Protein AF-V5EPT6-F1 (afdb_monomer_lite)

Organism: NCBI:txid1248232

Sequence (461 aa):
MPPPSRRGTASILYPEYISKLTILADSRSLLRDKDKFSKLREQGIALNENGWKSKLTPEELSEQEKERETIRKRLSYFASEHEKVGMVYQVLAPKIKPFQQVEKEWRQCKVKSKSTFPNSMTFVQNPAYQAVHSGFKKLKEQIGLADEDILLSLEKIEAIGLVNMPLLYERWCLLQIIKVLTHAFRYQPEDNWKRKLIANIQGNEEQISIQFFNPSVSRTITLQYEPFLANGKRPDFVLDVEAITKSGYQISKRLVVDAKYYSATYLKQRGGIGGVIHELYKVKDYSEGQENNVFVLHPVLDAVEKVVSPQEWAKDSYLGELSMFDWESTYHECQATSYGAVCANPMKSQRYLDEIQRMLGMFLQYGIEDNTPSRAESDDTQAINFCVSCGSEKVSDVTNSMRSNHQKRWYRCNECTQFTVYNHCGTCNARLIKNGEYWTYLSLMPMSSINIKCPSCESPV

InterPro domains:
  IPR007505 PD-(D/E)XK nuclease superfamily 7 [PF04411] (168-264)

Foldseek 3Di:
DDDDDDDDDDDDDDDPDDPDDDDDPPDPVVVVVVVVVVVVVVVVVVCVVVVNDDDDDPVRVVLVVLVVLLVVLVVVVVVVVVVVVVVVCVVCVVVVVVVVVVVVVCVVVVNDDDPPPPPVVVQVPDVVNVVVVVVVVVVCVVVVVPPPVVVVLVVLLSNVVVDDPQNVQLLVVVVLLVCCCCFQQNWDKDPPLVVQSSCCSSVVDVKDWIWTDDVLQQKIWIKIAQDADPLRDTAGIKIWMWFQFPVRDIFIAMEGEHEDEDDLVVCVVCVFFVSVFCCCCPVVPPCVVVRHAYEYEYQDFQRQVDQPFPAPQSSQWAQQQADDDPPADDQQVRDRRSYIYFHQHVVPPPCNSLRSLLNVLCCVQPVRDDQPQDPDQALDDRTQDAQSRHSDSQKDWPDDCPDPDNRKTWIARPSSRFIKIWDADPPNRGTDIFRAQRSDNHGADPSDSGWGADRRHRDTD

Secondary structure (DSSP, 8-state):
-PPPPPPPPP-----S--S-----TT-HHHHHHHHHHHHHHHHHHHHHHTTT--PPPHHHHHHHHHHHHHHHHHHHHHHHHHHHHHHHHHHHHHHHHHHHHHHHHHHHTT----TTTT-THHHHT-HHHHHHHHHHHHHHHHHT-TT-HHHHHHHHHHHT----HHHHHHHHHHHHHHHIIIIIS-PEEPTTHHHHHHHHHTTS-S-EEEEEEEGGGTEEEEEEESPPPTTS---SEEEEEEEEBTTS-EEEEEEEEEE----HHHHHHTTHHHHHHHIIIIIS-TTTTTTSEEEEEE--SS--SS--S-SGGGGT-B-S-S--STTSPPTTT--TTSEEEEE--TTSTTTHHHHHHHHHHHIIIIITS--S----S----SBPP--TTT--S-EEE---TTSS-SS-EEEEETTT--EEEEEE-TTT--EEEE-HHHH--SPBPTT-SSPBBPTTT--B-

Structure (mmCIF, N/CA/C/O backbone):
data_AF-V5EPT6-F1
#
_entry.id   AF-V5EPT6-F1
#
loop_
_atom_site.group_PDB
_atom_site.id
_atom_site.type_symbol
_atom_site.label_atom_id
_atom_site.label_alt_id
_atom_site.label_comp_id
_atom_site.label_asym_id
_atom_site.label_entity_id
_atom_site.label_seq_id
_atom_site.pdbx_PDB_ins_code
_atom_site.Cartn_x
_atom_site.Cartn_y
_atom_site.Cartn_z
_atom_site.occupancy
_atom_site.B_iso_or_equiv
_atom_site.auth_seq_id
_atom_site.auth_comp_id
_atom_site.auth_asym_id
_atom_site.auth_atom_id
_atom_site.pdbx_PDB_model_num
ATOM 1 N N . MET A 1 1 ? -4.538 16.428 -66.632 1.00 38.50 1 MET A N 1
ATOM 2 C CA . MET A 1 1 ? -4.718 15.850 -65.282 1.00 38.50 1 MET A CA 1
ATOM 3 C C . MET A 1 1 ? -5.770 14.755 -65.373 1.00 38.50 1 MET A C 1
ATOM 5 O O . MET A 1 1 ? -6.878 15.081 -65.784 1.00 38.50 1 MET A O 1
ATOM 9 N N . PRO A 1 2 ? -5.449 13.482 -65.088 1.00 35.12 2 PRO A N 1
ATOM 10 C CA . PRO A 1 2 ? -6.456 12.435 -64.975 1.00 35.12 2 PRO A CA 1
ATOM 11 C C . PRO A 1 2 ? -7.078 12.419 -63.558 1.00 35.12 2 PRO A C 1
ATOM 13 O O . PRO A 1 2 ? -6.434 12.870 -62.608 1.00 35.12 2 PRO A O 1
ATOM 16 N N . PRO A 1 3 ? -8.332 11.949 -63.415 1.00 37.72 3 PRO A N 1
ATOM 17 C CA . PRO A 1 3 ? -9.120 12.012 -62.180 1.00 37.72 3 PRO A CA 1
ATOM 18 C C . PRO A 1 3 ? -8.674 10.968 -61.133 1.00 37.72 3 PRO A C 1
ATOM 20 O O . PRO A 1 3 ? -8.035 9.977 -61.495 1.00 37.72 3 PRO A O 1
ATOM 23 N N . PRO A 1 4 ? -9.014 11.150 -59.839 1.00 44.22 4 PRO A N 1
ATOM 24 C CA . PRO A 1 4 ? -8.542 10.280 -58.763 1.00 44.22 4 PRO A CA 1
ATOM 25 C C . PRO A 1 4 ? -9.198 8.893 -58.824 1.00 44.22 4 PRO A C 1
ATOM 27 O O . PRO A 1 4 ? -10.417 8.765 -58.972 1.00 44.22 4 PRO A O 1
ATOM 30 N N . SER A 1 5 ? -8.379 7.844 -58.698 1.00 43.19 5 SER A N 1
ATOM 31 C CA . SER A 1 5 ? -8.833 6.454 -58.701 1.00 43.19 5 SER A CA 1
ATOM 32 C C . SER A 1 5 ? -9.612 6.101 -57.431 1.00 43.19 5 SER A C 1
ATOM 34 O O . SER A 1 5 ? -9.301 6.546 -56.329 1.00 43.19 5 SER A O 1
ATOM 36 N N . ARG A 1 6 ? -10.625 5.257 -57.631 1.00 47.50 6 ARG A N 1
ATOM 37 C CA . ARG A 1 6 ? -11.629 4.773 -56.678 1.00 47.50 6 ARG A CA 1
ATOM 38 C C . ARG A 1 6 ? -11.042 4.255 -55.354 1.00 47.50 6 ARG A C 1
ATOM 40 O O . ARG A 1 6 ? -10.046 3.539 -55.344 1.00 47.50 6 ARG A O 1
ATOM 47 N N . ARG A 1 7 ? -11.736 4.584 -54.255 1.00 50.69 7 ARG A N 1
ATOM 48 C CA . ARG A 1 7 ? -11.535 4.059 -52.892 1.00 50.69 7 ARG A CA 1
ATOM 49 C C . ARG A 1 7 ? -11.533 2.525 -52.912 1.00 50.69 7 ARG A C 1
ATOM 51 O O . ARG A 1 7 ? -12.508 1.926 -53.357 1.00 50.69 7 ARG A O 1
ATOM 58 N N . GLY A 1 8 ? -10.454 1.913 -52.428 1.00 49.50 8 GLY A N 1
ATOM 59 C CA . GLY A 1 8 ? -10.382 0.469 -52.213 1.00 49.50 8 GLY A CA 1
ATOM 60 C C . GLY A 1 8 ? -11.287 0.041 -51.057 1.00 49.50 8 GLY A C 1
ATOM 61 O O . GLY A 1 8 ? -11.317 0.684 -50.010 1.00 49.50 8 GLY A O 1
ATOM 62 N N . THR A 1 9 ? -12.038 -1.037 -51.257 1.00 49.56 9 THR A N 1
ATOM 63 C CA . THR A 1 9 ? -12.783 -1.751 -50.214 1.00 49.56 9 THR A CA 1
ATOM 64 C C . THR A 1 9 ? -11.805 -2.432 -49.260 1.00 49.56 9 THR A C 1
ATOM 66 O O . THR A 1 9 ? -11.063 -3.326 -49.666 1.00 49.56 9 THR A O 1
ATOM 69 N N . ALA A 1 10 ? -11.799 -2.019 -47.993 1.00 42.38 10 ALA A N 1
ATOM 70 C CA . ALA A 1 10 ? -11.054 -2.708 -46.947 1.00 42.38 10 ALA A CA 1
ATOM 71 C C . ALA A 1 10 ? -11.735 -4.051 -46.637 1.00 42.38 10 ALA A C 1
ATOM 73 O O . ALA A 1 10 ? -12.942 -4.098 -46.415 1.00 42.38 10 ALA A O 1
ATOM 74 N N . SER A 1 11 ? -10.960 -5.134 -46.642 1.00 47.78 11 SER A N 1
ATOM 75 C CA . SER A 1 11 ? -11.409 -6.470 -46.237 1.00 47.78 11 SER A CA 1
ATOM 76 C C . SER A 1 11 ? -10.680 -6.849 -44.953 1.00 47.78 11 SER A C 1
ATOM 78 O O . SER A 1 11 ? -9.454 -6.768 -44.905 1.00 47.78 11 SER A O 1
ATOM 80 N N . ILE A 1 12 ? -11.424 -7.236 -43.918 1.00 47.19 12 ILE A N 1
ATOM 81 C CA . ILE A 1 12 ? -10.871 -7.751 -42.661 1.00 47.19 12 ILE A CA 1
ATOM 82 C C . ILE A 1 12 ? -10.854 -9.276 -42.769 1.00 47.19 12 ILE A C 1
ATOM 84 O O . ILE A 1 12 ? -11.891 -9.890 -43.016 1.00 47.19 12 ILE A O 1
ATOM 88 N N . LEU A 1 13 ? -9.675 -9.880 -42.631 1.00 52.00 13 LEU A N 1
ATOM 89 C CA . LEU A 1 13 ? -9.486 -11.329 -42.686 1.00 52.00 13 LEU A CA 1
ATOM 90 C C . LEU A 1 13 ? -9.377 -11.894 -41.266 1.00 52.00 13 LEU A C 1
ATOM 92 O O . LEU A 1 13 ? -8.566 -11.413 -40.477 1.00 52.00 13 LEU A O 1
ATOM 96 N N . TYR A 1 14 ? -10.145 -12.947 -40.980 1.00 44.41 14 TYR A N 1
ATOM 97 C CA . TYR A 1 14 ? -10.063 -13.734 -39.749 1.00 44.41 14 TYR A CA 1
ATOM 98 C C . TYR A 1 14 ? -9.555 -15.140 -40.093 1.00 44.41 14 TYR A C 1
ATOM 100 O O . TYR A 1 14 ? -10.319 -15.945 -40.625 1.00 44.41 14 TYR A O 1
ATOM 108 N N . PRO A 1 15 ? -8.270 -15.450 -39.869 1.00 72.19 15 PRO A N 1
ATOM 109 C CA . PRO A 1 15 ? -7.752 -16.782 -40.150 1.00 72.19 15 PRO A CA 1
ATOM 110 C C . PRO A 1 15 ? -8.289 -17.802 -39.131 1.00 72.19 15 PRO A C 1
ATOM 112 O O . PRO A 1 15 ? -8.102 -17.626 -37.931 1.00 72.19 15 PRO A O 1
ATOM 115 N N . GLU A 1 16 ? -8.908 -18.888 -39.608 1.00 70.50 16 GLU A N 1
ATOM 116 C CA . GLU A 1 16 ? -9.386 -20.002 -38.762 1.00 70.50 16 GLU A CA 1
ATOM 117 C C . GLU A 1 16 ? -8.239 -20.838 -38.167 1.00 70.50 16 GLU A C 1
ATOM 119 O O . GLU A 1 16 ? -8.392 -21.453 -37.114 1.00 70.50 16 GLU A O 1
ATOM 124 N N . TYR A 1 17 ? -7.078 -20.872 -38.830 1.00 62.91 17 TYR A N 1
ATOM 125 C CA . TYR A 1 17 ? -5.935 -21.683 -38.417 1.00 62.91 17 TYR A CA 1
ATOM 126 C C . TYR A 1 17 ? -4.614 -21.077 -38.904 1.00 62.91 17 TYR A C 1
ATOM 128 O O . TYR A 1 17 ? -4.436 -20.817 -40.095 1.00 62.91 17 TYR A O 1
ATOM 136 N N . ILE A 1 18 ? -3.660 -20.881 -37.989 1.00 73.62 18 ILE A N 1
ATOM 137 C CA . ILE A 1 18 ? -2.292 -20.458 -38.313 1.00 73.62 18 ILE A CA 1
ATOM 138 C C . ILE A 1 18 ? -1.373 -21.671 -38.159 1.00 73.62 18 ILE A C 1
ATOM 140 O O . ILE A 1 18 ? -1.010 -22.055 -37.051 1.00 73.62 18 ILE A O 1
ATOM 144 N N . SER A 1 19 ? -0.984 -22.267 -39.286 1.00 70.44 19 SER A N 1
ATOM 145 C CA . SER A 1 19 ? -0.114 -23.452 -39.330 1.00 70.44 19 SER A CA 1
ATOM 146 C C . SER A 1 19 ? 1.362 -23.132 -39.085 1.00 70.44 19 SER A C 1
ATOM 148 O O . SER A 1 19 ? 2.114 -23.964 -38.580 1.00 70.44 19 SER A O 1
ATOM 150 N N . LYS A 1 20 ? 1.797 -21.928 -39.471 1.00 55.31 20 LYS A N 1
ATOM 151 C CA . LYS A 1 20 ? 3.182 -21.476 -39.353 1.00 55.31 20 LYS A CA 1
ATOM 152 C C . LYS A 1 20 ? 3.236 -19.955 -39.353 1.00 55.31 20 LYS A C 1
ATOM 154 O O . LYS A 1 20 ? 2.844 -19.315 -40.324 1.00 55.31 20 LYS A O 1
ATOM 159 N N . LEU A 1 21 ? 3.789 -19.385 -38.290 1.00 62.53 21 LEU A N 1
ATOM 160 C CA . LEU A 1 21 ? 4.138 -17.972 -38.230 1.00 62.53 21 LEU A CA 1
ATOM 161 C C . LEU A 1 21 ? 5.640 -17.846 -38.506 1.00 62.53 21 LEU A C 1
ATOM 163 O O . LEU A 1 21 ? 6.449 -18.447 -37.803 1.00 62.53 21 LEU A O 1
ATOM 167 N N . THR A 1 22 ? 6.025 -17.100 -39.541 1.00 58.06 22 THR A N 1
ATOM 168 C CA . THR A 1 22 ? 7.443 -16.850 -39.841 1.00 58.06 22 THR A CA 1
ATOM 169 C C . THR A 1 22 ? 7.697 -15.358 -39.725 1.00 58.06 22 THR A C 1
ATOM 171 O O . THR A 1 22 ? 7.112 -14.571 -40.462 1.00 58.06 22 THR A O 1
ATOM 174 N N . ILE A 1 23 ? 8.551 -14.967 -38.781 1.00 57.97 23 ILE A N 1
ATOM 175 C CA . ILE A 1 23 ? 8.949 -13.571 -38.612 1.00 57.97 23 ILE A CA 1
ATOM 176 C C . ILE A 1 23 ? 9.940 -13.233 -39.729 1.00 57.97 23 ILE A C 1
ATOM 178 O O . ILE A 1 23 ? 11.036 -13.795 -39.774 1.00 57.97 23 ILE A O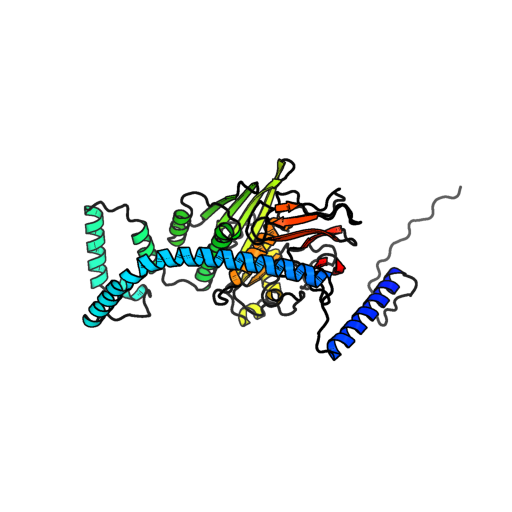 1
ATOM 182 N N . LEU A 1 24 ? 9.545 -12.346 -40.643 1.00 63.12 24 LEU A N 1
ATOM 183 C CA . LEU A 1 24 ? 10.413 -11.861 -41.716 1.00 63.12 24 LEU A CA 1
ATOM 184 C C . LEU A 1 24 ? 11.520 -10.976 -41.116 1.00 63.12 24 LEU A C 1
ATOM 186 O O . LEU A 1 24 ? 11.261 -10.121 -40.268 1.00 63.12 24 LEU A O 1
ATOM 190 N N . ALA A 1 25 ? 12.764 -11.217 -41.531 1.00 55.47 25 ALA A N 1
ATOM 191 C CA . ALA A 1 25 ? 13.985 -10.688 -40.914 1.00 55.47 25 ALA A CA 1
ATOM 192 C C . ALA A 1 25 ? 14.213 -9.172 -41.099 1.00 55.47 25 ALA A C 1
ATOM 194 O O . ALA A 1 25 ? 15.204 -8.639 -40.606 1.00 55.47 25 ALA A O 1
ATOM 195 N N . ASP A 1 26 ? 13.311 -8.463 -41.775 1.00 61.03 26 ASP A N 1
ATOM 196 C CA . ASP A 1 26 ? 13.568 -7.102 -42.261 1.00 61.03 26 ASP A CA 1
ATOM 197 C C . ASP A 1 26 ? 13.382 -6.016 -41.189 1.00 61.03 26 ASP A C 1
ATOM 199 O O . ASP A 1 26 ? 13.773 -4.861 -41.375 1.00 61.03 26 ASP A O 1
ATOM 203 N N . SER A 1 27 ? 12.824 -6.368 -40.028 1.00 69.69 27 SER A N 1
ATOM 204 C CA . SER A 1 27 ? 12.663 -5.419 -38.929 1.00 69.69 27 SER A CA 1
ATOM 205 C C . SER A 1 27 ? 13.875 -5.414 -37.994 1.00 69.69 27 SER A C 1
ATOM 207 O O . SER A 1 27 ? 14.088 -6.329 -37.194 1.00 69.69 27 SER A O 1
ATOM 209 N N . ARG A 1 28 ? 14.645 -4.316 -38.022 1.00 72.88 28 ARG A N 1
ATOM 210 C CA . ARG A 1 28 ? 15.766 -4.069 -37.092 1.00 72.88 28 ARG A CA 1
ATOM 211 C C . ARG A 1 28 ? 15.358 -4.087 -35.611 1.00 72.88 28 ARG A C 1
ATOM 213 O O . ARG A 1 28 ? 16.233 -4.239 -34.760 1.00 72.88 28 ARG A O 1
ATOM 220 N N . SER A 1 29 ? 14.089 -3.853 -35.261 1.00 70.00 29 SER A N 1
ATOM 221 C CA . SER A 1 29 ? 13.627 -3.995 -33.869 1.00 70.00 29 SER A CA 1
ATOM 222 C C . SER A 1 29 ? 13.517 -5.467 -33.478 1.00 70.00 29 SER A C 1
ATOM 224 O O . SER A 1 29 ? 14.117 -5.864 -32.488 1.00 70.00 29 SER A O 1
ATOM 226 N N . LEU A 1 30 ? 12.889 -6.293 -34.320 1.00 71.94 30 LEU A N 1
ATOM 227 C CA . LEU A 1 30 ? 12.711 -7.725 -34.057 1.00 71.94 30 LEU A CA 1
ATOM 228 C C . LEU A 1 30 ? 14.043 -8.481 -33.987 1.00 71.94 30 LEU A C 1
ATOM 230 O O . LEU A 1 30 ? 14.201 -9.369 -33.152 1.00 71.94 30 LEU A O 1
ATOM 234 N N . LEU A 1 31 ? 15.025 -8.106 -34.815 1.00 78.25 31 LEU A N 1
ATOM 235 C CA . LEU A 1 31 ? 16.384 -8.650 -34.713 1.00 78.25 31 LEU A CA 1
ATOM 236 C C . LEU A 1 31 ? 17.035 -8.303 -33.366 1.00 78.25 31 LEU A C 1
ATOM 238 O O . LEU A 1 31 ? 17.581 -9.183 -32.707 1.00 78.25 31 LEU A O 1
ATOM 242 N N . ARG A 1 32 ? 16.915 -7.046 -32.915 1.00 78.12 32 ARG A N 1
ATOM 243 C CA . ARG A 1 32 ? 17.426 -6.621 -31.601 1.00 78.12 32 ARG A CA 1
ATOM 244 C C . ARG A 1 32 ? 16.747 -7.364 -30.454 1.00 78.12 32 ARG A C 1
ATOM 246 O O . ARG A 1 32 ? 17.436 -7.771 -29.521 1.00 78.12 32 ARG A O 1
ATOM 253 N N . ASP A 1 33 ? 15.436 -7.566 -30.526 1.00 76.19 33 ASP A N 1
ATOM 254 C CA . ASP A 1 33 ? 14.686 -8.292 -29.500 1.00 76.19 33 ASP A CA 1
ATOM 255 C C . ASP A 1 33 ? 15.076 -9.774 -29.460 1.00 76.19 33 ASP A C 1
ATOM 257 O O . ASP A 1 33 ? 15.276 -10.332 -28.380 1.00 76.19 33 ASP A O 1
ATOM 261 N N . LYS A 1 34 ? 15.287 -10.399 -30.625 1.00 80.50 34 LYS A N 1
ATOM 262 C CA . LYS A 1 34 ? 15.777 -11.781 -30.731 1.00 80.50 34 LYS A CA 1
ATOM 263 C C . LYS A 1 34 ? 17.187 -11.942 -30.159 1.00 80.50 34 LYS A C 1
ATOM 265 O O . LYS A 1 34 ? 17.445 -12.896 -29.419 1.00 80.50 34 LYS A O 1
ATOM 270 N N . ASP A 1 35 ? 18.086 -11.011 -30.462 1.00 84.19 35 ASP A N 1
ATOM 271 C CA . ASP A 1 35 ? 19.445 -11.009 -29.916 1.00 84.19 35 ASP A CA 1
ATOM 272 C C . ASP A 1 35 ? 19.424 -10.798 -28.399 1.00 84.19 35 ASP A C 1
ATOM 274 O O . ASP A 1 35 ? 20.126 -11.486 -27.656 1.00 84.19 35 ASP A O 1
ATOM 278 N N . LYS A 1 36 ? 18.580 -9.879 -27.917 1.00 82.12 36 LYS A N 1
ATOM 279 C CA . LYS A 1 36 ? 18.384 -9.627 -26.486 1.00 82.12 36 LYS A CA 1
ATOM 280 C C . LYS A 1 36 ? 17.845 -10.866 -25.773 1.00 82.12 36 LYS A C 1
ATOM 282 O O . LYS A 1 36 ? 18.375 -11.229 -24.726 1.00 82.12 36 LYS A O 1
ATOM 287 N N . PHE A 1 37 ? 16.846 -11.536 -26.346 1.00 82.94 37 PHE A N 1
ATOM 288 C CA . PHE A 1 37 ? 16.307 -12.787 -25.814 1.00 82.94 37 PHE A CA 1
ATOM 289 C C . PHE A 1 37 ? 17.379 -13.878 -25.740 1.00 82.94 37 PHE A C 1
ATOM 291 O O . PHE A 1 37 ? 17.520 -14.529 -24.708 1.00 82.94 37 PHE A O 1
ATOM 298 N N . SER A 1 38 ? 18.172 -14.041 -26.801 1.00 86.75 38 SER A N 1
ATOM 299 C CA . SER A 1 38 ? 19.237 -15.050 -26.851 1.00 86.75 38 SER A CA 1
ATOM 300 C C . SER A 1 38 ? 20.291 -14.805 -25.766 1.00 86.75 38 SER A C 1
ATOM 302 O O . SER A 1 38 ? 20.610 -15.721 -25.011 1.00 86.75 38 SER A O 1
ATOM 304 N N . LYS A 1 39 ? 20.729 -13.550 -25.590 1.00 86.75 39 LYS A N 1
ATOM 305 C CA . LYS A 1 39 ? 21.658 -13.156 -24.515 1.00 86.75 39 LYS A CA 1
ATOM 306 C C . LYS A 1 39 ? 21.091 -13.416 -23.120 1.00 86.75 39 LYS A C 1
ATOM 308 O O . LYS A 1 39 ? 21.789 -13.952 -22.266 1.00 86.75 39 LYS A O 1
ATOM 313 N N . LEU A 1 40 ? 19.832 -13.047 -22.876 1.00 83.38 40 LEU A N 1
ATOM 314 C CA . LEU A 1 40 ? 19.177 -13.285 -21.584 1.00 83.38 40 LEU A CA 1
ATOM 315 C C . LEU A 1 40 ? 19.033 -14.782 -21.293 1.00 83.38 40 LEU A C 1
ATOM 317 O O . LEU A 1 40 ? 19.220 -15.212 -20.157 1.00 83.38 40 LEU A O 1
ATOM 321 N N . ARG A 1 41 ? 18.744 -15.587 -22.320 1.00 87.19 41 ARG A N 1
ATOM 322 C CA . ARG A 1 41 ? 18.659 -17.043 -22.198 1.00 87.19 41 ARG A CA 1
ATOM 323 C C . ARG A 1 41 ? 20.008 -17.657 -21.835 1.00 87.19 41 ARG A C 1
ATOM 325 O O . ARG A 1 41 ? 20.060 -18.478 -20.927 1.00 87.19 41 ARG A O 1
ATOM 332 N N . GLU A 1 42 ? 21.085 -17.250 -22.501 1.00 89.44 42 GLU A N 1
ATOM 333 C CA . GLU A 1 42 ? 22.447 -17.701 -22.182 1.00 89.44 42 GLU A CA 1
ATOM 334 C C . GLU A 1 42 ? 22.852 -17.325 -20.753 1.00 89.44 42 GLU A C 1
ATOM 336 O O . GLU A 1 42 ? 23.356 -18.167 -20.012 1.00 89.44 42 GLU A O 1
ATOM 341 N N . GLN A 1 43 ? 22.556 -16.093 -20.327 1.00 86.06 43 GLN A N 1
ATOM 342 C CA . GLN A 1 43 ? 22.772 -15.661 -18.943 1.00 86.06 43 GLN A CA 1
ATOM 343 C C . GLN A 1 43 ? 21.990 -16.521 -17.945 1.00 86.06 43 GLN A C 1
ATOM 345 O O . GLN A 1 43 ? 22.538 -16.918 -16.919 1.00 86.06 43 GLN A O 1
ATOM 350 N N . GLY A 1 44 ? 20.728 -16.840 -18.250 1.00 86.25 44 GLY A N 1
ATOM 351 C CA . GLY A 1 44 ? 19.902 -17.715 -17.420 1.00 86.25 44 GLY A CA 1
ATOM 352 C C . GLY A 1 44 ? 20.475 -19.129 -17.292 1.00 86.25 44 GLY A C 1
ATOM 353 O O . GLY A 1 44 ? 20.491 -19.679 -16.194 1.00 86.25 44 GLY A O 1
ATOM 354 N N . ILE A 1 45 ? 20.999 -19.700 -18.382 1.00 89.88 45 ILE A N 1
ATOM 355 C CA . ILE A 1 45 ? 21.660 -21.016 -18.367 1.00 89.88 45 ILE A CA 1
ATOM 356 C C . ILE A 1 45 ? 22.903 -20.978 -17.469 1.00 89.88 45 ILE A C 1
ATOM 358 O O . ILE A 1 45 ? 23.021 -21.801 -16.563 1.00 89.88 45 ILE A O 1
ATOM 362 N N . ALA A 1 46 ? 23.774 -19.981 -17.649 1.00 88.75 46 ALA A N 1
ATOM 363 C CA . ALA A 1 46 ? 24.990 -19.833 -16.848 1.00 88.75 46 ALA A CA 1
ATOM 364 C C . ALA A 1 46 ? 24.693 -19.624 -15.350 1.00 88.75 46 ALA A C 1
ATOM 366 O O . ALA A 1 46 ? 25.382 -20.167 -14.485 1.00 88.75 46 ALA A O 1
ATOM 367 N N . LEU A 1 47 ? 23.648 -18.857 -15.019 1.00 88.25 47 LEU A N 1
ATOM 368 C CA . LEU A 1 47 ? 23.209 -18.698 -13.633 1.00 88.25 47 LEU A CA 1
ATOM 369 C C . LEU A 1 47 ? 22.670 -20.000 -13.056 1.00 88.25 47 LEU A C 1
ATOM 371 O O . LEU A 1 47 ? 23.009 -20.331 -11.922 1.00 88.25 47 LEU A O 1
ATOM 375 N N . ASN A 1 48 ? 21.862 -20.742 -13.813 1.00 90.12 48 ASN A N 1
ATOM 376 C CA . ASN A 1 48 ? 21.320 -22.017 -13.364 1.00 90.12 48 ASN A CA 1
ATOM 377 C C . ASN A 1 48 ? 22.437 -23.022 -13.033 1.00 90.12 48 ASN A C 1
ATOM 379 O O . ASN A 1 48 ? 22.373 -23.689 -12.002 1.00 90.12 48 ASN A O 1
ATOM 383 N N . GLU A 1 49 ? 23.497 -23.069 -13.845 1.00 92.00 49 GLU A N 1
ATOM 384 C CA . GLU A 1 49 ? 24.685 -23.899 -13.595 1.00 92.00 49 GLU A CA 1
ATOM 385 C C . GLU A 1 49 ? 25.435 -23.507 -12.310 1.00 92.00 49 GLU A C 1
ATOM 387 O O . GLU A 1 49 ? 25.986 -24.370 -11.630 1.00 92.00 49 GLU A O 1
ATOM 392 N N . ASN A 1 50 ? 25.410 -22.226 -11.926 1.00 90.94 50 ASN A N 1
ATOM 393 C CA . ASN A 1 50 ? 26.060 -21.715 -10.713 1.00 90.94 50 ASN A CA 1
ATOM 394 C C . ASN A 1 50 ? 25.085 -21.501 -9.532 1.00 90.94 50 ASN A C 1
ATOM 396 O O . ASN A 1 50 ? 25.357 -20.730 -8.606 1.00 90.94 50 ASN A O 1
ATOM 400 N N . GLY A 1 51 ? 23.918 -22.156 -9.563 1.00 87.62 51 GLY A N 1
ATOM 401 C CA . GLY A 1 51 ? 22.928 -22.111 -8.483 1.00 87.62 51 GLY A CA 1
ATOM 402 C C . GLY A 1 51 ? 22.285 -20.738 -8.267 1.00 87.62 51 GLY A C 1
ATOM 403 O O . GLY A 1 51 ? 22.019 -20.368 -7.125 1.00 87.62 51 GLY A O 1
ATOM 404 N N . TRP A 1 52 ? 22.060 -19.985 -9.346 1.00 85.94 52 TRP A N 1
ATOM 405 C CA . TRP A 1 52 ? 21.440 -18.653 -9.366 1.00 85.94 52 TRP A CA 1
ATOM 406 C C . TRP A 1 52 ? 22.197 -17.599 -8.552 1.00 85.94 52 TRP A C 1
ATOM 408 O O . TRP A 1 52 ? 21.605 -16.730 -7.915 1.00 85.94 52 TRP A O 1
ATOM 418 N N . LYS A 1 53 ? 23.533 -17.666 -8.580 1.00 85.81 53 LYS A N 1
ATOM 419 C CA . LYS A 1 53 ? 24.415 -16.715 -7.895 1.00 85.81 53 LYS A CA 1
ATOM 420 C C . LYS A 1 53 ? 25.129 -15.817 -8.894 1.00 85.81 53 LYS A C 1
ATOM 422 O O . LYS A 1 53 ? 25.817 -16.296 -9.794 1.00 85.81 53 LYS A O 1
ATOM 427 N N . SER A 1 54 ? 25.030 -14.511 -8.680 1.00 85.44 54 SER A N 1
ATOM 428 C CA . SER A 1 54 ? 25.800 -13.495 -9.395 1.00 85.44 54 SER A CA 1
ATOM 429 C C . SER A 1 54 ? 26.559 -12.612 -8.407 1.00 85.44 54 SER A C 1
ATOM 431 O O . SER A 1 54 ? 26.200 -12.485 -7.234 1.00 85.44 54 SER A O 1
ATOM 433 N N . LYS A 1 55 ? 27.657 -12.016 -8.876 1.00 86.44 55 LYS A N 1
ATOM 434 C CA . LYS A 1 55 ? 28.368 -10.994 -8.111 1.00 86.44 55 LYS A CA 1
ATOM 435 C C . LYS A 1 55 ? 27.657 -9.663 -8.331 1.00 86.44 55 LYS A C 1
ATOM 437 O O . LYS A 1 55 ? 27.430 -9.291 -9.479 1.00 86.44 55 LYS A O 1
ATOM 442 N N . LEU A 1 56 ? 27.346 -8.963 -7.245 1.00 85.38 56 LEU A N 1
ATOM 443 C CA . LEU A 1 56 ? 26.705 -7.653 -7.317 1.00 85.38 56 LEU A CA 1
ATOM 444 C C . LEU A 1 56 ? 27.588 -6.660 -8.073 1.00 85.38 56 LEU A C 1
ATOM 446 O O . LEU A 1 56 ? 28.807 -6.598 -7.873 1.00 85.38 56 LEU A O 1
ATOM 450 N N . THR A 1 57 ? 26.952 -5.868 -8.922 1.00 87.44 57 THR A N 1
ATOM 451 C CA . THR A 1 57 ? 27.579 -4.725 -9.579 1.00 87.44 57 THR A CA 1
ATOM 452 C C . THR A 1 57 ? 27.869 -3.608 -8.564 1.00 87.44 57 THR A C 1
ATOM 454 O O . THR A 1 57 ? 27.255 -3.558 -7.494 1.00 87.44 57 THR A O 1
ATOM 457 N N . PRO A 1 58 ? 28.786 -2.667 -8.865 1.00 87.69 58 PRO A N 1
ATOM 458 C CA . PRO A 1 58 ? 29.040 -1.518 -7.992 1.00 87.69 58 PRO A CA 1
ATOM 459 C C . PRO A 1 58 ? 27.789 -0.672 -7.706 1.00 87.69 58 PRO A C 1
ATOM 461 O O . PRO A 1 58 ? 27.650 -0.121 -6.615 1.00 87.69 58 PRO A O 1
ATOM 464 N N . GLU A 1 59 ? 26.871 -0.583 -8.671 1.00 82.56 59 GLU A N 1
ATOM 465 C CA . GLU A 1 59 ? 25.605 0.140 -8.518 1.00 82.56 59 GLU A CA 1
ATOM 466 C C . GLU A 1 59 ? 24.649 -0.588 -7.568 1.00 82.56 59 GLU A C 1
ATOM 468 O O . GLU A 1 59 ? 24.129 0.035 -6.643 1.00 82.56 59 GLU A O 1
ATOM 473 N N . GLU A 1 60 ? 24.485 -1.905 -7.728 1.00 84.06 60 GLU A N 1
ATOM 474 C CA . GLU A 1 60 ? 23.676 -2.734 -6.822 1.00 84.06 60 GLU A CA 1
ATOM 475 C C . GLU A 1 60 ? 24.234 -2.715 -5.394 1.00 84.06 60 GLU A C 1
ATOM 477 O O . GLU A 1 60 ? 23.476 -2.568 -4.438 1.00 84.06 60 GLU A O 1
ATOM 482 N N . LEU A 1 61 ? 25.561 -2.775 -5.233 1.00 87.56 61 LEU A N 1
ATOM 483 C CA . LEU A 1 61 ? 26.215 -2.623 -3.929 1.00 87.56 61 LEU A CA 1
ATOM 484 C C . LEU A 1 61 ? 25.921 -1.257 -3.296 1.00 87.56 61 LEU A C 1
ATOM 486 O O . LEU A 1 61 ? 25.663 -1.173 -2.096 1.00 87.56 61 LEU A O 1
ATOM 490 N N . SER A 1 62 ? 25.950 -0.186 -4.094 1.00 85.75 62 SER A N 1
ATOM 491 C CA . SER A 1 62 ? 25.636 1.160 -3.611 1.00 85.75 62 SER A CA 1
ATOM 492 C C . SER A 1 62 ? 24.177 1.286 -3.169 1.00 85.75 62 SER A C 1
ATOM 494 O O . SER A 1 62 ? 23.914 1.919 -2.146 1.00 85.75 62 SER A O 1
ATOM 496 N N . GLU A 1 63 ? 23.226 0.701 -3.903 1.00 82.62 63 GLU A N 1
ATOM 497 C CA . GLU A 1 63 ? 21.820 0.691 -3.486 1.00 82.62 63 GLU A CA 1
ATOM 498 C C . GLU A 1 63 ? 21.597 -0.151 -2.228 1.00 82.62 63 GLU A C 1
ATOM 500 O O . GLU A 1 63 ? 20.973 0.340 -1.286 1.00 82.62 63 GLU A O 1
ATOM 505 N N . GLN A 1 64 ? 22.197 -1.341 -2.137 1.00 85.56 64 GLN A N 1
ATOM 506 C CA . GLN A 1 64 ? 22.109 -2.161 -0.928 1.00 85.56 64 GLN A CA 1
ATOM 507 C C . GLN A 1 64 ? 22.666 -1.453 0.310 1.00 85.56 64 GLN A C 1
ATOM 509 O O . GLN A 1 64 ? 22.096 -1.575 1.394 1.00 85.56 64 GLN A O 1
ATOM 514 N N . GLU A 1 65 ? 23.758 -0.689 0.194 1.00 88.25 65 GLU A N 1
ATOM 515 C CA . GLU A 1 65 ? 24.286 0.039 1.354 1.00 88.25 65 GLU A CA 1
ATOM 516 C C . GLU A 1 65 ? 23.361 1.188 1.790 1.00 88.25 65 GLU A C 1
ATOM 518 O O . GLU A 1 65 ? 23.191 1.409 2.990 1.00 88.25 65 GLU A O 1
ATOM 523 N N . LYS A 1 66 ? 22.674 1.856 0.851 1.00 84.75 66 LYS A N 1
ATOM 524 C CA . LYS A 1 66 ? 21.638 2.857 1.180 1.00 84.75 66 LYS A CA 1
ATOM 525 C C . LYS A 1 66 ? 20.456 2.230 1.922 1.00 84.75 66 LYS A C 1
ATOM 527 O O . LYS A 1 66 ? 19.929 2.816 2.872 1.00 84.75 66 LYS A O 1
ATOM 532 N N . GLU A 1 67 ? 20.038 1.035 1.515 1.00 84.88 67 GLU A N 1
ATOM 533 C CA . GLU A 1 67 ? 18.982 0.299 2.214 1.00 84.88 67 GLU A CA 1
ATOM 534 C C . GLU A 1 67 ? 19.428 -0.153 3.603 1.00 84.88 67 GLU A C 1
ATOM 536 O O . GLU A 1 67 ? 18.691 0.015 4.574 1.00 84.88 67 GLU A O 1
ATOM 541 N N . ARG A 1 68 ? 20.665 -0.638 3.739 1.00 89.06 68 ARG A N 1
ATOM 542 C CA . ARG A 1 68 ? 21.247 -0.971 5.045 1.00 89.06 68 ARG A CA 1
ATOM 543 C C . ARG A 1 68 ? 21.286 0.232 5.975 1.00 89.06 68 ARG A C 1
ATOM 545 O O . ARG A 1 68 ? 20.954 0.087 7.149 1.00 89.06 68 ARG A O 1
ATOM 552 N N . GLU A 1 69 ? 21.661 1.410 5.482 1.00 88.25 69 GLU A N 1
ATOM 553 C CA . GLU A 1 69 ? 21.633 2.642 6.277 1.00 88.25 69 GLU A CA 1
ATOM 554 C C . GLU A 1 69 ? 20.208 2.971 6.749 1.00 88.25 69 GLU A C 1
ATOM 556 O O . GLU A 1 69 ? 19.985 3.211 7.938 1.00 88.25 69 GLU A O 1
ATOM 561 N N . THR A 1 70 ? 19.233 2.880 5.843 1.00 84.56 70 THR A N 1
ATOM 562 C CA . THR A 1 70 ? 17.802 3.077 6.132 1.00 84.56 70 THR A CA 1
ATOM 563 C C . THR A 1 70 ? 17.311 2.107 7.212 1.00 84.56 70 THR A C 1
ATOM 565 O O . THR A 1 70 ? 16.659 2.517 8.176 1.00 84.56 70 THR A O 1
ATOM 568 N N . ILE A 1 71 ? 17.667 0.823 7.106 1.00 86.88 71 ILE A N 1
ATOM 569 C CA . ILE A 1 71 ? 17.321 -0.208 8.093 1.00 86.88 71 ILE A CA 1
ATOM 570 C C . ILE A 1 71 ? 17.995 0.081 9.438 1.00 86.88 71 ILE A C 1
ATOM 572 O O . ILE A 1 71 ? 17.327 0.027 10.468 1.00 86.88 71 ILE A O 1
ATOM 576 N N . ARG A 1 72 ? 19.284 0.447 9.460 1.00 89.69 72 ARG A N 1
ATOM 577 C CA . ARG A 1 72 ? 20.001 0.807 10.699 1.00 89.69 72 ARG A CA 1
ATOM 578 C C . ARG A 1 72 ? 19.346 1.995 11.409 1.00 89.69 72 ARG A C 1
ATOM 580 O O . ARG A 1 72 ? 19.168 1.941 12.623 1.00 89.69 72 ARG A O 1
ATOM 587 N N . LYS A 1 73 ? 18.932 3.031 10.670 1.00 85.88 73 LYS A N 1
ATOM 588 C CA . LYS A 1 73 ? 18.198 4.180 11.232 1.00 85.88 73 LYS A CA 1
ATOM 589 C C . LYS A 1 73 ? 16.816 3.800 11.758 1.00 85.88 73 LYS A C 1
ATOM 591 O O . LYS A 1 73 ? 16.382 4.303 12.789 1.00 85.88 73 LYS A O 1
ATOM 596 N N . ARG A 1 74 ? 16.113 2.893 11.080 1.00 81.38 74 ARG A N 1
ATOM 597 C CA . ARG A 1 74 ? 14.842 2.353 11.586 1.00 81.38 74 ARG A CA 1
ATOM 598 C C . ARG A 1 74 ? 15.040 1.527 12.854 1.00 81.38 74 ARG A C 1
ATOM 600 O O . ARG A 1 74 ? 14.259 1.671 13.786 1.00 81.38 74 ARG A O 1
ATOM 607 N N . LEU A 1 75 ? 16.090 0.711 12.917 1.00 87.12 75 LEU A N 1
ATOM 608 C CA . LEU A 1 75 ? 16.437 -0.054 14.114 1.00 87.12 75 LEU A CA 1
ATOM 609 C C . LEU A 1 75 ? 16.734 0.868 15.300 1.00 87.12 75 LEU A C 1
ATOM 611 O O . LEU A 1 75 ? 16.222 0.618 16.387 1.00 87.12 75 LEU A O 1
ATOM 615 N N . SER A 1 76 ? 17.494 1.950 15.102 1.00 86.94 76 SER A N 1
ATOM 616 C CA . SER A 1 76 ? 17.752 2.916 16.179 1.00 86.94 76 SER A CA 1
ATOM 617 C C . SER A 1 76 ? 16.482 3.647 16.619 1.00 86.94 76 SER A C 1
ATOM 619 O O . SER A 1 76 ? 16.260 3.821 17.816 1.00 86.94 76 SER A O 1
ATOM 621 N N . TYR A 1 77 ? 15.608 4.011 15.677 1.00 81.00 77 TYR A N 1
ATOM 622 C CA . TYR A 1 77 ? 14.299 4.577 15.996 1.00 81.00 77 TYR A CA 1
ATOM 623 C C . TYR A 1 77 ? 13.452 3.609 16.833 1.00 81.00 77 TYR A C 1
ATOM 625 O O . TYR A 1 77 ? 12.975 3.983 17.904 1.00 81.00 77 TYR A O 1
ATOM 633 N N . PHE A 1 78 ? 13.316 2.350 16.408 1.00 79.81 78 PHE A N 1
ATOM 634 C CA . PHE A 1 78 ? 12.542 1.357 17.154 1.00 79.81 78 PHE A CA 1
ATOM 635 C C . PHE A 1 78 ? 13.154 1.011 18.508 1.00 79.81 78 PHE A C 1
ATOM 637 O O . PHE A 1 78 ? 12.404 0.759 19.444 1.00 79.81 78 PHE A O 1
ATOM 644 N N . ALA A 1 79 ? 14.480 1.051 18.648 1.00 86.44 79 ALA A N 1
ATOM 645 C CA . ALA A 1 79 ? 15.123 0.937 19.953 1.00 86.44 79 ALA A CA 1
ATOM 646 C C . ALA A 1 79 ? 14.679 2.077 20.888 1.00 86.44 79 ALA A C 1
ATOM 648 O O . ALA A 1 79 ? 14.284 1.812 22.021 1.00 86.44 79 ALA A O 1
ATOM 649 N N . SER A 1 80 ? 14.628 3.319 20.390 1.00 81.56 80 SER A N 1
ATOM 650 C CA . SER A 1 80 ? 14.159 4.468 21.180 1.00 81.56 80 SER A CA 1
ATOM 651 C C . SER A 1 80 ? 12.670 4.375 21.547 1.00 81.56 80 SER A C 1
ATOM 653 O O . SER A 1 80 ? 12.278 4.696 22.668 1.00 81.56 80 SER A O 1
ATOM 655 N N . GLU A 1 81 ? 11.820 3.884 20.641 1.00 77.62 81 GLU A N 1
ATOM 656 C CA . GLU A 1 81 ? 10.401 3.649 20.937 1.00 77.62 81 GLU A CA 1
ATOM 657 C C . GLU A 1 81 ? 10.214 2.496 21.929 1.00 77.62 81 GLU A C 1
ATOM 659 O O . GLU A 1 81 ? 9.391 2.583 22.840 1.00 77.62 81 GLU A O 1
ATOM 664 N N . HIS A 1 82 ? 11.013 1.435 21.811 1.00 80.06 82 HIS A N 1
ATOM 665 C CA . HIS A 1 82 ? 11.005 0.324 22.755 1.00 80.06 82 HIS A CA 1
ATOM 666 C C . HIS A 1 82 ? 11.385 0.780 24.170 1.00 80.06 82 HIS A C 1
ATOM 668 O O . HIS A 1 82 ? 10.762 0.342 25.134 1.00 80.06 82 HIS A O 1
ATOM 674 N N . GLU A 1 83 ? 12.341 1.701 24.320 1.00 85.81 83 GLU A N 1
ATOM 675 C CA . GLU A 1 83 ? 12.660 2.310 25.619 1.00 85.81 83 GLU A CA 1
ATOM 676 C C . GLU A 1 83 ? 11.462 3.070 26.208 1.00 85.81 83 GLU A C 1
ATOM 678 O O . GLU A 1 83 ? 11.144 2.902 27.389 1.00 85.81 83 GLU A O 1
ATOM 683 N N . LYS A 1 84 ? 10.732 3.838 25.386 1.00 81.12 84 LYS A N 1
ATOM 684 C CA . LYS A 1 84 ? 9.509 4.540 25.820 1.00 81.12 84 LYS A CA 1
ATOM 685 C C . LYS A 1 84 ? 8.427 3.576 26.295 1.00 81.12 84 LYS A C 1
ATOM 687 O O . LYS A 1 84 ? 7.824 3.792 27.346 1.00 81.12 84 LYS A O 1
ATOM 692 N N . VAL A 1 85 ? 8.206 2.492 25.553 1.00 80.06 85 VAL A N 1
ATOM 693 C CA . VAL A 1 85 ? 7.284 1.422 25.961 1.00 80.06 85 VAL A CA 1
ATOM 694 C C . VAL A 1 85 ? 7.777 0.742 27.239 1.00 80.06 85 VAL A C 1
ATOM 696 O O . VAL A 1 85 ? 6.974 0.444 28.122 1.00 80.06 85 VAL A O 1
ATOM 699 N N . GLY A 1 86 ? 9.090 0.561 27.383 1.00 80.75 86 GLY A N 1
ATOM 700 C CA . GLY A 1 86 ? 9.726 0.047 28.591 1.00 80.75 86 GLY A CA 1
ATOM 701 C C . GLY A 1 86 ? 9.395 0.877 29.832 1.00 80.75 86 GLY A C 1
ATOM 702 O O . GLY A 1 86 ? 9.063 0.303 30.868 1.00 80.75 86 GLY A O 1
ATOM 703 N N . MET A 1 87 ? 9.384 2.211 29.727 1.00 83.44 87 MET A N 1
ATOM 704 C CA . MET A 1 87 ? 8.962 3.093 30.827 1.00 83.44 87 MET A CA 1
ATOM 705 C C . MET A 1 87 ? 7.504 2.842 31.236 1.00 83.44 87 MET A C 1
ATOM 707 O O . MET A 1 87 ? 7.199 2.718 32.421 1.00 83.44 87 MET A O 1
ATOM 711 N N . VAL A 1 88 ? 6.596 2.699 30.266 1.00 82.94 88 VAL A N 1
ATOM 712 C CA . VAL A 1 88 ? 5.188 2.367 30.544 1.00 82.94 88 VAL A CA 1
ATOM 713 C C . VAL A 1 88 ? 5.077 0.982 31.188 1.00 82.94 88 VAL A C 1
ATOM 715 O O . VAL A 1 88 ? 4.359 0.811 32.174 1.00 82.94 88 VAL A O 1
ATOM 718 N N . TYR A 1 89 ? 5.826 -0.003 30.686 1.00 82.06 89 TYR A N 1
ATOM 719 C CA . TYR A 1 89 ? 5.870 -1.344 31.264 1.00 82.06 89 TYR A CA 1
ATOM 720 C C . TYR A 1 89 ? 6.353 -1.323 32.717 1.00 82.06 89 TYR A C 1
ATOM 722 O O . TYR A 1 89 ? 5.760 -1.998 33.550 1.00 82.06 89 TYR A O 1
ATOM 730 N N . GLN A 1 90 ? 7.356 -0.512 33.066 1.00 85.44 90 GLN A N 1
ATOM 731 C CA . GLN A 1 90 ? 7.815 -0.366 34.453 1.00 85.44 90 GLN A CA 1
ATOM 732 C C . GLN A 1 90 ? 6.718 0.161 35.391 1.00 85.44 90 GLN A C 1
ATOM 734 O O . GLN A 1 90 ? 6.668 -0.245 36.549 1.00 85.44 90 GLN A O 1
ATOM 739 N N . VAL A 1 91 ? 5.807 1.009 34.901 1.00 85.69 91 VAL A N 1
ATOM 740 C CA . VAL A 1 91 ? 4.651 1.492 35.678 1.00 85.69 91 VAL A CA 1
ATOM 741 C C . VAL A 1 91 ? 3.560 0.421 35.806 1.00 85.69 91 VAL A C 1
ATOM 743 O O . VAL A 1 91 ? 2.877 0.336 36.830 1.00 85.69 91 VAL A O 1
ATOM 746 N N . LEU A 1 92 ? 3.370 -0.401 34.771 1.00 81.06 92 LEU A N 1
ATOM 747 C CA . LEU A 1 92 ? 2.310 -1.412 34.719 1.00 81.06 92 LEU A CA 1
ATOM 748 C C . LEU A 1 92 ? 2.703 -2.738 35.385 1.00 81.06 92 LEU A C 1
ATOM 750 O O . LEU A 1 92 ? 1.868 -3.360 36.039 1.00 81.06 92 LEU A O 1
ATOM 754 N N . ALA A 1 93 ? 3.960 -3.166 35.273 1.00 87.25 93 ALA A N 1
ATOM 755 C CA . ALA A 1 93 ? 4.442 -4.456 35.759 1.00 87.25 93 ALA A CA 1
ATOM 756 C C . ALA A 1 93 ? 4.220 -4.674 37.270 1.00 87.25 93 ALA A C 1
ATOM 758 O O . ALA A 1 93 ? 3.764 -5.758 37.644 1.00 87.25 93 ALA A O 1
ATOM 759 N N . PRO A 1 94 ? 4.430 -3.680 38.161 1.00 87.75 94 PRO A N 1
ATOM 760 C CA . PRO A 1 94 ? 4.115 -3.827 39.581 1.00 87.75 94 PRO A CA 1
ATOM 761 C C . PRO A 1 94 ? 2.627 -4.072 39.847 1.00 87.75 94 PRO A C 1
ATOM 763 O O . PRO A 1 94 ? 2.293 -4.744 40.821 1.00 87.75 94 PRO A O 1
ATOM 766 N N . LYS A 1 95 ? 1.733 -3.577 38.977 1.00 85.38 95 LYS A N 1
ATOM 767 C CA . LYS A 1 95 ? 0.277 -3.756 39.102 1.00 85.38 95 LYS A CA 1
ATOM 768 C C . LYS A 1 95 ? -0.172 -5.175 38.746 1.00 85.38 95 LYS A C 1
ATOM 770 O O . LYS A 1 95 ? -1.222 -5.604 39.210 1.00 85.38 95 LYS A O 1
ATOM 775 N N . ILE A 1 96 ? 0.635 -5.931 37.995 1.00 84.44 96 ILE A N 1
ATOM 776 C CA . ILE A 1 96 ? 0.326 -7.318 37.608 1.00 84.44 96 ILE A CA 1
ATOM 777 C C . ILE A 1 96 ? 0.222 -8.226 38.839 1.00 84.44 96 ILE A C 1
ATOM 779 O O . ILE A 1 96 ? -0.695 -9.038 38.913 1.00 84.44 96 ILE A O 1
ATOM 783 N N . LYS A 1 97 ? 1.121 -8.080 39.823 1.00 84.75 97 LYS A N 1
ATOM 784 C CA . LYS A 1 97 ? 1.126 -8.925 41.031 1.00 84.75 97 LYS A CA 1
ATOM 785 C C . LYS A 1 97 ? -0.185 -8.823 41.832 1.00 84.75 97 LYS A C 1
ATOM 787 O O . LYS A 1 97 ? -0.750 -9.873 42.129 1.00 84.75 97 LYS A O 1
ATOM 792 N N . PRO A 1 98 ? -0.707 -7.619 42.146 1.00 86.19 98 PRO A N 1
ATOM 793 C CA . PRO A 1 98 ? -2.045 -7.461 42.711 1.00 86.19 98 PRO A CA 1
ATOM 794 C C . PRO A 1 98 ? -3.141 -8.151 41.894 1.00 86.19 98 PRO A C 1
ATOM 796 O O . PRO A 1 98 ? -3.930 -8.895 42.464 1.00 86.19 98 PRO A O 1
ATOM 799 N N . PHE A 1 99 ? -3.170 -7.983 40.567 1.00 81.31 99 PHE A N 1
ATOM 800 C CA . PHE A 1 99 ? -4.182 -8.639 39.728 1.00 81.31 99 PHE A CA 1
ATOM 801 C C . PHE A 1 99 ? -4.072 -10.170 39.748 1.00 81.31 99 PHE A C 1
ATOM 803 O O . PHE A 1 99 ? -5.088 -10.851 39.834 1.00 81.31 99 PHE A O 1
ATOM 810 N N . GLN A 1 100 ? -2.857 -10.724 39.739 1.00 85.50 100 GLN A N 1
ATOM 811 C CA . GLN A 1 100 ? -2.624 -12.168 39.875 1.00 85.50 100 GLN A CA 1
ATOM 812 C C . GLN A 1 100 ? -3.044 -12.697 41.251 1.00 85.50 100 GLN A C 1
ATOM 814 O O . GLN A 1 100 ? -3.543 -13.817 41.366 1.00 85.50 100 GLN A O 1
ATOM 819 N N . GLN A 1 101 ? -2.848 -11.900 42.302 1.00 87.19 101 GLN A N 1
ATOM 820 C CA . GLN A 1 101 ? -3.289 -12.240 43.650 1.00 87.19 101 GLN A CA 1
ATOM 821 C C . GLN A 1 101 ? -4.822 -12.264 43.735 1.00 87.19 101 GLN A C 1
ATOM 823 O O . GLN A 1 101 ? -5.380 -13.248 44.216 1.00 87.19 101 GLN A O 1
ATOM 828 N N . VAL A 1 102 ? -5.497 -11.259 43.170 1.00 85.38 102 VAL A N 1
ATOM 829 C CA . VAL A 1 102 ? -6.964 -11.230 43.042 1.00 85.38 102 VAL A CA 1
ATOM 830 C C . VAL A 1 102 ? -7.469 -12.425 42.227 1.00 85.38 102 VAL A C 1
ATOM 832 O O . VAL A 1 102 ? -8.406 -13.104 42.639 1.00 85.38 102 VAL A O 1
ATOM 835 N N . GLU A 1 103 ? -6.814 -12.758 41.111 1.00 82.25 103 GLU A N 1
ATOM 836 C CA . GLU A 1 103 ? -7.155 -13.942 40.313 1.00 82.25 103 GLU A CA 1
ATOM 837 C C . GLU A 1 103 ? -7.044 -15.234 41.143 1.00 82.25 103 GLU A C 1
ATOM 839 O O . GLU A 1 103 ? -7.897 -16.122 41.059 1.00 82.25 103 GLU A O 1
ATOM 844 N N . LYS A 1 104 ? -6.005 -15.348 41.977 1.00 85.00 104 LYS A N 1
ATOM 845 C CA . LYS A 1 104 ? -5.795 -16.498 42.863 1.00 85.00 104 LYS A CA 1
ATOM 846 C C . LYS A 1 104 ? -6.875 -16.593 43.942 1.00 85.00 104 LYS A C 1
ATOM 848 O O . LYS A 1 104 ? -7.373 -17.692 44.187 1.00 85.00 104 LYS A O 1
ATOM 853 N N . GLU A 1 105 ? -7.249 -15.474 44.552 1.00 87.62 105 GLU A N 1
ATOM 854 C CA . GLU A 1 105 ? -8.337 -15.388 45.536 1.00 87.62 105 GLU A CA 1
ATOM 855 C C . GLU A 1 105 ? -9.677 -15.790 44.910 1.00 87.62 105 GLU A C 1
ATOM 857 O O . GLU A 1 105 ? -10.395 -16.632 45.449 1.00 87.62 105 GLU A O 1
ATOM 862 N N . TRP A 1 106 ? -9.972 -15.302 43.705 1.00 81.94 106 TRP A N 1
ATOM 863 C CA . TRP A 1 106 ? -11.151 -15.712 42.944 1.00 81.94 106 TRP A CA 1
ATOM 864 C C . TRP A 1 106 ? -11.160 -17.220 42.670 1.00 81.94 106 TRP A C 1
ATOM 866 O O . TRP A 1 106 ? -12.161 -17.893 42.934 1.00 81.94 106 TRP A O 1
ATOM 876 N N . ARG A 1 107 ? -10.030 -17.795 42.240 1.00 80.00 107 ARG A N 1
ATOM 877 C CA . ARG A 1 107 ? -9.903 -19.252 42.057 1.00 80.00 107 ARG A CA 1
ATOM 878 C C . ARG A 1 107 ? -10.149 -20.028 43.356 1.00 80.00 107 ARG A C 1
ATOM 880 O O . ARG A 1 107 ? -10.783 -21.084 43.305 1.00 80.00 107 ARG A O 1
ATOM 887 N N . GLN A 1 108 ? -9.702 -19.519 44.509 1.00 85.88 108 GLN A N 1
ATOM 888 C CA . GLN A 1 108 ? -9.978 -20.115 45.827 1.00 85.88 108 GLN A CA 1
ATOM 889 C C . GLN A 1 108 ? -11.467 -20.060 46.188 1.00 85.88 108 GLN A C 1
ATOM 891 O O . GLN A 1 108 ? -12.011 -21.040 46.695 1.00 85.88 108 GLN A O 1
ATOM 896 N N . CYS A 1 109 ? -12.160 -18.983 45.817 1.00 85.81 109 CYS A N 1
ATOM 897 C CA . CYS A 1 109 ? -13.619 -18.869 45.891 1.00 85.81 109 CYS A CA 1
ATOM 898 C C . CYS A 1 109 ? -14.362 -19.745 44.859 1.00 85.81 109 CYS A C 1
ATOM 900 O O . CYS A 1 109 ? -15.563 -19.580 44.659 1.00 85.81 109 CYS A O 1
ATOM 902 N N . LYS A 1 110 ? -13.671 -20.690 44.201 1.00 83.38 110 LYS A N 1
ATOM 903 C CA . LYS A 1 110 ? -14.183 -21.547 43.119 1.00 83.38 110 LYS A CA 1
ATOM 904 C C . LYS A 1 110 ? -14.656 -20.769 41.885 1.00 83.38 110 LYS A C 1
ATOM 906 O O . LYS A 1 110 ? -15.338 -21.342 41.033 1.00 83.38 110 LYS A O 1
ATOM 911 N N . VAL A 1 111 ? -14.257 -19.505 41.742 1.00 68.38 111 VAL A N 1
ATOM 912 C CA . VAL A 1 111 ? -14.455 -18.734 40.513 1.00 68.38 111 VAL A CA 1
ATOM 913 C C . VAL A 1 111 ? -13.438 -19.244 39.496 1.00 68.38 111 VAL A C 1
ATOM 915 O O . VAL A 1 111 ? -12.230 -19.063 39.638 1.00 68.38 111 VAL A O 1
ATOM 918 N N . LYS A 1 112 ? -13.913 -19.975 38.488 1.00 58.81 112 LYS A N 1
ATOM 919 C CA . LYS A 1 112 ? -13.054 -20.564 37.455 1.00 58.81 112 LYS A CA 1
ATOM 920 C C . LYS A 1 112 ? -12.920 -19.608 36.278 1.00 58.81 112 LYS A C 1
ATOM 922 O O . LYS A 1 112 ? -13.911 -19.029 35.840 1.00 58.81 112 LYS A O 1
ATOM 927 N N . SER A 1 113 ? -11.714 -19.535 35.715 1.00 52.81 113 SER A N 1
ATOM 928 C CA . SER A 1 113 ? -11.540 -19.024 34.356 1.00 52.81 113 SER A CA 1
ATOM 929 C C . SER A 1 113 ? -12.345 -19.929 33.419 1.00 52.81 113 SER A C 1
ATOM 931 O O . SER A 1 113 ? -12.191 -21.154 33.420 1.00 52.81 113 SER A O 1
ATOM 933 N N . LYS A 1 114 ? -13.283 -19.332 32.688 1.00 49.00 114 LYS A N 1
ATOM 934 C CA . LYS A 1 114 ? -14.080 -20.011 31.673 1.00 49.00 114 LYS A CA 1
ATOM 935 C C . LYS A 1 114 ? -13.616 -19.444 30.338 1.00 49.00 114 LYS A C 1
ATOM 937 O O . LYS A 1 114 ? -13.890 -18.290 30.045 1.00 49.00 114 LYS A O 1
ATOM 942 N N . SER A 1 115 ? -12.903 -20.241 29.541 1.00 42.22 115 SER A N 1
ATOM 943 C CA . SER A 1 115 ? -12.419 -19.835 28.207 1.00 42.22 115 SER A CA 1
ATOM 944 C C . SER A 1 115 ? -13.549 -19.574 27.208 1.00 42.22 115 SER A C 1
ATOM 946 O O . SER A 1 115 ? -13.328 -18.979 26.163 1.00 42.22 115 SER A O 1
ATOM 948 N N . THR A 1 116 ? -14.777 -19.979 27.539 1.00 44.19 116 THR A N 1
ATOM 949 C CA . THR A 1 116 ? -16.001 -19.598 26.826 1.00 44.19 116 THR A CA 1
ATOM 950 C C . THR A 1 116 ? -16.513 -18.232 27.282 1.00 44.19 116 THR A C 1
ATOM 952 O O . THR A 1 116 ? -17.724 -18.016 27.311 1.00 44.19 116 THR A O 1
ATOM 955 N N . PHE A 1 117 ? -15.640 -17.349 27.759 1.00 36.34 117 PHE A N 1
ATOM 956 C CA . PHE A 1 117 ? -16.001 -15.994 28.130 1.00 36.34 117 PHE A CA 1
ATOM 957 C C . PHE A 1 117 ? -15.182 -15.008 27.283 1.00 36.34 117 PHE A C 1
ATOM 959 O O . PHE A 1 117 ? -13.955 -15.118 27.287 1.00 36.34 117 PHE A O 1
ATOM 966 N N . PRO A 1 118 ? -15.847 -14.120 26.517 1.00 44.34 118 PRO A N 1
ATOM 967 C CA . PRO A 1 118 ? -17.270 -13.79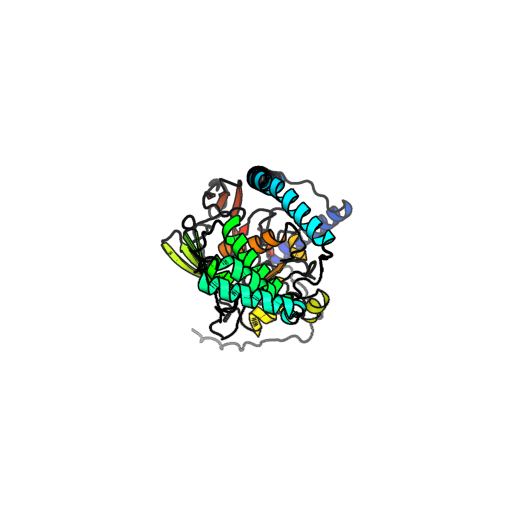6 26.591 1.00 44.34 118 PRO A CA 1
ATOM 968 C C . PRO A 1 118 ? -18.097 -14.549 25.528 1.00 44.34 118 PRO A C 1
ATOM 970 O O . PRO A 1 118 ? -18.373 -14.010 24.466 1.00 44.34 118 PRO A O 1
ATOM 973 N N . ASN A 1 119 ? -18.588 -15.767 25.802 1.00 35.81 119 ASN A N 1
ATOM 974 C CA . ASN A 1 119 ? -19.819 -16.220 25.141 1.00 35.81 119 ASN A CA 1
ATOM 975 C C . ASN A 1 119 ? -20.990 -15.653 25.949 1.00 35.81 119 ASN A C 1
ATOM 977 O O . ASN A 1 119 ? -21.444 -16.242 26.940 1.00 35.81 119 ASN A O 1
ATOM 981 N N . SER A 1 120 ? -21.440 -14.476 25.509 1.00 46.66 120 SER A N 1
ATOM 982 C CA . SER A 1 120 ? -22.479 -13.632 26.110 1.00 46.66 120 SER A CA 1
ATOM 983 C C . SER A 1 120 ? -23.793 -14.365 26.430 1.00 46.66 120 SER A C 1
ATOM 985 O O . SER A 1 120 ? -24.500 -13.982 27.361 1.00 46.66 120 SER A O 1
ATOM 987 N N . MET A 1 121 ? -24.090 -15.492 25.772 1.00 38.50 121 MET A N 1
ATOM 988 C CA . MET A 1 121 ? -25.312 -16.267 26.026 1.00 38.50 121 MET A CA 1
ATOM 989 C C . MET A 1 121 ? -25.450 -16.808 27.459 1.00 38.50 121 MET A C 1
ATOM 991 O O . MET A 1 121 ? -26.566 -16.900 27.964 1.00 38.50 121 MET A O 1
ATOM 995 N N . THR A 1 122 ? -24.353 -17.154 28.149 1.00 41.91 122 THR A N 1
ATOM 996 C CA . THR A 1 122 ? -24.478 -17.780 29.487 1.00 41.91 122 THR A CA 1
ATOM 997 C C . THR A 1 122 ? -24.788 -16.754 30.586 1.00 41.91 122 THR A C 1
ATOM 999 O O . THR A 1 122 ? -25.363 -17.102 31.614 1.00 41.91 122 THR A O 1
ATOM 1002 N N . PHE A 1 123 ? -24.407 -15.489 30.388 1.00 43.00 123 PHE A N 1
ATOM 1003 C CA . PHE A 1 123 ? -24.570 -14.433 31.394 1.00 43.00 123 PHE A CA 1
ATOM 1004 C C . PHE A 1 123 ? -25.949 -13.778 31.347 1.00 43.00 123 PHE A C 1
ATOM 1006 O O . PHE A 1 123 ? -26.523 -13.506 32.399 1.00 43.00 123 PHE A O 1
ATOM 1013 N N . VAL A 1 124 ? -26.528 -13.616 30.153 1.00 45.00 124 VAL A N 1
ATOM 1014 C CA . VAL A 1 124 ? -27.900 -13.103 29.997 1.00 45.00 124 VAL A CA 1
ATOM 1015 C C . VAL A 1 124 ? -28.925 -14.046 30.639 1.00 45.00 124 VAL A C 1
ATOM 1017 O O . VAL A 1 124 ? -29.941 -13.584 31.150 1.00 45.00 124 VAL A O 1
ATOM 1020 N N . GLN A 1 125 ? -28.639 -15.350 30.682 1.00 40.62 125 GLN A N 1
ATOM 1021 C CA . GLN A 1 125 ? -29.521 -16.363 31.269 1.00 40.62 125 GLN A CA 1
ATOM 1022 C C . GLN A 1 125 ? -29.264 -16.642 32.760 1.00 40.62 125 GLN A C 1
ATOM 1024 O O . GLN A 1 125 ? -30.015 -17.409 33.356 1.00 40.62 125 GLN A O 1
ATOM 1029 N N . ASN A 1 126 ? -28.236 -16.048 33.385 1.00 49.69 126 ASN A N 1
ATOM 1030 C CA . ASN A 1 126 ? -27.964 -16.236 34.812 1.00 49.69 126 ASN A CA 1
ATOM 1031 C C . ASN A 1 126 ? -28.805 -15.248 35.653 1.00 49.69 126 ASN A C 1
ATOM 1033 O O . ASN A 1 126 ? -28.506 -14.049 35.652 1.00 49.69 126 ASN A O 1
ATOM 1037 N N . PRO A 1 127 ? -29.810 -15.717 36.422 1.00 55.88 127 PRO A N 1
ATOM 1038 C CA . PRO A 1 127 ? -30.714 -14.837 37.168 1.00 55.88 127 PRO A CA 1
ATOM 1039 C C . PRO A 1 127 ? -30.001 -14.011 38.245 1.00 55.88 127 PRO A C 1
ATOM 1041 O O . PRO A 1 127 ? -30.389 -12.877 38.514 1.00 55.88 127 PRO A O 1
ATOM 1044 N N . ALA A 1 128 ? -28.933 -14.552 38.841 1.00 57.47 128 ALA A N 1
ATOM 1045 C CA . ALA A 1 128 ? -28.169 -13.859 39.873 1.00 57.47 128 ALA A CA 1
ATOM 1046 C C . ALA A 1 128 ? -27.367 -12.689 39.286 1.00 57.47 128 ALA A C 1
ATOM 1048 O O . ALA A 1 128 ? -27.322 -11.611 39.874 1.00 57.47 128 ALA A O 1
ATOM 1049 N N . TYR A 1 129 ? -26.788 -12.869 38.096 1.00 57.00 129 TYR A N 1
ATOM 1050 C CA . TYR A 1 129 ? -26.081 -11.792 37.403 1.00 57.00 129 TYR A CA 1
ATOM 1051 C C . TYR A 1 129 ? -27.045 -10.710 36.903 1.00 57.00 129 TYR A C 1
ATOM 1053 O O . TYR A 1 129 ? -26.796 -9.528 37.119 1.00 57.00 129 TYR A O 1
ATOM 1061 N N . GLN A 1 130 ? -28.183 -11.102 36.319 1.00 53.62 130 GLN A N 1
ATOM 1062 C CA . GLN A 1 130 ? -29.260 -10.182 35.927 1.00 53.62 130 GLN A CA 1
ATOM 1063 C C . GLN A 1 130 ? -29.729 -9.312 37.103 1.00 53.62 130 GLN A C 1
ATOM 1065 O O . GLN A 1 130 ? -29.873 -8.096 36.962 1.00 53.62 130 GLN A O 1
ATOM 1070 N N . ALA A 1 131 ? -29.905 -9.912 38.284 1.00 60.03 131 ALA A N 1
ATOM 1071 C CA . ALA A 1 131 ? -30.293 -9.192 39.490 1.00 60.03 131 ALA A CA 1
ATOM 1072 C C . ALA A 1 131 ? -29.227 -8.169 39.919 1.00 60.03 131 ALA A C 1
ATOM 1074 O O . ALA A 1 131 ? -29.561 -7.001 40.132 1.00 60.03 131 ALA A O 1
ATOM 1075 N N . VAL A 1 132 ? -27.952 -8.571 39.970 1.00 61.53 132 VAL A N 1
ATOM 1076 C CA . VAL A 1 132 ? -26.830 -7.688 40.341 1.00 61.53 132 VAL A CA 1
ATOM 1077 C C . VAL A 1 132 ? -26.641 -6.561 39.320 1.00 61.53 132 VAL A C 1
ATOM 1079 O O . VAL A 1 132 ? -26.507 -5.405 39.714 1.00 61.53 132 VAL A O 1
ATOM 1082 N N . HIS A 1 133 ? -26.726 -6.856 38.021 1.00 57.03 133 HIS A N 1
ATOM 1083 C CA . HIS A 1 133 ? -26.648 -5.867 36.943 1.00 57.03 133 HIS A CA 1
ATOM 1084 C C . HIS A 1 133 ? -27.816 -4.865 36.996 1.00 57.03 133 HIS A C 1
ATOM 1086 O O . HIS A 1 133 ? -27.616 -3.661 36.843 1.00 57.03 133 HIS A O 1
ATOM 1092 N N . SER A 1 134 ? -29.038 -5.330 37.288 1.00 63.44 134 SER A N 1
ATOM 1093 C CA . SER A 1 134 ? -30.196 -4.443 37.467 1.00 63.44 134 SER A CA 1
ATOM 1094 C C . SER A 1 134 ? -30.046 -3.525 38.686 1.00 63.44 134 SER A C 1
ATOM 1096 O O . SER A 1 134 ? -30.402 -2.348 38.619 1.00 63.44 134 SER A O 1
ATOM 1098 N N . GLY A 1 135 ? -29.484 -4.045 39.783 1.00 66.31 135 GLY A N 1
ATOM 1099 C CA . GLY A 1 135 ? -29.195 -3.279 40.992 1.00 66.31 135 GLY A CA 1
ATOM 1100 C C . GLY A 1 135 ? -28.120 -2.229 40.743 1.00 66.31 135 GLY A C 1
ATOM 1101 O O . GLY A 1 135 ? -28.312 -1.069 41.092 1.00 66.31 135 GLY A O 1
ATOM 1102 N N . PHE A 1 136 ? -27.044 -2.608 40.054 1.00 62.28 136 PHE A N 1
ATOM 1103 C CA . PHE A 1 136 ? -25.965 -1.708 39.659 1.00 62.28 136 PHE A CA 1
ATOM 1104 C C . PHE A 1 136 ? -26.456 -0.575 38.747 1.00 62.28 136 PHE A C 1
ATOM 1106 O O . PHE A 1 136 ? -26.143 0.585 39.000 1.00 62.28 136 PHE A O 1
ATOM 1113 N N . LYS A 1 137 ? -27.302 -0.877 37.750 1.00 57.38 137 LYS A N 1
ATOM 1114 C CA . LYS A 1 137 ? -27.897 0.135 36.861 1.00 57.38 137 LYS A CA 1
ATOM 1115 C C . LYS A 1 137 ? -28.743 1.161 37.626 1.00 57.38 137 LYS A C 1
ATOM 1117 O O . LYS A 1 137 ? -28.601 2.358 37.398 1.00 57.38 137 LYS A O 1
ATOM 1122 N N . LYS A 1 138 ? -29.569 0.706 38.575 1.00 69.62 138 LYS A N 1
ATOM 1123 C CA . LYS A 1 138 ? -30.381 1.595 39.429 1.00 69.62 138 LYS A CA 1
ATOM 1124 C C . LYS A 1 138 ?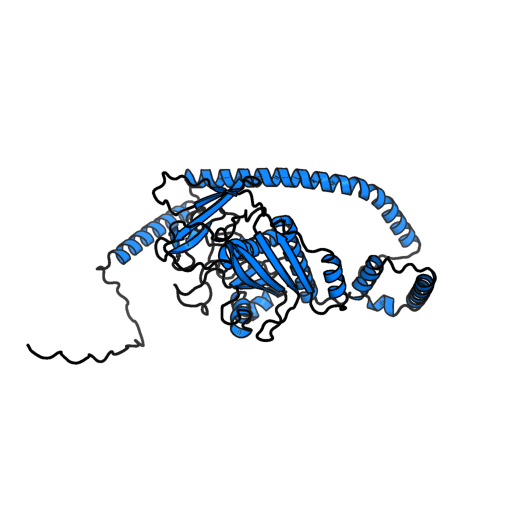 -29.522 2.465 40.342 1.00 69.62 138 LYS A C 1
ATOM 1126 O O . LYS A 1 138 ? -29.797 3.649 40.497 1.00 69.62 138 LYS A O 1
ATOM 1131 N N . LEU A 1 139 ? -28.471 1.888 40.923 1.00 61.16 139 LEU A N 1
ATOM 1132 C CA . LEU A 1 139 ? -27.529 2.618 41.772 1.00 61.16 139 LEU A CA 1
ATOM 1133 C C . LEU A 1 139 ? -26.803 3.698 40.965 1.00 61.16 139 LEU A C 1
ATOM 1135 O O . LEU A 1 139 ? -26.672 4.821 41.434 1.00 61.16 139 LEU A O 1
ATOM 1139 N N . LYS A 1 140 ? -26.419 3.374 39.726 1.00 57.44 140 LYS A N 1
ATOM 1140 C CA . LYS A 1 140 ? -25.755 4.266 38.772 1.00 57.44 140 LYS A CA 1
ATOM 1141 C C . LYS A 1 140 ? -26.607 5.476 38.373 1.00 57.44 140 LYS A C 1
ATOM 1143 O O . LYS A 1 140 ? -26.094 6.592 38.351 1.00 57.44 140 LYS A O 1
ATOM 1148 N N . GLU A 1 141 ? -27.894 5.265 38.104 1.00 61.38 141 GLU A N 1
ATOM 1149 C CA . GLU A 1 141 ? -28.853 6.343 37.814 1.00 61.38 141 GLU A CA 1
ATOM 1150 C C . GLU A 1 141 ? -29.053 7.273 39.025 1.00 61.38 141 GLU A C 1
ATOM 1152 O O . GLU A 1 141 ? -29.240 8.474 38.853 1.00 61.38 141 GLU A O 1
ATOM 1157 N N . GLN A 1 142 ? -28.947 6.748 40.250 1.00 64.88 142 GLN A N 1
ATOM 1158 C CA . GLN A 1 142 ? -29.095 7.531 41.482 1.00 64.88 142 GLN A CA 1
ATOM 1159 C C . GLN A 1 142 ? -27.844 8.329 41.883 1.00 64.88 142 GLN A C 1
ATOM 1161 O O . GLN A 1 142 ? -27.973 9.360 42.537 1.00 64.88 142 GLN A O 1
ATOM 1166 N N . ILE A 1 143 ? -26.645 7.878 41.504 1.00 57.19 143 ILE A N 1
ATOM 1167 C CA . ILE A 1 143 ? -25.362 8.506 41.885 1.00 57.19 143 ILE A CA 1
ATOM 1168 C C . ILE A 1 143 ? -24.788 9.465 40.831 1.00 57.19 143 ILE A C 1
ATOM 1170 O O . ILE A 1 143 ? -23.712 10.015 41.041 1.00 57.19 143 ILE A O 1
ATOM 1174 N N . GLY A 1 144 ? -25.476 9.686 39.706 1.00 47.53 144 GLY A N 1
ATOM 1175 C CA . GLY A 1 144 ? -25.082 10.696 38.712 1.00 47.53 144 GLY A CA 1
ATOM 1176 C C . GLY A 1 144 ? -23.758 10.418 37.984 1.00 47.53 144 GLY A C 1
ATOM 1177 O O . GLY A 1 144 ? -23.195 11.323 37.374 1.00 47.53 144 GLY A O 1
ATOM 1178 N N . LEU A 1 145 ? -23.257 9.176 38.013 1.00 50.72 145 LEU A N 1
ATOM 1179 C CA . LEU A 1 145 ? -22.026 8.743 37.333 1.00 50.72 145 LEU A CA 1
ATOM 1180 C C . LEU A 1 145 ? -22.270 8.471 35.835 1.00 50.72 145 LEU A C 1
ATOM 1182 O O . LEU A 1 145 ? -22.050 7.361 35.340 1.00 50.72 145 LEU A O 1
ATOM 1186 N N . ALA A 1 146 ? -22.770 9.478 35.117 1.00 50.38 146 ALA A N 1
ATOM 1187 C CA . ALA A 1 146 ? -23.030 9.405 33.678 1.00 50.38 146 ALA A CA 1
ATOM 1188 C C . ALA A 1 146 ? -21.752 9.531 32.820 1.00 50.38 146 ALA A C 1
ATOM 1190 O O . ALA A 1 146 ? -21.761 9.109 31.674 1.00 50.38 146 ALA A O 1
ATOM 1191 N N . ASP A 1 147 ? -20.641 10.030 33.377 1.00 46.16 147 ASP A N 1
ATOM 1192 C CA . ASP A 1 147 ? -19.418 10.355 32.617 1.00 46.16 147 ASP A CA 1
ATOM 1193 C C . ASP A 1 147 ? -18.410 9.190 32.442 1.00 46.16 147 ASP A C 1
ATOM 1195 O O . ASP A 1 147 ? -17.331 9.362 31.877 1.00 46.16 147 ASP A O 1
ATOM 1199 N N . GLU A 1 148 ? -18.750 7.965 32.864 1.00 48.66 148 GLU A N 1
ATOM 1200 C CA . GLU A 1 148 ? -17.952 6.751 32.588 1.00 48.66 148 GLU A CA 1
ATOM 1201 C C . GLU A 1 148 ? -18.469 5.971 31.362 1.00 48.66 148 GLU A C 1
ATOM 1203 O O . GLU A 1 148 ? -18.593 4.741 31.371 1.00 48.66 148 GLU A O 1
ATOM 1208 N N . ASP A 1 149 ? -18.784 6.687 30.283 1.00 53.19 149 ASP A N 1
ATOM 1209 C CA . ASP A 1 149 ? -19.341 6.107 29.054 1.00 53.19 149 ASP A CA 1
ATOM 1210 C C . ASP A 1 149 ? -18.398 5.103 28.376 1.00 53.19 149 ASP A C 1
ATOM 1212 O O . ASP A 1 149 ? -18.857 4.174 27.716 1.00 53.19 149 ASP A O 1
ATOM 1216 N N . ILE A 1 150 ? -17.080 5.216 28.565 1.00 45.50 150 ILE A N 1
ATOM 1217 C CA . ILE A 1 150 ? -16.092 4.330 27.923 1.00 45.50 150 ILE A CA 1
ATOM 1218 C C . ILE A 1 150 ? -16.101 2.923 28.542 1.00 45.50 150 ILE A C 1
ATOM 1220 O O . ILE A 1 150 ? -16.015 1.936 27.813 1.00 45.50 150 ILE A O 1
ATOM 1224 N N . LEU A 1 151 ? -16.237 2.807 29.867 1.00 42.56 151 LEU A N 1
ATOM 1225 C CA . LEU A 1 151 ? -16.264 1.506 30.550 1.00 42.56 151 LEU A CA 1
ATOM 1226 C C . LEU A 1 151 ? -17.575 0.760 30.274 1.00 42.56 151 LEU A C 1
ATOM 1228 O O . LEU A 1 151 ? -17.546 -0.414 29.913 1.00 42.56 151 LEU A O 1
ATOM 1232 N N . LEU A 1 152 ? -18.709 1.469 30.295 1.00 49.97 152 LEU A N 1
ATOM 1233 C CA . LEU A 1 152 ? -19.998 0.933 29.832 1.00 49.97 152 LEU A CA 1
ATOM 1234 C C . LEU A 1 152 ? -19.967 0.524 28.358 1.00 49.97 152 LEU A C 1
ATOM 1236 O O . LEU A 1 152 ? -20.611 -0.442 27.949 1.00 49.97 152 LEU A O 1
ATOM 1240 N N . SER A 1 153 ? -19.240 1.287 27.543 1.00 49.50 153 SER A N 1
ATOM 1241 C CA . SER A 1 153 ? -19.073 0.989 26.129 1.00 49.50 153 SER A CA 1
ATOM 1242 C C . SER A 1 153 ? -18.322 -0.317 25.908 1.00 49.50 153 SER A C 1
ATOM 1244 O O . SER A 1 153 ? -18.695 -1.076 25.019 1.00 49.50 153 SER A O 1
ATOM 1246 N N . LEU A 1 154 ? -17.311 -0.598 26.732 1.00 44.50 154 LEU A N 1
ATOM 1247 C CA . LEU A 1 154 ? -16.543 -1.842 26.703 1.00 44.50 154 LEU A CA 1
ATOM 1248 C C . LEU A 1 154 ? -17.378 -3.052 27.156 1.00 44.50 154 LEU A C 1
ATOM 1250 O O . LEU A 1 154 ? -17.315 -4.094 26.510 1.00 44.50 154 LEU A O 1
ATOM 1254 N N . GLU A 1 155 ? -18.230 -2.901 28.174 1.00 48.22 155 GLU A N 1
ATOM 1255 C CA . GLU A 1 155 ? -19.172 -3.951 28.605 1.00 48.22 155 GLU A CA 1
ATOM 1256 C C . GLU A 1 155 ? -20.226 -4.267 27.526 1.00 48.22 155 GLU A C 1
ATOM 1258 O O . GLU A 1 155 ? -20.562 -5.428 27.282 1.00 48.22 155 GLU A O 1
ATOM 1263 N N . LYS A 1 156 ? -20.715 -3.245 26.804 1.00 51.12 156 LYS A N 1
ATOM 1264 C CA . LYS A 1 156 ? -21.590 -3.445 25.636 1.00 51.12 156 LYS A CA 1
ATOM 1265 C C . LYS A 1 156 ? -20.861 -4.129 24.479 1.00 51.12 156 LYS A C 1
ATOM 1267 O O . LYS A 1 156 ? -21.478 -4.936 23.795 1.00 51.12 156 LYS A O 1
ATOM 1272 N N . ILE A 1 157 ? -19.569 -3.857 24.281 1.00 50.44 157 ILE A N 1
ATOM 1273 C CA . ILE A 1 157 ? -18.732 -4.528 23.273 1.00 50.44 157 ILE A CA 1
ATOM 1274 C C . ILE A 1 157 ? -18.538 -6.017 23.611 1.00 50.44 157 ILE A C 1
ATOM 1276 O O . ILE A 1 157 ? -18.581 -6.848 22.706 1.00 50.44 157 ILE A O 1
ATOM 1280 N N . GLU A 1 158 ? -18.415 -6.390 24.890 1.00 42.38 158 GLU A N 1
ATOM 1281 C CA . GLU A 1 158 ? -18.389 -7.803 25.313 1.00 42.38 158 GLU A CA 1
ATOM 1282 C C . GLU A 1 158 ? -19.709 -8.543 25.027 1.00 42.38 158 GLU A C 1
ATOM 1284 O O . GLU A 1 158 ? -19.698 -9.736 24.710 1.00 42.38 158 GLU A O 1
ATOM 1289 N N . ALA A 1 159 ? -20.855 -7.851 25.062 1.00 46.84 159 ALA A N 1
ATOM 1290 C CA . ALA A 1 159 ? -22.146 -8.433 24.685 1.00 46.84 159 ALA A CA 1
ATOM 1291 C C . ALA A 1 159 ? -22.244 -8.777 23.180 1.00 46.84 159 ALA A C 1
ATOM 1293 O O . ALA A 1 159 ? -23.020 -9.664 22.812 1.00 46.84 159 ALA A O 1
ATOM 1294 N N . ILE A 1 160 ? -21.407 -8.161 22.329 1.00 51.22 160 ILE A N 1
ATOM 1295 C CA . ILE A 1 160 ? -21.305 -8.389 20.870 1.00 51.22 160 ILE A CA 1
ATOM 1296 C C . ILE A 1 160 ? -20.557 -9.707 20.544 1.00 51.22 160 ILE A C 1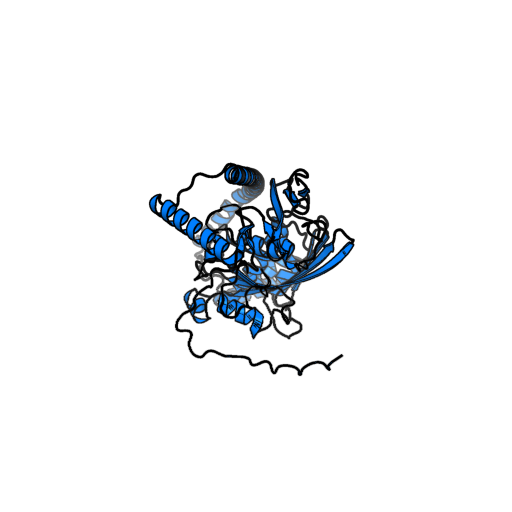
ATOM 1298 O O . ILE A 1 160 ? -20.308 -10.006 19.382 1.00 51.22 160 ILE A O 1
ATOM 1302 N N . GLY A 1 161 ? -20.233 -10.545 21.542 1.00 44.31 161 GLY A N 1
ATOM 1303 C CA . GLY A 1 161 ? -19.486 -11.818 21.452 1.00 44.31 161 GLY A CA 1
ATOM 1304 C C . GLY A 1 161 ? -20.062 -12.955 20.578 1.00 44.31 161 GLY A C 1
ATOM 1305 O O . GLY A 1 161 ? -19.742 -14.117 20.800 1.00 44.31 161 GLY A O 1
ATOM 1306 N N . LEU A 1 162 ? -20.880 -12.648 19.570 1.00 48.78 162 LEU A N 1
ATOM 1307 C CA . LEU A 1 162 ? -21.240 -13.513 18.439 1.00 48.78 162 LEU A CA 1
ATOM 1308 C C . LEU A 1 162 ? -20.664 -12.934 17.127 1.00 48.78 162 LEU A C 1
ATOM 1310 O O . LEU A 1 162 ? -21.356 -12.855 16.114 1.00 48.78 162 LEU A O 1
ATOM 1314 N N . VAL A 1 163 ? -19.415 -12.450 17.137 1.00 54.78 163 VAL A N 1
ATOM 1315 C CA . VAL A 1 163 ? -18.829 -11.782 15.961 1.00 54.78 163 VAL A CA 1
ATOM 1316 C C . VAL A 1 163 ? -18.519 -12.803 14.865 1.00 54.78 163 VAL A C 1
ATOM 1318 O O . VAL A 1 163 ? -17.717 -13.718 15.043 1.00 54.78 163 VAL A O 1
ATOM 1321 N N . ASN A 1 164 ? -19.142 -12.614 13.704 1.00 70.19 164 ASN A N 1
ATOM 1322 C CA . ASN A 1 164 ? -18.800 -13.285 12.455 1.00 70.19 164 ASN A CA 1
ATOM 1323 C C . ASN A 1 164 ? -17.311 -13.029 12.124 1.00 70.19 164 ASN A C 1
ATOM 1325 O O . ASN A 1 164 ? -16.903 -11.873 12.058 1.00 70.19 164 ASN A O 1
ATOM 1329 N N . MET A 1 165 ? -16.489 -14.068 11.925 1.00 73.94 165 MET A N 1
ATOM 1330 C CA . MET A 1 165 ? -15.038 -13.924 11.665 1.00 73.94 165 MET A CA 1
ATOM 1331 C C . MET A 1 165 ? -14.707 -12.914 10.543 1.00 73.94 165 MET A C 1
ATOM 1333 O O . MET A 1 165 ? -13.829 -12.078 10.753 1.00 73.94 165 MET A O 1
ATOM 1337 N N . PRO A 1 166 ? -15.421 -12.916 9.400 1.00 83.06 166 PRO A N 1
ATOM 1338 C CA . PRO A 1 166 ? -15.398 -11.838 8.413 1.00 83.06 166 PRO A CA 1
ATOM 1339 C C . PRO A 1 166 ? -15.536 -10.419 8.976 1.00 83.06 166 PRO A C 1
ATOM 1341 O O . PRO A 1 166 ? -14.680 -9.588 8.701 1.00 83.06 166 PRO A O 1
ATOM 1344 N N . LEU A 1 167 ? -16.538 -10.157 9.819 1.00 82.69 167 LEU A N 1
ATOM 1345 C CA . LEU A 1 167 ? -16.762 -8.837 10.420 1.00 82.69 167 LEU A CA 1
ATOM 1346 C C . LEU A 1 167 ? -15.626 -8.446 11.378 1.00 82.69 167 LEU A C 1
ATOM 1348 O O . LEU A 1 167 ? -15.220 -7.287 11.441 1.00 82.69 167 LEU A O 1
ATOM 1352 N N . LEU A 1 168 ? -15.085 -9.411 12.132 1.00 82.31 168 LEU A N 1
ATOM 1353 C CA . LEU A 1 168 ? -13.929 -9.160 12.996 1.00 82.31 168 LEU A CA 1
ATOM 1354 C C . LEU A 1 168 ? -12.691 -8.800 12.168 1.00 82.31 168 LEU A C 1
ATOM 1356 O O . LEU A 1 168 ? -11.951 -7.885 12.528 1.00 82.31 168 LEU A O 1
ATOM 1360 N N . TYR A 1 169 ? -12.473 -9.524 11.070 1.00 85.38 169 TYR A N 1
ATOM 1361 C CA . TYR A 1 169 ? -11.370 -9.281 10.152 1.00 85.38 169 TYR A CA 1
ATOM 1362 C C . TYR A 1 169 ? -11.472 -7.902 9.498 1.00 85.38 169 TYR A C 1
ATOM 1364 O O . TYR A 1 169 ? -10.504 -7.151 9.508 1.00 85.38 169 TYR A O 1
ATOM 1372 N N . GLU A 1 170 ? -12.654 -7.541 9.013 1.00 90.81 170 GLU A N 1
ATOM 1373 C CA . GLU A 1 170 ? -12.956 -6.234 8.434 1.00 90.81 170 GLU A CA 1
ATOM 1374 C C . GLU A 1 170 ? -12.668 -5.093 9.424 1.00 90.81 170 GLU A C 1
ATOM 1376 O O . GLU A 1 170 ? -11.862 -4.203 9.150 1.00 90.81 170 GLU A O 1
ATOM 1381 N N . ARG A 1 171 ? -13.203 -5.166 10.647 1.00 88.94 171 ARG A N 1
ATOM 1382 C CA . ARG A 1 171 ? -12.916 -4.172 11.699 1.00 88.94 171 ARG A CA 1
ATOM 1383 C C . ARG A 1 171 ? -11.436 -4.129 12.079 1.00 88.94 171 ARG A C 1
ATOM 1385 O O . ARG A 1 171 ? -10.890 -3.063 12.364 1.00 88.94 171 ARG A O 1
ATOM 1392 N N . TRP A 1 172 ? -10.757 -5.275 12.080 1.00 88.44 172 TRP A N 1
ATOM 1393 C CA . TRP A 1 172 ? -9.314 -5.327 12.300 1.00 88.44 172 TRP A CA 1
ATOM 1394 C C . TRP A 1 172 ? -8.542 -4.634 11.167 1.00 88.44 172 TRP A C 1
ATOM 1396 O O . TRP A 1 172 ? -7.606 -3.884 11.458 1.00 88.44 172 TRP A O 1
ATOM 1406 N N . CYS A 1 173 ? -8.952 -4.819 9.908 1.00 93.56 173 CYS A N 1
ATOM 1407 C CA . CYS A 1 173 ? -8.408 -4.127 8.740 1.00 93.56 173 CYS A CA 1
ATOM 1408 C C . CYS A 1 173 ? -8.612 -2.610 8.828 1.00 93.56 173 CYS A C 1
ATOM 1410 O O . CYS A 1 173 ? -7.651 -1.874 8.607 1.00 93.56 173 CYS A O 1
ATOM 1412 N N . LEU A 1 174 ? -9.797 -2.143 9.242 1.00 94.38 174 LEU A N 1
ATOM 1413 C CA . LEU A 1 174 ? -10.066 -0.722 9.494 1.00 94.38 174 LEU A CA 1
ATOM 1414 C C . LEU A 1 174 ? -9.035 -0.127 10.461 1.00 94.38 174 LEU A C 1
ATOM 1416 O O . LEU A 1 174 ? -8.399 0.887 10.171 1.00 94.38 174 LEU A O 1
ATOM 1420 N N . LEU A 1 175 ? -8.807 -0.802 11.592 1.00 90.75 175 LEU A N 1
ATOM 1421 C CA . LEU A 1 175 ? -7.805 -0.384 12.571 1.00 90.75 175 LEU A CA 1
ATOM 1422 C C . LEU A 1 175 ? -6.386 -0.382 11.991 1.00 90.75 175 LEU A C 1
ATOM 1424 O O . LEU A 1 175 ? -5.595 0.491 12.345 1.00 90.75 175 LEU A O 1
ATOM 1428 N N . GLN A 1 176 ? -6.051 -1.323 11.101 1.00 92.50 176 GLN A N 1
ATOM 1429 C CA . GLN A 1 176 ? -4.734 -1.346 10.462 1.00 92.50 176 GLN A CA 1
ATOM 1430 C C . GLN A 1 176 ? -4.556 -0.183 9.481 1.00 92.50 176 GLN A C 1
ATOM 1432 O O . GLN A 1 176 ? -3.493 0.435 9.485 1.00 92.50 176 GLN A O 1
ATOM 1437 N N . ILE A 1 177 ? -5.584 0.168 8.702 1.00 96.50 177 ILE A N 1
ATOM 1438 C CA . ILE A 1 177 ? -5.568 1.347 7.822 1.00 96.50 177 ILE A CA 1
ATOM 1439 C C . ILE A 1 177 ? -5.321 2.608 8.659 1.00 96.50 177 ILE A C 1
ATOM 1441 O O . ILE A 1 177 ? -4.362 3.337 8.405 1.00 96.50 177 ILE A O 1
ATOM 1445 N N . ILE A 1 178 ? -6.107 2.817 9.722 1.00 94.75 178 ILE A N 1
ATOM 1446 C CA . ILE A 1 178 ? -5.946 3.959 10.641 1.00 94.75 178 ILE A CA 1
ATOM 1447 C C . ILE A 1 178 ? -4.535 3.980 11.248 1.00 94.75 178 ILE A C 1
ATOM 1449 O O . ILE A 1 178 ? -3.899 5.034 11.345 1.00 94.75 178 ILE A O 1
ATOM 1453 N N . LYS A 1 179 ? -4.014 2.813 11.638 1.00 91.44 179 LYS A N 1
ATOM 1454 C CA . LYS A 1 179 ? -2.672 2.687 12.211 1.00 91.44 179 LYS A CA 1
ATOM 1455 C C . LYS A 1 179 ? -1.589 3.088 11.208 1.00 91.44 179 LYS A C 1
ATOM 1457 O O . LYS A 1 179 ? -0.667 3.805 11.582 1.00 91.44 179 LYS A O 1
ATOM 1462 N N . VAL A 1 180 ? -1.690 2.668 9.949 1.00 94.75 180 VAL A N 1
ATOM 1463 C CA . VAL A 1 180 ? -0.730 3.054 8.902 1.00 94.75 180 VAL A CA 1
ATOM 1464 C C . VAL A 1 180 ? -0.812 4.556 8.619 1.00 94.75 180 VAL A C 1
ATOM 1466 O O . VAL A 1 180 ? 0.222 5.224 8.603 1.00 94.75 180 VAL A O 1
ATOM 1469 N N . LEU A 1 181 ? -2.018 5.117 8.485 1.00 96.56 181 LEU A N 1
ATOM 1470 C CA . LEU A 1 181 ? -2.200 6.555 8.259 1.00 96.56 181 LEU A CA 1
ATOM 1471 C C . LEU A 1 181 ? -1.565 7.396 9.376 1.00 96.56 181 LEU A C 1
ATOM 1473 O O . LEU A 1 181 ? -0.826 8.339 9.096 1.00 96.56 181 LEU A O 1
ATOM 1477 N N . THR A 1 182 ? -1.789 7.024 10.636 1.00 92.75 182 THR A N 1
ATOM 1478 C CA . THR A 1 182 ? -1.300 7.793 11.791 1.00 92.75 182 THR A CA 1
ATOM 1479 C C . THR A 1 182 ? 0.172 7.537 12.115 1.00 92.75 182 THR A C 1
ATOM 1481 O O . THR A 1 182 ? 0.935 8.485 12.287 1.00 92.75 182 THR A O 1
ATOM 1484 N N . HIS A 1 183 ? 0.612 6.278 12.171 1.00 88.00 183 HIS A N 1
ATOM 1485 C CA . HIS A 1 183 ? 1.961 5.936 12.633 1.00 88.00 183 HIS A CA 1
ATOM 1486 C C . HIS A 1 183 ? 3.003 5.888 11.514 1.00 88.00 183 HIS A C 1
ATOM 1488 O O . HIS A 1 183 ? 4.148 6.269 11.748 1.00 88.00 183 HIS A O 1
ATOM 1494 N N . ALA A 1 184 ? 2.637 5.424 10.315 1.00 89.88 184 ALA A N 1
ATOM 1495 C CA . ALA A 1 184 ? 3.574 5.350 9.196 1.00 89.88 184 ALA A CA 1
ATOM 1496 C C . ALA A 1 184 ? 3.561 6.632 8.360 1.00 89.88 184 ALA A C 1
ATOM 1498 O O . ALA A 1 184 ? 4.625 7.116 7.987 1.00 89.88 184 ALA A O 1
ATOM 1499 N N . PHE A 1 185 ? 2.382 7.206 8.100 1.00 94.31 185 PHE A N 1
ATOM 1500 C CA . PHE A 1 185 ? 2.237 8.399 7.257 1.00 94.31 185 PHE A CA 1
ATOM 1501 C C . PHE A 1 185 ? 1.994 9.713 8.009 1.00 94.31 185 PHE A C 1
ATOM 1503 O O . PHE A 1 185 ? 1.892 10.761 7.374 1.00 94.31 185 PHE A O 1
ATOM 1510 N N . ARG A 1 186 ? 1.982 9.681 9.350 1.00 93.19 186 ARG A N 1
ATOM 1511 C CA . ARG A 1 186 ? 1.929 10.866 10.229 1.00 93.19 186 ARG A CA 1
ATOM 1512 C C . ARG A 1 186 ? 0.699 11.750 10.040 1.00 93.19 186 ARG A C 1
ATOM 1514 O O . ARG A 1 186 ? 0.738 12.933 10.374 1.00 93.19 186 ARG A O 1
ATOM 1521 N N . TYR A 1 187 ? -0.389 11.196 9.517 1.00 95.50 187 TYR A N 1
ATOM 1522 C CA . TYR A 1 187 ? -1.646 11.921 9.484 1.00 95.50 187 TYR A CA 1
ATOM 1523 C C . TYR A 1 187 ? -2.188 12.095 10.898 1.00 95.50 187 TYR A C 1
ATOM 1525 O O . TYR A 1 187 ? -2.168 11.173 11.716 1.00 95.50 187 TYR A O 1
ATOM 1533 N N . GLN A 1 188 ? -2.706 13.285 11.164 1.00 95.12 188 GLN A N 1
ATOM 1534 C CA . GLN A 1 188 ? -3.422 13.597 12.385 1.00 95.12 188 GLN A CA 1
ATOM 1535 C C . GLN A 1 188 ? -4.906 13.320 12.142 1.00 95.12 188 GLN A C 1
ATOM 1537 O O . GLN A 1 188 ? -5.487 13.925 11.240 1.00 95.12 188 GLN A O 1
ATOM 1542 N N . PRO A 1 189 ? -5.521 12.382 12.875 1.00 94.88 189 PRO A N 1
ATOM 1543 C CA . PRO A 1 189 ? -6.959 12.200 12.799 1.00 94.88 189 PRO A CA 1
ATOM 1544 C C . PRO A 1 189 ? -7.668 13.399 13.435 1.00 94.88 189 PRO A C 1
ATOM 1546 O O . PRO A 1 189 ? -7.135 14.019 14.356 1.00 94.88 189 PRO A O 1
ATOM 1549 N N . GLU A 1 190 ? -8.885 13.680 12.984 1.00 93.19 190 GLU A N 1
ATOM 1550 C CA . GLU A 1 190 ? -9.781 14.643 13.623 1.00 93.19 190 GLU A CA 1
ATOM 1551 C C . GLU A 1 190 ? -10.035 14.314 15.105 1.00 93.19 190 GLU A C 1
ATOM 1553 O O . GLU A 1 190 ? -9.906 13.169 15.563 1.00 93.19 190 GLU A O 1
ATOM 1558 N N . ASP A 1 191 ? -10.468 15.317 15.863 1.00 88.19 191 ASP A N 1
ATOM 1559 C CA . ASP A 1 191 ? -10.849 15.121 17.255 1.00 88.19 191 ASP A CA 1
ATOM 1560 C C . ASP A 1 191 ? -12.006 14.121 17.390 1.00 88.19 191 ASP A C 1
ATOM 1562 O O . ASP A 1 191 ? -12.893 14.010 16.546 1.00 88.19 191 ASP A O 1
ATOM 1566 N N . ASN A 1 192 ? -12.023 13.383 18.502 1.00 85.81 192 ASN A N 1
ATOM 1567 C CA . ASN A 1 192 ? -13.074 12.415 18.835 1.00 85.81 192 ASN A CA 1
ATOM 1568 C C . ASN A 1 192 ? -13.262 11.239 17.850 1.00 85.81 192 ASN A C 1
ATOM 1570 O O . ASN A 1 192 ? -14.200 10.464 18.042 1.00 85.81 192 ASN A O 1
ATOM 1574 N N . TRP A 1 193 ? -12.366 11.004 16.883 1.00 87.50 193 TRP A N 1
ATOM 1575 C CA . TRP A 1 193 ? -12.473 9.868 15.946 1.00 87.50 193 TRP A CA 1
ATOM 1576 C C . TRP A 1 193 ? -12.656 8.503 16.640 1.00 87.50 193 TRP A C 1
ATOM 1578 O O . TRP A 1 193 ? -13.405 7.646 16.174 1.00 87.50 193 TRP A O 1
ATOM 1588 N N . LYS A 1 194 ? -12.021 8.306 17.807 1.00 84.88 194 LYS A N 1
ATOM 1589 C CA . LYS A 1 194 ? -12.163 7.082 18.618 1.00 84.88 194 LYS A CA 1
ATOM 1590 C C . LYS A 1 194 ? -13.594 6.887 19.120 1.00 84.88 194 LYS A C 1
ATOM 1592 O O . LYS A 1 194 ? -14.053 5.755 19.208 1.00 84.88 194 LYS A O 1
ATOM 1597 N N . ARG A 1 195 ? -14.291 7.979 19.458 1.00 82.94 195 ARG A N 1
ATOM 1598 C CA . ARG A 1 195 ? -15.688 7.939 19.910 1.00 82.94 195 ARG A CA 1
ATOM 1599 C C . ARG A 1 195 ? -16.616 7.571 18.756 1.00 82.94 195 ARG A C 1
ATOM 1601 O O . ARG A 1 195 ? -17.452 6.701 18.959 1.00 82.94 195 ARG A O 1
ATOM 1608 N N . LYS A 1 196 ? -16.402 8.134 17.557 1.00 84.69 196 LYS A N 1
ATOM 1609 C CA . LYS A 1 196 ? -17.122 7.734 16.329 1.00 84.69 196 LYS A CA 1
ATOM 1610 C C . LYS A 1 196 ? -16.975 6.233 16.069 1.00 84.69 196 LYS A C 1
ATOM 1612 O O . LYS A 1 196 ? -17.959 5.522 15.901 1.00 84.69 196 LYS A O 1
ATOM 1617 N N . LEU A 1 197 ? -15.744 5.721 16.153 1.00 83.81 197 LEU A N 1
ATOM 1618 C CA . LEU A 1 197 ? -15.476 4.293 15.977 1.00 83.81 197 LEU A CA 1
ATOM 1619 C C . LEU A 1 197 ? -16.220 3.418 17.004 1.00 83.81 197 LEU A C 1
ATOM 1621 O O . LEU A 1 197 ? -16.821 2.412 16.636 1.00 83.81 197 LEU A O 1
ATOM 1625 N N . ILE A 1 198 ? -16.204 3.797 18.286 1.00 77.81 198 ILE A N 1
ATOM 1626 C CA . ILE A 1 198 ? -16.925 3.066 19.341 1.00 77.81 198 ILE A CA 1
ATOM 1627 C C . ILE A 1 198 ? -18.440 3.120 19.106 1.00 77.81 198 ILE A C 1
ATOM 1629 O O . ILE A 1 198 ? -19.100 2.089 19.219 1.00 77.81 198 ILE A O 1
ATOM 1633 N N . ALA A 1 199 ? -18.985 4.288 18.753 1.00 77.44 199 ALA A N 1
ATOM 1634 C CA . ALA A 1 199 ? -20.409 4.468 18.483 1.00 77.44 199 ALA A CA 1
ATOM 1635 C C . ALA A 1 199 ? -20.889 3.577 17.326 1.00 77.44 199 ALA A C 1
ATOM 1637 O O . ALA A 1 199 ? -21.941 2.944 17.431 1.00 77.44 199 ALA A O 1
ATOM 1638 N N . ASN A 1 200 ? -20.086 3.444 16.271 1.00 81.81 200 ASN A N 1
ATOM 1639 C CA . ASN A 1 200 ? -20.373 2.534 15.166 1.00 81.81 200 ASN A CA 1
ATOM 1640 C C . ASN A 1 200 ? -20.296 1.058 15.560 1.00 81.81 200 ASN A C 1
ATOM 1642 O O . ASN A 1 200 ? -21.204 0.291 15.247 1.00 81.81 200 ASN A O 1
ATOM 1646 N N . ILE A 1 201 ? -19.276 0.654 16.323 1.00 73.94 201 ILE A N 1
ATOM 1647 C CA . ILE A 1 201 ? -19.180 -0.727 16.820 1.00 73.94 201 ILE A CA 1
ATOM 1648 C C . ILE A 1 201 ? -20.397 -1.084 17.688 1.00 73.94 201 ILE A C 1
ATOM 1650 O O . ILE A 1 201 ? -20.850 -2.227 17.656 1.00 73.94 201 ILE A O 1
ATOM 1654 N N . GLN A 1 202 ? -20.941 -0.113 18.426 1.00 68.00 202 GLN A N 1
ATOM 1655 C CA . GLN A 1 202 ? -22.152 -0.260 19.239 1.00 68.00 202 GLN A CA 1
ATOM 1656 C C . GLN A 1 202 ? -23.460 -0.285 18.440 1.00 68.00 202 GLN A C 1
ATOM 1658 O O . GLN A 1 202 ? -24.503 -0.561 19.029 1.00 68.00 202 GLN A O 1
ATOM 1663 N N . GLY A 1 203 ? -23.419 -0.008 17.135 1.00 70.19 203 GLY A N 1
ATOM 1664 C CA . GLY A 1 203 ? -24.605 0.084 16.283 1.00 70.19 203 GLY A CA 1
ATOM 1665 C C . GLY A 1 203 ? -25.394 1.387 16.442 1.00 70.19 203 GLY A C 1
ATOM 1666 O O . GLY A 1 203 ? -26.541 1.444 16.015 1.00 70.19 203 GLY A O 1
ATOM 1667 N N . ASN A 1 204 ? -24.809 2.424 17.054 1.00 62.72 204 ASN A N 1
ATOM 1668 C CA . ASN A 1 204 ? -25.454 3.737 17.182 1.00 62.72 204 ASN A CA 1
ATOM 1669 C C . ASN A 1 204 ? -25.316 4.578 15.901 1.00 62.72 204 ASN A C 1
ATOM 1671 O O . ASN A 1 204 ? -26.136 5.455 15.652 1.00 62.72 204 ASN A O 1
ATOM 1675 N N . GLU A 1 205 ? -24.283 4.314 15.098 1.00 68.06 205 GLU A N 1
ATOM 1676 C CA . GLU A 1 205 ? -24.046 4.938 13.793 1.00 68.06 205 GLU A CA 1
ATOM 1677 C C . GLU A 1 205 ? -23.762 3.838 12.763 1.00 68.06 205 GLU A C 1
ATOM 1679 O O . GLU A 1 205 ? -22.807 3.080 12.919 1.00 68.06 205 GLU A O 1
ATOM 1684 N N . GLU A 1 206 ? -24.571 3.737 11.706 1.00 69.31 206 GLU A N 1
ATOM 1685 C CA . GLU A 1 206 ? -24.388 2.715 10.658 1.00 69.31 206 GLU A CA 1
ATOM 1686 C C . GLU A 1 206 ? -23.200 3.013 9.729 1.00 69.31 206 GLU A C 1
ATOM 1688 O O . GLU A 1 206 ? -22.680 2.111 9.076 1.00 69.31 206 GLU A O 1
ATOM 1693 N N . GLN A 1 207 ? -22.761 4.273 9.670 1.00 81.25 207 GLN A N 1
ATOM 1694 C CA . GLN A 1 207 ? -21.669 4.743 8.822 1.00 81.25 207 GLN A CA 1
ATOM 1695 C C . GLN A 1 207 ? -20.825 5.743 9.593 1.00 81.25 207 GLN A C 1
ATOM 1697 O O . GLN A 1 207 ? -21.359 6.659 10.217 1.00 81.25 207 GLN A O 1
ATOM 1702 N N . ILE A 1 208 ? -19.505 5.593 9.511 1.00 89.25 208 ILE A N 1
ATOM 1703 C CA . ILE A 1 208 ? -18.572 6.570 10.072 1.00 89.25 208 ILE A CA 1
ATOM 1704 C C . ILE A 1 208 ? -17.662 7.112 8.993 1.00 89.25 208 ILE A C 1
ATOM 1706 O O . ILE A 1 208 ? -17.233 6.397 8.091 1.00 89.25 208 ILE A O 1
ATOM 1710 N N . SER A 1 209 ? -17.338 8.387 9.147 1.00 94.62 209 SER A N 1
ATOM 1711 C CA . SER A 1 209 ? -16.347 9.089 8.354 1.00 94.62 209 SER A CA 1
ATOM 1712 C C . SER A 1 209 ? -15.347 9.721 9.308 1.00 94.62 209 SER A C 1
ATOM 1714 O O . SER A 1 209 ? -15.740 10.477 10.202 1.00 94.62 209 SER A O 1
ATOM 1716 N N . ILE A 1 210 ? -14.071 9.392 9.119 1.00 96.19 210 ILE A N 1
ATOM 1717 C CA . ILE A 1 210 ? -12.953 9.910 9.902 1.00 96.19 210 ILE A CA 1
ATOM 1718 C C . ILE A 1 210 ? -12.042 10.699 8.972 1.00 96.19 210 ILE A C 1
ATOM 1720 O O . ILE A 1 210 ? -11.515 10.157 7.998 1.00 96.19 210 ILE A O 1
ATOM 1724 N N . GLN A 1 211 ? -11.840 11.973 9.290 1.00 97.56 211 GLN A N 1
ATOM 1725 C CA . GLN A 1 211 ? -10.902 12.822 8.565 1.00 97.56 211 GLN A CA 1
ATOM 1726 C C . GLN A 1 211 ? -9.495 12.712 9.148 1.00 97.56 211 GLN A C 1
ATOM 1728 O O . GLN A 1 211 ? -9.295 12.680 10.362 1.00 97.56 211 GLN A O 1
ATOM 1733 N N . PHE A 1 212 ? -8.516 12.675 8.256 1.00 97.81 212 PHE A N 1
ATOM 1734 C CA . PHE A 1 212 ? -7.094 12.617 8.540 1.00 97.81 212 PHE A CA 1
ATOM 1735 C C . PHE A 1 212 ? -6.409 13.747 7.787 1.00 97.81 212 PHE A C 1
ATOM 1737 O O . PHE A 1 212 ? -6.553 13.865 6.573 1.00 97.81 212 PHE A O 1
ATOM 1744 N N . PHE A 1 213 ? -5.617 14.551 8.485 1.00 95.06 213 PHE A N 1
ATOM 1745 C CA . PHE A 1 213 ? -4.933 15.693 7.899 1.00 95.06 213 PHE A CA 1
ATOM 1746 C C . PHE A 1 213 ? -3.422 15.586 8.084 1.00 95.06 213 PHE A C 1
ATOM 1748 O O . PHE A 1 213 ? -2.934 15.272 9.170 1.00 95.06 213 PHE A O 1
ATOM 1755 N N . ASN A 1 214 ? -2.667 15.852 7.021 1.00 93.56 214 ASN A N 1
ATOM 1756 C CA . ASN A 1 214 ? -1.226 16.039 7.103 1.00 93.56 214 ASN A CA 1
ATOM 1757 C C . ASN A 1 214 ? -0.859 17.373 6.422 1.00 93.56 214 ASN A C 1
ATOM 1759 O O . ASN A 1 214 ? -0.683 17.413 5.198 1.00 93.56 214 ASN A O 1
ATOM 1763 N N . PRO A 1 215 ? -0.737 18.467 7.203 1.00 86.88 215 PRO A N 1
ATOM 1764 C CA . PRO A 1 215 ? -0.451 19.791 6.656 1.00 86.88 215 PRO A CA 1
ATOM 1765 C C . PRO A 1 215 ? 0.901 19.840 5.947 1.00 86.88 215 PRO A C 1
ATOM 1767 O O . PRO A 1 215 ? 1.034 20.491 4.913 1.00 86.88 215 PRO A O 1
ATOM 1770 N N . SER A 1 216 ? 1.889 19.105 6.461 1.00 88.69 216 SER A N 1
ATOM 1771 C CA . SER A 1 216 ? 3.256 19.087 5.938 1.00 88.69 216 SER A CA 1
ATOM 1772 C C . SER A 1 216 ? 3.345 18.610 4.489 1.00 88.69 216 SER A C 1
ATOM 1774 O O . SER A 1 216 ? 4.258 18.999 3.767 1.00 88.69 216 SER A O 1
ATOM 1776 N N . VAL A 1 217 ? 2.394 17.784 4.052 1.00 90.50 217 VAL A N 1
ATOM 1777 C CA . VAL A 1 217 ? 2.323 17.284 2.673 1.00 90.50 217 VAL A CA 1
ATOM 1778 C C . VAL A 1 217 ? 1.081 17.781 1.928 1.00 90.50 217 VAL A C 1
ATOM 1780 O O . VAL A 1 217 ? 0.821 17.308 0.826 1.00 90.50 217 VAL A O 1
ATOM 1783 N N . SER A 1 218 ? 0.328 18.719 2.523 1.00 92.56 218 SER A N 1
ATOM 1784 C CA . SER A 1 218 ? -0.914 19.301 1.990 1.00 92.56 218 SER A CA 1
ATOM 1785 C C . SER A 1 218 ? -1.906 18.257 1.463 1.00 92.56 218 SER A C 1
ATOM 1787 O O . SER A 1 218 ? -2.408 18.372 0.343 1.00 92.56 218 SER A O 1
ATOM 1789 N N . ARG A 1 219 ? -2.161 17.217 2.270 1.00 95.00 219 ARG A N 1
ATOM 1790 C CA . ARG A 1 219 ? -3.125 16.152 1.963 1.00 95.00 219 ARG A CA 1
ATOM 1791 C C . ARG A 1 219 ? -4.145 15.981 3.084 1.00 95.00 219 ARG A C 1
ATOM 1793 O O . ARG A 1 219 ? -3.785 15.975 4.265 1.00 95.00 219 ARG A O 1
ATOM 1800 N N . THR A 1 220 ? -5.383 15.740 2.681 1.00 97.25 220 THR A N 1
ATOM 1801 C CA . THR A 1 220 ? -6.492 15.326 3.539 1.00 97.25 220 THR A CA 1
ATOM 1802 C C . THR A 1 220 ? -7.005 13.981 3.046 1.00 97.25 220 THR A C 1
ATOM 1804 O O . THR A 1 220 ? -7.151 13.772 1.845 1.00 97.25 220 THR A O 1
ATOM 1807 N N . ILE A 1 221 ? -7.262 13.060 3.968 1.00 98.06 221 ILE A N 1
ATOM 1808 C CA . ILE A 1 221 ? -7.839 11.751 3.676 1.00 98.06 221 ILE A CA 1
ATOM 1809 C C . ILE A 1 221 ? -9.124 11.617 4.480 1.00 98.06 221 ILE A C 1
ATOM 1811 O O . ILE A 1 221 ? -9.110 11.746 5.703 1.00 98.06 221 ILE A O 1
ATOM 1815 N N . THR A 1 222 ? -10.222 11.315 3.803 1.00 98.25 222 THR A N 1
ATOM 1816 C CA . THR A 1 222 ? -11.491 10.964 4.434 1.00 98.25 222 THR A CA 1
ATOM 1817 C C . THR A 1 222 ? -11.672 9.457 4.332 1.00 98.25 222 THR A C 1
ATOM 1819 O O . THR A 1 222 ? -11.885 8.928 3.245 1.00 98.25 222 THR A O 1
ATOM 1822 N N . LEU A 1 223 ? -11.552 8.763 5.465 1.00 98.25 223 LEU A N 1
ATOM 1823 C CA . LEU A 1 223 ? -11.785 7.324 5.567 1.00 98.25 223 LEU A CA 1
ATOM 1824 C C . LEU A 1 223 ? -13.229 7.077 5.988 1.00 98.25 223 LEU A C 1
ATOM 1826 O O . LEU A 1 223 ? -13.627 7.432 7.098 1.00 98.25 223 LEU A O 1
ATOM 1830 N N . GLN A 1 224 ? -13.985 6.427 5.118 1.00 97.00 224 GLN A N 1
ATOM 1831 C CA . GLN A 1 224 ? -15.362 6.032 5.360 1.00 97.00 224 GLN A CA 1
ATOM 1832 C C . GLN A 1 224 ? -15.443 4.522 5.583 1.00 97.00 224 GLN A C 1
ATOM 1834 O O . GLN A 1 224 ? -14.820 3.757 4.845 1.00 97.00 224 GLN A O 1
ATOM 1839 N N . TYR A 1 225 ? -16.209 4.103 6.589 1.00 94.94 225 TYR A N 1
ATOM 1840 C CA . TYR A 1 225 ? -16.490 2.697 6.885 1.00 94.94 225 TYR A CA 1
ATOM 1841 C C . TYR A 1 225 ? -17.917 2.345 6.463 1.00 94.94 225 TYR A C 1
ATOM 1843 O O . TYR A 1 225 ? -18.872 3.022 6.848 1.00 94.94 225 TYR A O 1
ATOM 1851 N N . GLU A 1 226 ? -18.019 1.304 5.642 1.00 93.19 226 GLU A N 1
ATOM 1852 C CA . GLU A 1 226 ? -19.222 0.813 4.979 1.00 93.19 226 GLU A CA 1
ATOM 1853 C C . GLU A 1 226 ? -20.108 1.892 4.286 1.00 93.19 226 GLU A C 1
ATOM 1855 O O . GLU A 1 226 ? -21.337 1.902 4.477 1.00 93.19 226 GLU A O 1
ATOM 1860 N N . PRO A 1 227 ? -19.537 2.820 3.486 1.00 94.88 227 PRO A N 1
ATOM 1861 C CA . PRO A 1 227 ? -20.310 3.849 2.785 1.00 94.88 227 PRO A CA 1
ATOM 1862 C C . PRO A 1 227 ? -21.059 3.290 1.568 1.00 94.88 227 PRO A C 1
ATOM 1864 O O . PRO A 1 227 ? -20.734 2.221 1.056 1.00 94.88 227 PRO A O 1
ATOM 1867 N N . PHE A 1 228 ? -22.025 4.049 1.045 1.00 95.12 228 PHE A N 1
ATOM 1868 C CA . PHE A 1 228 ? -22.606 3.778 -0.273 1.00 95.12 228 PHE A CA 1
ATOM 1869 C C . PHE A 1 228 ? -21.864 4.550 -1.368 1.00 95.12 228 PHE A C 1
ATOM 1871 O O . PHE A 1 228 ? -21.675 5.761 -1.265 1.00 95.12 228 PHE A O 1
ATOM 1878 N N . LEU A 1 229 ? -21.491 3.844 -2.433 1.00 95.31 229 LEU A N 1
ATOM 1879 C CA . LEU A 1 229 ? -21.035 4.425 -3.695 1.00 95.31 229 LEU A CA 1
ATOM 1880 C C . LEU A 1 229 ? -22.227 4.986 -4.493 1.00 95.31 229 LEU A C 1
ATOM 1882 O O . LEU A 1 229 ? -23.384 4.653 -4.214 1.00 95.31 229 LEU A O 1
ATOM 1886 N N . ALA A 1 230 ? -21.970 5.801 -5.521 1.00 93.19 230 ALA A N 1
ATOM 1887 C CA . ALA A 1 230 ? -23.021 6.410 -6.342 1.00 93.19 230 ALA A CA 1
ATOM 1888 C C . ALA A 1 230 ? -23.851 5.361 -7.104 1.00 93.19 230 ALA A C 1
ATOM 1890 O O . ALA A 1 230 ? -25.034 5.567 -7.372 1.00 93.19 230 ALA A O 1
ATOM 1891 N N . ASN A 1 231 ? -23.261 4.198 -7.390 1.00 92.62 231 ASN A N 1
ATOM 1892 C CA . ASN A 1 231 ? -23.949 3.046 -7.976 1.00 92.62 231 ASN A CA 1
ATOM 1893 C C . ASN A 1 231 ? -24.774 2.212 -6.964 1.00 92.62 231 ASN A C 1
ATOM 1895 O O . ASN A 1 231 ? -25.294 1.147 -7.310 1.00 92.62 231 ASN A O 1
ATOM 1899 N N . GLY A 1 232 ? -24.886 2.664 -5.710 1.00 93.62 232 GLY A N 1
ATOM 1900 C CA . GLY A 1 232 ? -25.669 2.026 -4.650 1.00 93.62 232 GLY A CA 1
ATOM 1901 C C . GLY A 1 232 ? -25.014 0.796 -4.017 1.00 93.62 232 GLY A C 1
ATOM 1902 O O . GLY A 1 232 ? -25.653 0.104 -3.220 1.00 93.62 232 GLY A O 1
ATOM 1903 N N . LYS A 1 233 ? -23.759 0.480 -4.358 1.00 95.38 233 LYS A N 1
ATOM 1904 C CA . LYS A 1 233 ? -23.007 -0.605 -3.717 1.00 95.38 233 LYS A CA 1
ATOM 1905 C C . LYS A 1 233 ? -22.305 -0.134 -2.449 1.00 95.38 233 LYS A C 1
ATOM 1907 O O . LYS A 1 233 ? -21.996 1.043 -2.304 1.00 95.38 233 LYS A O 1
ATOM 1912 N N . ARG A 1 234 ? -22.042 -1.082 -1.548 1.00 94.94 234 ARG A N 1
ATOM 1913 C CA . ARG A 1 234 ? -21.455 -0.839 -0.226 1.00 94.94 234 ARG A CA 1
ATOM 1914 C C . ARG A 1 234 ? -20.141 -1.618 -0.084 1.00 94.94 234 ARG A C 1
ATOM 1916 O O . ARG A 1 234 ? -20.204 -2.814 0.209 1.00 94.94 234 ARG A O 1
ATOM 1923 N N . PRO A 1 235 ? -18.983 -1.014 -0.401 1.00 96.75 235 PRO A N 1
ATOM 1924 C CA . PRO A 1 235 ? -17.679 -1.554 -0.023 1.00 96.75 235 PRO A CA 1
ATOM 1925 C C . PRO A 1 235 ? -17.435 -1.381 1.479 1.00 96.75 235 PRO A C 1
ATOM 1927 O O . PRO A 1 235 ? -18.083 -0.554 2.119 1.00 96.75 235 PRO A O 1
ATOM 1930 N N . ASP A 1 236 ? -16.461 -2.106 2.025 1.00 96.31 236 ASP A N 1
ATOM 1931 C CA . ASP A 1 236 ? -16.135 -2.001 3.453 1.00 96.31 236 ASP A CA 1
ATOM 1932 C C . ASP A 1 236 ? -15.436 -0.674 3.790 1.00 96.31 236 ASP A C 1
ATOM 1934 O O . ASP A 1 236 ? -15.719 -0.071 4.825 1.00 96.31 236 ASP A O 1
ATOM 1938 N N . PHE A 1 237 ? -14.547 -0.180 2.919 1.00 97.94 237 PHE A N 1
ATOM 1939 C CA . PHE A 1 237 ? -13.829 1.079 3.131 1.00 97.94 237 PHE A CA 1
ATOM 1940 C C . PHE A 1 237 ? -13.737 1.920 1.860 1.00 97.94 237 PHE A C 1
ATOM 1942 O O . PHE A 1 237 ? -13.488 1.414 0.765 1.00 97.94 237 PHE A O 1
ATOM 1949 N N . VAL A 1 238 ? -13.839 3.236 2.027 1.00 98.38 238 VAL A N 1
ATOM 1950 C CA . VAL A 1 238 ? -13.512 4.215 0.983 1.00 98.38 238 VAL A CA 1
ATOM 1951 C C . VAL A 1 238 ? -12.559 5.246 1.562 1.00 98.38 238 VAL A C 1
ATOM 1953 O O . VAL A 1 238 ? -12.767 5.744 2.666 1.00 98.38 238 VAL A O 1
ATOM 1956 N N . LEU A 1 239 ? -11.492 5.537 0.825 1.00 98.44 239 LEU A N 1
ATOM 1957 C CA . LEU A 1 239 ? -10.540 6.591 1.131 1.00 98.44 239 LEU A CA 1
ATOM 1958 C C . LEU A 1 239 ? -10.617 7.639 0.027 1.00 98.44 239 LEU A C 1
ATOM 1960 O O . LEU A 1 239 ? -10.095 7.428 -1.068 1.00 98.44 239 LEU A O 1
ATOM 1964 N N . ASP A 1 240 ? -11.234 8.770 0.341 1.00 98.00 240 ASP A N 1
ATOM 1965 C CA . ASP A 1 240 ? -11.215 9.950 -0.516 1.00 98.00 240 ASP A CA 1
ATOM 1966 C C . ASP A 1 240 ? -10.014 10.812 -0.138 1.00 98.00 240 ASP A C 1
ATOM 1968 O O . ASP A 1 240 ? -9.865 11.219 1.017 1.00 98.00 240 ASP A O 1
ATOM 1972 N N . VAL A 1 241 ? -9.124 11.053 -1.098 1.00 97.56 241 VAL A N 1
ATOM 1973 C CA . VAL A 1 241 ? -7.891 11.814 -0.893 1.00 97.56 241 VAL A CA 1
ATOM 1974 C C . VAL A 1 241 ? -7.968 13.114 -1.660 1.00 97.56 241 VAL A C 1
ATOM 1976 O O . VAL A 1 241 ? -8.076 13.119 -2.883 1.00 97.56 241 VAL A O 1
ATOM 1979 N N . GLU A 1 242 ? -7.831 14.209 -0.929 1.00 96.69 242 GLU A N 1
ATOM 1980 C CA . GLU A 1 242 ? -7.677 15.548 -1.473 1.00 96.69 242 GLU A CA 1
ATOM 1981 C C . GLU A 1 242 ? -6.239 16.008 -1.249 1.00 96.69 242 GLU A C 1
ATOM 1983 O O . GLU A 1 242 ? -5.709 15.915 -0.139 1.00 96.69 242 GLU A O 1
ATOM 1988 N N . ALA A 1 243 ? -5.588 16.506 -2.296 1.00 94.75 243 ALA A N 1
ATOM 1989 C CA . ALA A 1 243 ? -4.234 17.035 -2.200 1.00 94.75 243 ALA A CA 1
ATOM 1990 C C . ALA A 1 243 ? -4.103 18.365 -2.934 1.00 94.75 243 ALA A C 1
ATOM 1992 O O . ALA A 1 243 ? -4.696 18.565 -3.993 1.00 94.75 243 ALA A O 1
ATOM 1993 N N . ILE A 1 244 ? -3.277 19.257 -2.391 1.00 93.12 244 ILE A N 1
ATOM 1994 C CA . ILE A 1 244 ? -2.869 20.482 -3.077 1.00 93.12 244 ILE A CA 1
ATOM 1995 C C . ILE A 1 244 ? -1.528 20.214 -3.764 1.00 93.12 244 ILE A C 1
ATOM 1997 O O . ILE A 1 244 ? -0.547 19.801 -3.142 1.00 93.12 244 ILE A O 1
ATOM 2001 N N . THR A 1 245 ? -1.500 20.421 -5.075 1.00 91.62 245 THR A N 1
ATOM 2002 C CA . THR A 1 245 ? -0.301 20.293 -5.907 1.00 91.62 245 THR A CA 1
ATOM 2003 C C . THR A 1 245 ? 0.678 21.439 -5.652 1.00 91.62 245 THR A C 1
ATOM 2005 O O . THR A 1 245 ? 0.315 22.498 -5.143 1.00 91.62 245 THR A O 1
ATOM 2008 N N . LYS A 1 246 ? 1.937 21.267 -6.063 1.00 90.44 246 LYS A N 1
ATOM 2009 C CA . LYS A 1 246 ? 2.986 22.299 -5.980 1.00 90.44 246 LYS A CA 1
ATOM 2010 C C . LYS A 1 246 ? 2.629 23.585 -6.735 1.00 90.44 246 LYS A C 1
ATOM 2012 O O . LYS A 1 246 ? 3.132 24.649 -6.394 1.00 90.44 246 LYS A O 1
ATOM 2017 N N . SER A 1 247 ? 1.773 23.486 -7.750 1.00 88.88 247 SER A N 1
ATOM 2018 C CA . SER A 1 247 ? 1.237 24.607 -8.530 1.00 88.88 247 SER A CA 1
ATOM 2019 C C . SER A 1 247 ? -0.041 25.215 -7.934 1.00 88.88 247 SER A C 1
ATOM 2021 O O . SER A 1 247 ? -0.572 26.169 -8.494 1.00 88.88 247 SER A O 1
ATOM 2023 N N . GLY A 1 248 ? -0.528 24.702 -6.800 1.00 89.62 248 GLY A N 1
ATOM 2024 C CA . GLY A 1 248 ? -1.692 25.226 -6.083 1.00 89.62 248 GLY A CA 1
ATOM 2025 C C . GLY A 1 248 ? -3.045 24.678 -6.547 1.00 89.62 248 GLY A C 1
ATOM 2026 O O . GLY A 1 248 ? -4.067 25.059 -5.984 1.00 89.62 248 GLY A O 1
ATOM 2027 N N . TYR A 1 249 ? -3.083 23.774 -7.531 1.00 90.62 249 TYR A N 1
ATOM 2028 C CA . TYR A 1 249 ? -4.317 23.090 -7.933 1.00 90.62 249 TYR A CA 1
ATOM 2029 C C . TYR A 1 249 ? -4.683 21.978 -6.955 1.00 90.62 249 TYR A C 1
ATOM 2031 O O . TYR A 1 249 ? -3.799 21.288 -6.444 1.00 90.62 249 TYR A O 1
ATOM 2039 N N . GLN A 1 250 ? -5.979 21.768 -6.751 1.00 92.69 250 GLN A N 1
ATOM 2040 C CA . GLN A 1 250 ? -6.501 20.664 -5.956 1.00 92.69 250 GLN A CA 1
ATOM 2041 C C . GLN A 1 250 ? -6.726 19.432 -6.839 1.00 92.69 250 GLN A C 1
ATOM 2043 O O . GLN A 1 250 ? -7.329 19.530 -7.907 1.00 92.69 250 GLN A O 1
ATOM 2048 N N . ILE A 1 251 ? -6.263 18.275 -6.372 1.00 93.12 251 ILE A N 1
ATOM 2049 C CA . ILE A 1 251 ? -6.560 16.958 -6.944 1.00 93.12 251 ILE A CA 1
ATOM 2050 C C . ILE A 1 251 ? -7.395 16.158 -5.945 1.00 93.12 251 ILE A C 1
ATOM 2052 O O . ILE A 1 251 ? -7.175 16.252 -4.737 1.00 93.12 251 ILE A O 1
ATOM 2056 N N . SER A 1 252 ? -8.356 15.388 -6.453 1.00 94.56 252 SER A N 1
ATOM 2057 C CA . SER A 1 252 ? -9.210 14.508 -5.655 1.00 94.56 252 SER A CA 1
ATOM 2058 C C . SER A 1 252 ? -9.297 13.143 -6.325 1.00 94.56 252 SER A C 1
ATOM 2060 O O . SER A 1 252 ? -9.590 13.059 -7.521 1.00 94.56 252 SER A O 1
ATOM 2062 N N . LYS A 1 253 ? -8.985 12.085 -5.575 1.00 95.69 253 LYS A N 1
ATOM 2063 C CA . LYS A 1 253 ? -9.020 10.695 -6.044 1.00 95.69 253 LYS A CA 1
ATOM 2064 C C . LYS A 1 253 ? -9.509 9.770 -4.940 1.00 95.69 253 LYS A C 1
ATOM 2066 O O . LYS A 1 253 ? -9.277 10.021 -3.758 1.00 95.69 253 LYS A O 1
ATOM 2071 N N . ARG A 1 254 ? -10.141 8.672 -5.349 1.00 97.19 254 ARG A N 1
ATOM 2072 C CA . ARG A 1 254 ? -10.779 7.698 -4.465 1.00 97.19 254 ARG A CA 1
ATOM 2073 C C . ARG A 1 254 ? -10.114 6.331 -4.566 1.00 97.19 254 ARG A C 1
ATOM 2075 O O . ARG A 1 254 ? -9.887 5.809 -5.657 1.00 97.19 254 ARG A O 1
ATOM 2082 N N . LEU A 1 255 ? -9.868 5.734 -3.405 1.00 98.06 255 LEU A N 1
ATOM 2083 C CA . LEU A 1 255 ? -9.477 4.339 -3.254 1.00 98.06 255 LEU A CA 1
ATOM 2084 C C . LEU A 1 255 ? -10.595 3.585 -2.535 1.00 98.06 255 LEU A C 1
ATOM 2086 O O . LEU A 1 255 ? -10.934 3.900 -1.396 1.00 98.06 255 LEU A O 1
ATOM 2090 N N . VAL A 1 256 ? -11.136 2.563 -3.184 1.00 98.44 256 VAL A N 1
ATOM 2091 C CA . VAL A 1 256 ? -12.110 1.643 -2.599 1.00 98.44 256 VAL A CA 1
ATOM 2092 C C . VAL A 1 256 ? -11.375 0.400 -2.114 1.00 98.44 256 VAL A C 1
ATOM 2094 O O . VAL A 1 256 ? -10.605 -0.207 -2.858 1.00 98.44 256 VAL A O 1
ATOM 2097 N N . VAL A 1 257 ? -11.600 0.012 -0.862 1.00 98.44 257 VAL A N 1
ATOM 2098 C CA . VAL A 1 257 ? -10.965 -1.159 -0.255 1.00 98.44 257 VAL A CA 1
ATOM 2099 C C . VAL A 1 257 ? -12.025 -2.053 0.362 1.00 98.44 257 VAL A C 1
ATOM 2101 O O . VAL A 1 257 ? -12.952 -1.583 1.011 1.00 98.44 257 VAL A O 1
ATOM 2104 N N . ASP A 1 258 ? -11.876 -3.357 0.180 1.00 98.00 258 ASP A N 1
ATOM 2105 C CA . ASP A 1 258 ? -12.845 -4.338 0.653 1.00 98.00 258 ASP A CA 1
ATOM 2106 C C . ASP A 1 258 ? -12.112 -5.528 1.294 1.00 98.00 258 ASP A C 1
ATOM 2108 O O . ASP A 1 258 ? -11.123 -6.032 0.755 1.00 98.00 258 ASP A O 1
ATOM 2112 N N . ALA A 1 259 ? -12.534 -5.950 2.483 1.00 96.44 259 ALA A N 1
ATOM 2113 C CA . ALA A 1 259 ? -11.897 -6.998 3.267 1.00 96.44 259 ALA A CA 1
ATOM 2114 C C . ALA A 1 259 ? -12.594 -8.345 3.051 1.00 96.44 259 ALA A C 1
ATOM 2116 O O . ALA A 1 259 ? -13.728 -8.584 3.464 1.00 96.44 259 ALA A O 1
ATOM 2117 N N . LYS A 1 260 ? -11.875 -9.301 2.457 1.00 94.56 260 LYS A N 1
ATOM 2118 C CA . LYS A 1 260 ? -12.375 -10.657 2.208 1.00 94.56 260 LYS A CA 1
ATOM 2119 C C . LYS A 1 260 ? -11.665 -11.692 3.072 1.00 94.56 260 LYS A C 1
ATOM 2121 O O . LYS A 1 260 ? -10.560 -12.148 2.779 1.00 94.56 260 LYS A O 1
ATOM 2126 N N . TYR A 1 261 ? -12.353 -12.124 4.131 1.00 90.06 261 TYR A N 1
ATOM 2127 C CA . TYR A 1 261 ? -11.914 -13.231 4.982 1.00 90.06 261 TYR A CA 1
ATOM 2128 C C . TYR A 1 261 ? -12.298 -14.586 4.372 1.00 90.06 261 TYR A C 1
ATOM 2130 O O . TYR A 1 261 ? -13.341 -15.162 4.687 1.00 90.06 261 TYR A O 1
ATOM 2138 N N . TYR A 1 262 ? -11.455 -15.091 3.473 1.00 88.00 262 TYR A N 1
ATOM 2139 C CA . TYR A 1 262 ? -11.643 -16.387 2.819 1.00 88.00 262 TYR A CA 1
ATOM 2140 C C . TYR A 1 262 ? -10.617 -17.419 3.282 1.00 88.00 262 TYR A C 1
ATOM 2142 O O . TYR A 1 262 ? -9.476 -17.091 3.604 1.00 88.00 262 TYR A O 1
ATOM 2150 N N . SER A 1 263 ? -11.017 -18.693 3.274 1.00 85.69 263 SER A N 1
ATOM 2151 C CA . SER A 1 263 ? -10.060 -19.800 3.309 1.00 85.69 263 SER A CA 1
ATOM 2152 C C . SER A 1 263 ? -9.379 -19.938 1.946 1.00 85.69 263 SER A C 1
ATOM 2154 O O . SER A 1 263 ? -9.950 -19.560 0.921 1.00 85.69 263 SER A O 1
ATOM 2156 N N . ALA A 1 264 ? -8.182 -20.529 1.906 1.00 87.25 264 ALA A N 1
ATOM 2157 C CA . ALA A 1 264 ? -7.468 -20.763 0.649 1.00 87.25 264 ALA A CA 1
ATOM 2158 C C . ALA A 1 264 ? -8.306 -21.578 -0.357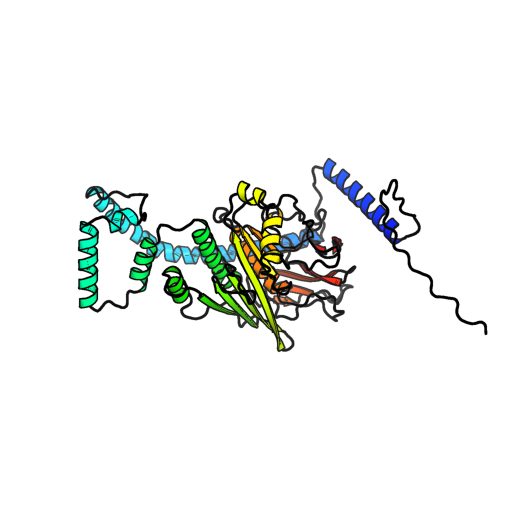 1.00 87.25 264 ALA A C 1
ATOM 2160 O O . ALA A 1 264 ? -8.352 -21.256 -1.542 1.00 87.25 264 ALA A O 1
ATOM 2161 N N . THR A 1 265 ? -9.028 -22.599 0.117 1.00 88.12 265 THR A N 1
ATOM 2162 C CA . THR A 1 265 ? -9.916 -23.420 -0.720 1.00 88.12 265 THR A CA 1
ATOM 2163 C C . THR A 1 265 ? -11.067 -22.604 -1.301 1.00 88.12 265 THR A C 1
ATOM 2165 O O . THR A 1 265 ? -11.352 -22.711 -2.490 1.00 88.12 265 THR A O 1
ATOM 2168 N N . TYR A 1 266 ? -11.710 -21.769 -0.482 1.00 88.38 266 TYR A N 1
ATOM 2169 C CA . TYR A 1 266 ? -12.827 -20.943 -0.934 1.00 88.38 266 TYR A CA 1
ATOM 2170 C C . TYR A 1 266 ? -12.370 -19.852 -1.912 1.00 88.38 266 TYR A C 1
ATOM 2172 O O . TYR A 1 266 ? -13.029 -19.611 -2.919 1.00 88.38 266 TYR A O 1
ATOM 2180 N N . LEU A 1 267 ? -11.202 -19.246 -1.673 1.00 91.12 267 LEU A N 1
ATOM 2181 C CA . LEU A 1 267 ? -10.595 -18.288 -2.597 1.00 91.12 267 LEU A CA 1
ATOM 2182 C C . LEU A 1 267 ? -10.365 -18.919 -3.980 1.00 91.12 267 LEU A C 1
ATOM 2184 O O . LEU A 1 267 ? -10.744 -18.335 -4.991 1.00 91.12 267 LEU A O 1
ATOM 2188 N N . LYS A 1 268 ? -9.826 -20.144 -4.034 1.00 91.94 268 LYS A N 1
ATOM 2189 C CA . LYS A 1 268 ? -9.646 -20.881 -5.297 1.00 91.94 268 LYS A CA 1
ATOM 2190 C C . LYS A 1 268 ? -10.969 -21.156 -6.012 1.00 91.94 268 LYS A C 1
ATOM 2192 O O . LYS A 1 268 ? -11.062 -20.947 -7.216 1.00 91.94 268 LYS A O 1
ATOM 2197 N N . GLN A 1 269 ? -12.014 -21.542 -5.278 1.00 91.62 269 GLN A N 1
ATOM 2198 C CA . GLN A 1 269 ? -13.358 -21.750 -5.843 1.00 91.62 269 GLN A CA 1
ATOM 2199 C C . GLN A 1 269 ? -13.959 -20.475 -6.457 1.00 91.62 269 GLN A C 1
ATOM 2201 O O . GLN A 1 269 ? -14.808 -20.563 -7.339 1.00 91.62 269 GLN A O 1
ATOM 2206 N N . ARG A 1 270 ? -13.509 -19.293 -6.021 1.00 91.25 270 ARG A N 1
ATOM 2207 C CA . ARG A 1 270 ? -13.925 -17.984 -6.546 1.00 91.25 270 ARG A CA 1
ATOM 2208 C C . ARG A 1 270 ? -13.069 -17.499 -7.723 1.00 91.25 270 ARG A C 1
ATOM 2210 O O . ARG A 1 270 ? -13.191 -16.343 -8.108 1.00 91.25 270 ARG A O 1
ATOM 2217 N N . GLY A 1 271 ? -12.224 -18.359 -8.296 1.00 91.25 271 GLY A N 1
ATOM 2218 C CA . GLY A 1 271 ? -11.296 -17.989 -9.371 1.00 91.25 271 GLY A CA 1
ATOM 2219 C C . GLY A 1 271 ? -9.999 -17.352 -8.864 1.00 91.25 271 GLY A C 1
ATOM 2220 O O . GLY A 1 271 ? -9.378 -16.564 -9.576 1.00 91.25 271 GLY A O 1
ATOM 2221 N N . GLY A 1 272 ? -9.605 -17.649 -7.621 1.00 93.88 272 GLY A N 1
ATOM 2222 C CA . GLY A 1 272 ? -8.416 -17.079 -6.990 1.00 93.88 272 GLY A CA 1
ATOM 2223 C C . GLY A 1 272 ? -8.560 -15.583 -6.701 1.00 93.88 272 GLY A C 1
ATOM 2224 O O . GLY A 1 272 ? -9.655 -15.019 -6.737 1.00 93.88 272 GLY A O 1
ATOM 2225 N N . ILE A 1 273 ? -7.435 -14.916 -6.430 1.00 94.00 273 ILE A N 1
ATOM 2226 C CA . ILE A 1 273 ? -7.415 -13.457 -6.231 1.00 94.00 273 ILE A CA 1
ATOM 2227 C C . ILE A 1 273 ? -7.947 -12.697 -7.453 1.00 94.00 273 ILE A C 1
ATOM 2229 O O . ILE A 1 273 ? -8.676 -11.725 -7.286 1.00 94.00 273 ILE A O 1
ATOM 2233 N N . GLY A 1 274 ? -7.661 -13.172 -8.670 1.00 93.75 274 GLY A N 1
ATOM 2234 C CA . GLY A 1 274 ? -8.105 -12.532 -9.908 1.00 93.75 274 GLY A CA 1
ATOM 2235 C C . GLY A 1 274 ? -9.621 -12.524 -10.055 1.00 93.75 274 GLY A C 1
ATOM 2236 O O . GLY A 1 274 ? -10.189 -11.507 -10.440 1.00 93.75 274 GLY A O 1
ATOM 2237 N N . GLY A 1 275 ? -10.289 -13.624 -9.695 1.00 94.88 275 GLY A N 1
ATOM 2238 C CA . GLY A 1 275 ? -11.749 -13.697 -9.709 1.00 94.88 275 GLY A CA 1
ATOM 2239 C C . GLY A 1 275 ? -12.406 -12.770 -8.684 1.00 94.88 275 GLY A C 1
ATOM 2240 O O . GLY A 1 275 ? -13.386 -12.100 -9.008 1.00 94.88 275 GLY A O 1
ATOM 2241 N N . VAL A 1 276 ? -11.834 -12.658 -7.479 1.00 96.12 276 VAL A N 1
ATOM 2242 C CA . VAL A 1 276 ? -12.333 -11.734 -6.443 1.00 96.12 276 VAL A CA 1
ATOM 2243 C C . VAL A 1 276 ? -12.126 -10.275 -6.856 1.00 96.12 276 VAL A C 1
ATOM 2245 O O . VAL A 1 276 ? -13.052 -9.476 -6.736 1.00 96.12 276 VAL A O 1
ATOM 2248 N N . ILE A 1 277 ? -10.951 -9.926 -7.388 1.00 95.75 277 ILE A N 1
ATOM 2249 C CA . ILE A 1 277 ? -10.681 -8.579 -7.910 1.00 95.75 277 ILE A CA 1
ATOM 2250 C C . ILE A 1 277 ? -11.672 -8.240 -9.029 1.00 95.75 277 ILE A C 1
ATOM 2252 O O . ILE A 1 277 ? -12.308 -7.190 -8.978 1.00 95.75 277 ILE A O 1
ATOM 2256 N N . HIS A 1 278 ? -11.857 -9.136 -10.002 1.00 95.38 278 HIS A N 1
ATOM 2257 C CA . HIS A 1 278 ? -12.785 -8.930 -11.116 1.00 95.38 278 HIS A CA 1
ATOM 2258 C C . HIS A 1 278 ? -14.231 -8.724 -10.644 1.00 95.38 278 HIS A C 1
ATOM 2260 O O . HIS A 1 278 ? -14.934 -7.836 -11.134 1.00 95.38 278 HIS A O 1
ATOM 2266 N N . GLU A 1 279 ? -14.678 -9.511 -9.662 1.00 96.50 279 GLU A N 1
ATOM 2267 C CA . GLU A 1 279 ? -16.006 -9.364 -9.072 1.00 96.50 279 GLU A CA 1
ATOM 2268 C C . GLU A 1 279 ? -16.212 -7.968 -8.474 1.00 96.50 279 GLU A C 1
ATOM 2270 O O . GLU A 1 279 ? -17.249 -7.351 -8.711 1.00 96.50 279 GLU A O 1
ATOM 2275 N N . LEU A 1 280 ? -15.252 -7.455 -7.705 1.00 96.81 280 LEU A N 1
ATOM 2276 C CA . LEU A 1 280 ? -15.401 -6.150 -7.062 1.00 96.81 280 LEU A CA 1
ATOM 2277 C C . LEU A 1 280 ? -15.201 -4.995 -8.050 1.00 96.81 280 LEU A C 1
ATOM 2279 O O . LEU A 1 280 ? -16.011 -4.070 -8.078 1.00 96.81 280 LEU A O 1
ATOM 2283 N N . TYR A 1 281 ? -14.163 -5.066 -8.887 1.00 95.50 281 TYR A N 1
ATOM 2284 C CA . TYR A 1 281 ? -13.791 -3.998 -9.814 1.00 95.50 281 TYR A CA 1
ATOM 2285 C C . TYR A 1 281 ? -14.783 -3.855 -10.976 1.00 95.50 281 TYR A C 1
ATOM 2287 O O . TYR A 1 281 ? -15.217 -2.742 -11.247 1.00 95.50 281 TYR A O 1
ATOM 2295 N N . LYS A 1 282 ? -15.172 -4.957 -11.642 1.00 93.44 282 LYS A N 1
ATOM 2296 C CA . LYS A 1 282 ? -16.037 -4.931 -12.841 1.00 93.44 282 LYS A CA 1
ATOM 2297 C C . LYS A 1 282 ? -17.490 -5.315 -12.568 1.00 93.44 282 LYS A C 1
ATOM 2299 O O . LYS A 1 282 ? -18.387 -4.629 -13.037 1.00 93.44 282 LYS A O 1
ATOM 2304 N N . VAL A 1 283 ? -17.749 -6.410 -11.844 1.00 94.94 283 VAL A N 1
ATOM 2305 C CA . VAL A 1 283 ? -19.124 -6.954 -11.716 1.00 94.94 283 VAL A CA 1
ATOM 2306 C C . VAL A 1 283 ? -19.972 -6.127 -10.754 1.00 94.94 283 VAL A C 1
ATOM 2308 O O . VAL A 1 283 ? -21.112 -5.781 -11.056 1.00 94.94 283 VAL A O 1
ATOM 2311 N N . LYS A 1 284 ? -19.423 -5.806 -9.581 1.00 95.75 284 LYS A N 1
ATOM 2312 C CA . LYS A 1 284 ? -20.039 -4.864 -8.642 1.00 95.75 284 LYS A CA 1
ATOM 2313 C C . LYS A 1 284 ? -19.756 -3.413 -9.007 1.00 95.75 284 LYS A C 1
ATOM 2315 O O . LYS A 1 284 ? -20.414 -2.541 -8.457 1.00 95.75 284 LYS A O 1
ATOM 2320 N N . ASP A 1 285 ? -18.802 -3.182 -9.902 1.00 96.44 285 ASP A N 1
ATOM 2321 C CA . ASP A 1 285 ? -18.386 -1.861 -10.357 1.00 96.44 285 ASP A CA 1
ATOM 2322 C C . ASP A 1 285 ? -17.998 -0.918 -9.207 1.00 96.44 285 ASP A C 1
ATOM 2324 O O . ASP A 1 285 ? -18.376 0.247 -9.168 1.00 96.44 285 ASP A O 1
ATOM 2328 N N . TYR A 1 286 ? -17.208 -1.396 -8.242 1.00 97.69 286 TYR A N 1
ATOM 2329 C CA . TYR A 1 286 ? -16.617 -0.498 -7.236 1.00 97.69 286 TYR A CA 1
ATOM 2330 C C . TYR A 1 286 ? -15.688 0.547 -7.877 1.00 97.69 286 TYR A C 1
ATOM 2332 O O . TYR A 1 286 ? -15.376 1.569 -7.269 1.00 97.69 286 TYR A O 1
ATOM 2340 N N . SER A 1 287 ? -15.277 0.296 -9.122 1.00 94.69 287 SER A N 1
ATOM 2341 C CA . SER A 1 287 ? -14.526 1.228 -9.951 1.00 94.69 287 SER A CA 1
ATOM 2342 C C . SER A 1 287 ? -15.329 2.458 -10.387 1.00 94.69 287 SER A C 1
ATOM 2344 O O . SER A 1 287 ? -14.714 3.427 -10.817 1.00 94.69 287 SER A O 1
ATOM 2346 N N . GLU A 1 288 ? -16.666 2.414 -10.301 1.00 94.75 288 GLU A N 1
ATOM 2347 C CA . GLU A 1 288 ? -17.590 3.438 -10.814 1.00 94.75 288 GLU A CA 1
ATOM 2348 C C . GLU A 1 288 ? -17.247 3.854 -12.255 1.00 94.75 288 GLU A C 1
ATOM 2350 O O . GLU A 1 288 ? -17.106 5.033 -12.568 1.00 94.75 288 GLU A O 1
ATOM 2355 N N . GLY A 1 289 ? -17.069 2.867 -13.140 1.00 89.75 289 GLY A N 1
ATOM 2356 C CA . GLY A 1 289 ? -16.673 3.118 -14.527 1.00 89.75 289 GLY A CA 1
ATOM 2357 C C . GLY A 1 289 ? -15.173 3.353 -14.739 1.00 89.75 289 GLY A C 1
ATOM 2358 O O . GLY A 1 289 ? -14.807 4.034 -15.689 1.00 89.75 289 GLY A O 1
ATOM 2359 N N . GLN A 1 290 ? -14.311 2.718 -13.934 1.00 88.88 290 GLN A N 1
ATOM 2360 C CA . GLN A 1 290 ? -12.836 2.822 -13.970 1.00 88.88 290 GLN A CA 1
ATOM 2361 C C . GLN A 1 290 ? -12.252 4.135 -13.427 1.00 88.88 290 GLN A C 1
ATOM 2363 O O . GLN A 1 290 ? -11.067 4.399 -13.615 1.00 88.88 290 GLN A O 1
ATOM 2368 N N . GLU A 1 291 ? -13.047 4.922 -12.708 1.00 90.25 291 GLU A N 1
ATOM 2369 C CA . GLU A 1 291 ? -12.603 6.171 -12.080 1.00 90.25 291 GLU A CA 1
ATOM 2370 C C . GLU A 1 291 ? -11.877 5.940 -10.745 1.00 90.25 291 GLU A C 1
ATOM 2372 O O . GLU A 1 291 ? -10.982 6.707 -10.378 1.00 90.25 291 GLU A O 1
ATOM 2377 N N . ASN A 1 292 ? -12.232 4.865 -10.029 1.00 94.31 292 ASN A N 1
ATOM 2378 C CA . ASN A 1 292 ? -11.697 4.555 -8.704 1.00 94.31 292 ASN A CA 1
ATOM 2379 C C . ASN A 1 292 ? -10.710 3.384 -8.727 1.00 94.31 292 ASN A C 1
ATOM 2381 O O . ASN A 1 292 ? -10.945 2.358 -9.377 1.00 94.31 292 ASN A O 1
ATOM 2385 N N . ASN A 1 293 ? -9.660 3.482 -7.907 1.00 95.38 293 ASN A N 1
ATOM 2386 C CA . ASN A 1 293 ? -8.795 2.343 -7.611 1.00 95.38 293 ASN A CA 1
ATOM 2387 C C . ASN A 1 293 ? -9.524 1.369 -6.669 1.00 95.38 293 ASN A C 1
ATOM 2389 O O . ASN A 1 293 ? -10.146 1.815 -5.705 1.00 95.38 293 ASN A O 1
ATOM 2393 N N . VAL A 1 294 ? -9.424 0.053 -6.893 1.00 97.38 294 VAL A N 1
ATOM 2394 C CA . VAL A 1 294 ? -10.117 -0.954 -6.060 1.00 97.38 294 VAL A CA 1
ATOM 2395 C C . VAL A 1 294 ? -9.167 -2.035 -5.564 1.00 97.38 294 VAL A C 1
ATOM 2397 O O . VAL A 1 294 ? -8.589 -2.782 -6.350 1.00 97.38 294 VAL A O 1
ATOM 2400 N N . PHE A 1 295 ? -9.048 -2.170 -4.247 1.00 97.94 295 PHE A N 1
ATOM 2401 C CA . PHE A 1 295 ? -8.153 -3.137 -3.619 1.00 97.94 295 PHE A CA 1
ATOM 2402 C C . PHE A 1 295 ? -8.873 -4.081 -2.662 1.00 97.94 295 PHE A C 1
ATOM 2404 O O . PHE A 1 295 ? -9.838 -3.718 -1.994 1.00 97.94 295 PHE A O 1
ATOM 2411 N N . VAL A 1 296 ? -8.365 -5.308 -2.569 1.00 97.81 296 VAL A N 1
ATOM 2412 C CA . VAL A 1 296 ? -8.882 -6.333 -1.657 1.00 97.81 296 VAL A CA 1
ATOM 2413 C C . VAL A 1 296 ? -7.890 -6.582 -0.535 1.00 97.81 296 VAL A C 1
ATOM 2415 O O . VAL A 1 296 ? -6.730 -6.867 -0.805 1.00 97.81 296 VAL A O 1
ATOM 2418 N N . LEU A 1 297 ? -8.333 -6.552 0.719 1.00 97.31 297 LEU A N 1
ATOM 2419 C CA . LEU A 1 297 ? -7.552 -7.062 1.846 1.00 97.31 297 LEU A CA 1
ATOM 2420 C C . LEU A 1 297 ? -7.933 -8.520 2.098 1.00 97.31 297 LEU A C 1
ATOM 2422 O O . LEU A 1 297 ? -9.110 -8.830 2.281 1.00 97.31 297 LEU A O 1
ATOM 2426 N N . HIS A 1 298 ? -6.954 -9.423 2.116 1.00 95.12 298 HIS A N 1
ATOM 2427 C CA . HIS A 1 298 ? -7.197 -10.840 2.401 1.00 95.12 298 HIS A CA 1
ATOM 2428 C C . HIS A 1 298 ? -6.138 -11.438 3.336 1.00 95.12 298 HIS A C 1
ATOM 2430 O O . HIS A 1 298 ? -4.996 -10.985 3.357 1.00 95.12 298 HIS A O 1
ATOM 2436 N N . PRO A 1 299 ? -6.467 -12.491 4.105 1.00 91.56 299 PRO A N 1
ATOM 2437 C CA . PRO A 1 299 ? -5.513 -13.122 5.016 1.00 91.56 299 PRO A CA 1
ATOM 2438 C C . PRO A 1 299 ? -4.739 -14.291 4.380 1.00 91.56 299 PRO A C 1
ATOM 2440 O O . PRO A 1 299 ? -3.847 -14.846 5.015 1.00 91.56 299 PRO A O 1
ATOM 2443 N N . VAL A 1 300 ? -5.099 -14.737 3.174 1.00 91.06 300 VAL A N 1
ATOM 2444 C CA . VAL A 1 300 ? -4.541 -15.961 2.568 1.00 91.06 300 VAL A CA 1
ATOM 2445 C C . VAL A 1 300 ? -3.071 -15.772 2.170 1.00 91.06 300 VAL A C 1
ATOM 2447 O O . VAL A 1 300 ? -2.738 -14.775 1.536 1.00 91.06 300 VAL A O 1
ATOM 2450 N N . LEU A 1 301 ? -2.219 -16.730 2.550 1.00 90.19 301 LEU A N 1
ATOM 2451 C CA . LEU A 1 301 ? -0.815 -16.825 2.126 1.00 90.19 301 LEU A CA 1
ATOM 2452 C C . LEU A 1 301 ? -0.704 -17.623 0.824 1.00 90.19 301 LEU A C 1
ATOM 2454 O O . LEU A 1 301 ? -1.541 -18.494 0.579 1.00 90.19 301 LEU A O 1
ATOM 2458 N N . ASP A 1 302 ? 0.326 -17.334 0.030 1.00 90.06 302 ASP A N 1
ATOM 2459 C CA . ASP A 1 302 ? 0.564 -17.914 -1.296 1.00 90.06 302 ASP A CA 1
ATOM 2460 C C . ASP A 1 302 ? -0.698 -17.833 -2.180 1.00 90.06 302 ASP A C 1
ATOM 2462 O O . ASP A 1 302 ? -1.084 -18.775 -2.877 1.00 90.06 302 ASP A O 1
ATOM 2466 N N . ALA A 1 303 ? -1.405 -16.702 -2.077 1.00 90.56 303 ALA A N 1
ATOM 2467 C CA . ALA A 1 303 ? -2.680 -16.468 -2.746 1.00 90.56 303 ALA A CA 1
ATOM 2468 C C . ALA A 1 303 ? -2.518 -16.202 -4.253 1.00 90.56 303 ALA A C 1
ATOM 2470 O O . ALA A 1 303 ? -3.474 -16.372 -5.015 1.00 90.56 303 ALA A O 1
ATOM 2471 N N . VAL A 1 304 ? -1.321 -15.784 -4.677 1.00 91.19 304 VAL A N 1
ATOM 2472 C CA . VAL A 1 304 ? -0.976 -15.492 -6.069 1.00 91.19 304 VAL A CA 1
ATOM 2473 C C . VAL A 1 304 ? -0.423 -16.763 -6.718 1.00 91.19 304 VAL A C 1
ATOM 2475 O O . VAL A 1 304 ? 0.697 -17.183 -6.439 1.00 91.19 304 VAL A O 1
ATOM 2478 N N . GLU A 1 305 ? -1.195 -17.382 -7.614 1.00 85.56 305 GLU A N 1
ATOM 2479 C CA . GLU A 1 305 ? -0.777 -18.636 -8.265 1.00 85.56 305 GLU A CA 1
ATOM 2480 C C . GLU A 1 305 ? 0.357 -18.428 -9.280 1.00 85.56 305 GLU A C 1
ATOM 2482 O O . GLU A 1 305 ? 1.291 -19.227 -9.354 1.00 85.56 305 GLU A O 1
ATOM 2487 N N . LYS A 1 306 ? 0.293 -17.340 -10.055 1.00 87.12 306 LYS A N 1
ATOM 2488 C CA . LYS A 1 306 ? 1.297 -16.983 -11.063 1.00 87.12 306 LYS A CA 1
ATOM 2489 C C . LYS A 1 306 ? 2.041 -15.729 -10.627 1.00 87.12 306 LYS A C 1
ATOM 2491 O O . LYS A 1 306 ? 1.625 -14.619 -10.915 1.00 87.12 306 LYS A O 1
ATOM 2496 N N . VAL A 1 307 ? 3.168 -15.908 -9.954 1.00 87.56 307 VAL A N 1
ATOM 2497 C CA . VAL A 1 307 ? 3.984 -14.786 -9.478 1.00 87.56 307 VAL A CA 1
ATOM 2498 C C . VAL A 1 307 ? 4.639 -14.061 -10.663 1.00 87.56 307 VAL A C 1
ATOM 2500 O O . VAL A 1 307 ? 5.451 -14.641 -11.385 1.00 87.56 307 VAL A O 1
ATOM 2503 N N . VAL A 1 308 ? 4.288 -12.789 -10.868 1.00 84.75 308 VAL A N 1
ATOM 2504 C CA . VAL A 1 308 ? 4.793 -11.945 -11.976 1.00 84.75 308 VAL A CA 1
ATOM 2505 C C . VAL A 1 308 ? 5.989 -11.066 -11.584 1.00 84.75 308 VAL A C 1
ATOM 2507 O O . VAL A 1 308 ? 6.686 -10.520 -12.446 1.00 84.75 308 VAL A O 1
ATOM 2510 N N . SER A 1 309 ? 6.259 -10.981 -10.282 1.00 88.19 309 SER A N 1
ATOM 2511 C CA . SER A 1 309 ? 7.237 -10.096 -9.658 1.00 88.19 309 SER A CA 1
ATOM 2512 C C . SER A 1 309 ? 8.177 -10.901 -8.745 1.00 88.19 309 SER A C 1
ATOM 2514 O O . SER A 1 309 ? 7.702 -11.731 -7.974 1.00 88.19 309 SER A O 1
ATOM 2516 N N . PRO A 1 310 ? 9.511 -10.729 -8.818 1.00 87.69 310 PRO A N 1
ATOM 2517 C CA . PRO A 1 310 ? 10.450 -11.504 -7.999 1.00 87.69 310 PRO A CA 1
ATOM 2518 C C . PRO A 1 310 ? 10.437 -11.121 -6.509 1.00 87.69 310 PRO A C 1
ATOM 2520 O O . PRO A 1 310 ? 11.048 -11.814 -5.695 1.00 87.69 310 PRO A O 1
ATOM 2523 N N . GLN A 1 311 ? 9.770 -10.026 -6.138 1.00 88.00 311 GLN A N 1
ATOM 2524 C CA . GLN A 1 311 ? 9.713 -9.565 -4.756 1.00 88.00 311 GLN A CA 1
ATOM 2525 C C . GLN A 1 311 ? 8.962 -10.540 -3.842 1.00 88.00 311 GLN A C 1
ATOM 2527 O O . GLN A 1 311 ? 7.968 -11.151 -4.224 1.00 88.00 311 GLN A O 1
ATOM 2532 N N . GLU A 1 312 ? 9.402 -10.646 -2.585 1.00 86.88 312 GLU A N 1
ATOM 2533 C CA . GLU A 1 312 ? 8.863 -11.631 -1.636 1.00 86.88 312 GLU A CA 1
ATOM 2534 C C . GLU A 1 312 ? 7.359 -11.459 -1.372 1.00 86.88 312 GLU A C 1
ATOM 2536 O O . GLU A 1 312 ? 6.648 -12.443 -1.167 1.00 86.88 312 GLU A O 1
ATOM 2541 N N . TRP A 1 313 ? 6.867 -10.218 -1.414 1.00 89.56 313 TRP A N 1
ATOM 2542 C CA . TRP A 1 313 ? 5.451 -9.904 -1.239 1.00 89.56 313 TRP A CA 1
ATOM 2543 C C . TRP A 1 313 ? 4.569 -10.418 -2.381 1.00 89.56 313 TRP A C 1
ATOM 2545 O O . TRP A 1 313 ? 3.393 -10.679 -2.152 1.00 89.56 313 TRP A O 1
ATOM 2555 N N . ALA A 1 314 ? 5.120 -10.632 -3.580 1.00 91.25 314 ALA A N 1
ATOM 2556 C CA . ALA A 1 314 ? 4.362 -10.975 -4.786 1.00 91.25 314 ALA A CA 1
ATOM 2557 C C . ALA A 1 314 ? 3.780 -12.400 -4.788 1.00 91.25 314 ALA A C 1
ATOM 2559 O O . ALA A 1 314 ? 3.039 -12.773 -5.691 1.00 91.25 314 ALA A O 1
ATOM 2560 N N . LYS A 1 315 ? 4.129 -13.217 -3.787 1.00 91.81 315 LYS A N 1
ATOM 2561 C CA . LYS A 1 315 ? 3.506 -14.529 -3.546 1.00 91.81 315 LYS A CA 1
ATOM 2562 C C . LYS A 1 315 ? 2.143 -14.399 -2.876 1.00 91.81 315 LYS A C 1
ATOM 2564 O O . LYS A 1 315 ? 1.241 -15.203 -3.102 1.00 91.81 315 LYS A O 1
ATOM 2569 N N . ASP A 1 316 ? 2.013 -13.382 -2.031 1.00 91.88 316 ASP A N 1
ATOM 2570 C CA . ASP A 1 316 ? 0.839 -13.172 -1.198 1.00 91.88 316 ASP A CA 1
ATOM 2571 C C . ASP A 1 316 ? -0.036 -12.037 -1.736 1.00 91.88 316 ASP A C 1
ATOM 2573 O O . ASP A 1 316 ? -1.252 -12.117 -1.626 1.00 91.88 316 ASP A O 1
ATOM 2577 N N . SER A 1 317 ? 0.571 -10.999 -2.311 1.00 93.50 317 SER A N 1
ATOM 2578 C CA . SER A 1 317 ? -0.083 -9.764 -2.747 1.00 93.50 317 SER A CA 1
ATOM 2579 C C . SER A 1 317 ? 0.117 -9.531 -4.248 1.00 93.50 317 SER A C 1
ATOM 2581 O O . SER A 1 317 ? 1.146 -9.889 -4.814 1.00 93.50 317 SER A O 1
ATOM 2583 N N . TYR A 1 318 ? -0.836 -8.846 -4.867 1.00 94.44 318 TYR A N 1
ATOM 2584 C CA . TYR A 1 318 ? -0.799 -8.340 -6.234 1.00 94.44 318 TYR A CA 1
ATOM 2585 C C . TYR A 1 318 ? -1.211 -6.865 -6.223 1.00 94.44 318 TYR A C 1
ATOM 2587 O O . TYR A 1 318 ? -2.297 -6.526 -5.755 1.00 94.44 318 TYR A O 1
ATOM 2595 N N . LEU A 1 319 ? -0.359 -5.972 -6.717 1.00 92.94 319 LEU A N 1
ATOM 2596 C CA . LEU A 1 319 ? -0.557 -4.520 -6.638 1.00 92.94 319 LEU A CA 1
ATOM 2597 C C . LEU A 1 319 ? -0.958 -3.894 -7.976 1.00 92.94 319 LEU A C 1
ATOM 2599 O O . LEU A 1 319 ? -0.937 -2.672 -8.109 1.00 92.94 319 LEU A O 1
ATOM 2603 N N . GLY A 1 320 ? -1.306 -4.715 -8.969 1.00 90.44 320 GLY A N 1
ATOM 2604 C CA . GLY A 1 320 ? -1.524 -4.236 -10.332 1.00 90.44 320 GLY A CA 1
ATOM 2605 C C . GLY A 1 320 ? -0.207 -3.879 -11.024 1.00 90.44 320 GLY A C 1
ATOM 2606 O O . GLY A 1 320 ? -0.175 -2.967 -11.851 1.00 90.44 320 GLY A O 1
ATOM 2607 N N . GLU A 1 321 ? 0.896 -4.534 -10.637 1.00 89.06 321 GLU A N 1
ATOM 2608 C CA . GLU A 1 321 ? 2.242 -4.209 -11.108 1.00 89.06 321 GLU A CA 1
ATOM 2609 C C . GLU A 1 321 ? 2.531 -4.669 -12.539 1.00 89.06 321 GLU A C 1
ATOM 2611 O O . GLU A 1 321 ? 3.399 -4.096 -13.195 1.00 89.06 321 GLU A O 1
ATOM 2616 N N . LEU A 1 322 ? 1.834 -5.707 -13.004 1.00 88.31 322 LEU A N 1
ATOM 2617 C CA . LEU A 1 322 ? 1.908 -6.283 -14.346 1.00 88.31 322 LEU A CA 1
ATOM 2618 C C . LEU A 1 322 ? 0.583 -6.966 -14.672 1.00 88.31 322 LEU A C 1
ATOM 2620 O O . LEU A 1 322 ? -0.090 -7.456 -13.764 1.00 88.31 322 LEU A O 1
ATOM 2624 N N . SER A 1 323 ? 0.249 -7.062 -15.958 1.00 85.50 323 SER A N 1
ATOM 2625 C CA . SER A 1 323 ? -0.908 -7.852 -16.374 1.00 85.50 323 SER A CA 1
ATOM 2626 C C . SER A 1 323 ? -0.692 -9.334 -16.046 1.00 85.50 323 SER A C 1
ATOM 2628 O O . SER A 1 323 ? 0.355 -9.922 -16.337 1.00 85.50 323 SER A O 1
ATOM 2630 N N . MET A 1 324 ? -1.684 -9.926 -15.394 1.00 84.81 324 MET A N 1
ATOM 2631 C CA . MET A 1 324 ? -1.673 -11.290 -14.886 1.00 84.81 324 MET A CA 1
ATOM 2632 C C . MET A 1 324 ? -2.945 -12.068 -15.236 1.00 84.81 324 MET A C 1
ATOM 2634 O O . MET A 1 324 ? -2.882 -13.300 -15.271 1.00 84.81 324 MET A O 1
ATOM 2638 N N . PHE A 1 325 ? -4.072 -11.396 -15.491 1.00 87.06 325 PHE A N 1
ATOM 2639 C CA . PHE A 1 325 ? -5.373 -12.046 -15.645 1.00 87.06 325 PHE A CA 1
ATOM 2640 C C . PHE A 1 325 ? -5.950 -11.886 -17.054 1.00 87.06 325 PHE A C 1
ATOM 2642 O O . PHE A 1 325 ? -5.851 -10.831 -17.670 1.00 87.06 325 PHE A O 1
ATOM 2649 N N . ASP A 1 326 ? -6.637 -12.922 -17.536 1.00 84.88 326 ASP A N 1
ATOM 2650 C CA . ASP A 1 326 ? -7.162 -12.970 -18.911 1.00 84.88 326 ASP A CA 1
ATOM 2651 C C . ASP A 1 326 ? -8.271 -11.940 -19.198 1.00 84.88 326 ASP A C 1
ATOM 2653 O O . ASP A 1 326 ? -8.573 -11.657 -20.354 1.00 84.88 326 ASP A O 1
ATOM 2657 N N . TRP A 1 327 ? -8.906 -11.400 -18.154 1.00 86.06 327 TRP A N 1
ATOM 2658 C CA . TRP A 1 327 ? -9.964 -10.390 -18.263 1.00 86.06 327 TRP A CA 1
ATOM 2659 C C . TRP A 1 327 ? -9.431 -8.953 -18.319 1.00 86.06 327 TRP A C 1
ATOM 2661 O O . TRP A 1 327 ? -10.217 -8.012 -18.452 1.00 86.06 327 TRP A O 1
ATOM 2671 N N . GLU A 1 328 ? -8.121 -8.762 -18.177 1.00 82.62 328 GLU A N 1
ATOM 2672 C CA . GLU A 1 328 ? -7.507 -7.441 -18.237 1.00 82.62 328 GLU A CA 1
ATOM 2673 C C . GLU A 1 328 ? -7.477 -6.910 -19.670 1.00 82.62 328 GLU A C 1
ATOM 2675 O O . GLU A 1 328 ? -7.435 -7.657 -20.649 1.00 82.62 328 GLU A O 1
ATOM 2680 N N . SER A 1 329 ? -7.501 -5.584 -19.794 1.00 69.44 329 SER A N 1
ATOM 2681 C CA . SER A 1 329 ? -7.340 -4.906 -21.079 1.00 69.44 329 SER A CA 1
ATOM 2682 C C . SER A 1 329 ? -6.010 -5.277 -21.730 1.00 69.44 329 SER A C 1
ATOM 2684 O O . SER A 1 329 ? -5.016 -5.525 -21.043 1.00 69.44 329 SER A O 1
ATOM 2686 N N . THR A 1 330 ? -5.970 -5.253 -23.061 1.00 63.84 330 THR A N 1
ATOM 2687 C CA . THR A 1 330 ? -4.756 -5.551 -23.819 1.00 63.84 330 THR A CA 1
ATOM 2688 C C . THR A 1 330 ? -3.572 -4.697 -23.373 1.00 63.84 330 THR A C 1
ATOM 2690 O O . THR A 1 330 ? -3.714 -3.548 -22.943 1.00 63.84 330 THR A O 1
ATOM 2693 N N . TYR A 1 331 ? -2.381 -5.277 -23.515 1.00 53.50 331 TYR A N 1
ATOM 2694 C CA . TYR A 1 331 ? -1.094 -4.610 -23.341 1.00 53.50 331 TYR A CA 1
ATOM 2695 C C . TYR A 1 331 ? -1.138 -3.189 -23.939 1.00 53.50 331 TYR A C 1
ATOM 2697 O O . TYR A 1 331 ? -1.508 -3.045 -25.101 1.00 53.50 331 TYR A O 1
ATOM 2705 N N . HIS A 1 332 ? -0.776 -2.173 -23.143 1.00 52.66 332 HIS A N 1
ATOM 2706 C CA . HIS A 1 332 ? -0.833 -0.716 -23.412 1.00 52.66 332 HIS A CA 1
ATOM 2707 C C . HIS A 1 332 ? -2.083 0.059 -22.962 1.00 52.66 332 HIS A C 1
ATOM 2709 O O . HIS A 1 332 ? -1.968 1.268 -22.775 1.00 52.66 332 HIS A O 1
ATOM 2715 N N . GLU A 1 333 ? -3.218 -0.591 -22.703 1.00 57.06 333 GLU A N 1
ATOM 2716 C CA . GLU A 1 333 ? -4.399 0.064 -22.098 1.00 57.06 333 GLU A CA 1
ATOM 2717 C C . GLU A 1 333 ? -4.476 -0.150 -20.579 1.00 57.06 333 GLU A C 1
ATOM 2719 O O . GLU A 1 333 ? -5.251 0.507 -19.885 1.00 57.06 333 GLU A O 1
ATOM 2724 N N . CYS A 1 334 ? -3.641 -1.052 -20.052 1.00 59.38 334 CYS A N 1
ATOM 2725 C CA . CYS A 1 334 ? -3.595 -1.371 -18.634 1.00 59.38 334 CYS A CA 1
ATOM 2726 C C . CYS A 1 334 ? -3.142 -0.154 -17.819 1.00 59.38 334 CYS A C 1
ATOM 2728 O O . CYS A 1 334 ? -1.983 0.275 -17.885 1.00 59.38 334 CYS A O 1
ATOM 2730 N N . GLN A 1 335 ? -4.057 0.373 -17.011 1.00 68.56 335 GLN A N 1
ATOM 2731 C CA . GLN A 1 335 ? -3.736 1.344 -15.978 1.00 68.56 335 GLN A CA 1
ATOM 2732 C C . GLN A 1 335 ? -3.100 0.602 -14.803 1.00 68.56 335 GLN A C 1
ATOM 2734 O O . GLN A 1 335 ? -3.764 -0.120 -14.056 1.00 68.56 335 GLN A O 1
ATOM 2739 N N . ALA A 1 336 ? -1.781 0.740 -14.681 1.00 78.12 336 ALA A N 1
ATOM 2740 C CA . ALA A 1 336 ? -1.035 0.144 -13.586 1.00 78.12 336 ALA A CA 1
ATOM 2741 C C . ALA A 1 336 ? -1.650 0.557 -12.250 1.00 78.12 336 ALA A C 1
ATOM 2743 O O . ALA A 1 336 ? -1.990 1.726 -12.057 1.00 78.12 336 ALA A O 1
ATOM 2744 N N . THR A 1 337 ? -1.731 -0.381 -11.309 1.00 84.56 337 THR A N 1
ATOM 2745 C CA . THR A 1 337 ? -2.170 -0.119 -9.930 1.00 84.56 337 THR A CA 1
ATOM 2746 C C . THR A 1 337 ? -3.630 0.338 -9.753 1.00 84.56 337 THR A C 1
ATOM 2748 O O . THR A 1 337 ? -4.018 0.732 -8.651 1.00 84.56 337 THR A O 1
ATOM 2751 N N . SER A 1 338 ? -4.475 0.254 -10.792 1.00 90.38 338 SER A N 1
ATOM 2752 C CA . SER A 1 338 ? -5.917 0.557 -10.684 1.00 90.38 338 SER A CA 1
ATOM 2753 C C . SER A 1 338 ? -6.690 -0.466 -9.851 1.00 90.38 338 SER A C 1
ATOM 2755 O O . SER A 1 338 ? -7.739 -0.152 -9.294 1.00 90.38 338 SER A O 1
ATOM 2757 N N . TYR A 1 339 ? -6.170 -1.680 -9.708 1.00 93.94 339 TYR A N 1
ATOM 2758 C CA . TYR A 1 339 ? -6.740 -2.685 -8.825 1.00 93.94 339 TYR A CA 1
ATOM 2759 C C . TYR A 1 339 ? -5.677 -3.636 -8.286 1.00 93.94 339 TYR A C 1
ATOM 2761 O O . TYR A 1 339 ? -4.591 -3.766 -8.852 1.00 93.94 339 TYR A O 1
ATOM 2769 N N . GLY A 1 340 ? -6.007 -4.334 -7.202 1.00 95.19 340 GLY A N 1
ATOM 2770 C CA . GLY A 1 340 ? -5.117 -5.333 -6.624 1.00 95.19 340 GLY A CA 1
ATOM 2771 C C . GLY A 1 340 ? -5.693 -6.068 -5.419 1.00 95.19 340 GLY A C 1
ATOM 2772 O O . GLY A 1 340 ? -6.839 -5.871 -5.015 1.00 95.19 340 GLY A O 1
ATOM 2773 N N . ALA A 1 341 ? -4.877 -6.934 -4.834 1.00 95.81 341 ALA A N 1
ATOM 2774 C CA . ALA A 1 341 ? -5.164 -7.690 -3.626 1.00 95.81 341 ALA A CA 1
ATOM 2775 C C . ALA A 1 341 ? -3.926 -7.703 -2.723 1.00 95.81 341 ALA A C 1
ATOM 2777 O O . ALA A 1 341 ? -2.815 -7.958 -3.173 1.00 95.81 341 ALA A O 1
ATOM 2778 N N . VAL A 1 342 ? -4.104 -7.398 -1.447 1.00 95.25 342 VAL A N 1
ATOM 2779 C CA . VAL A 1 342 ? -3.028 -7.166 -0.488 1.00 95.25 342 VAL A CA 1
ATOM 2780 C C . VAL A 1 342 ? -3.214 -8.114 0.683 1.00 95.25 342 VAL A C 1
ATOM 2782 O O . VAL A 1 342 ? -4.274 -8.152 1.320 1.00 95.25 342 VAL A O 1
ATOM 2785 N N . CYS A 1 343 ? -2.165 -8.873 0.988 1.00 93.88 343 CYS A N 1
ATOM 2786 C CA . CYS A 1 343 ? -2.205 -9.842 2.067 1.00 93.88 343 CYS A CA 1
ATOM 2787 C C . CYS A 1 343 ? -2.072 -9.156 3.433 1.00 93.88 343 CYS A C 1
ATOM 2789 O O . CYS A 1 343 ? -0.980 -8.875 3.933 1.00 93.88 343 CYS A O 1
ATOM 2791 N N . ALA A 1 344 ? -3.211 -8.930 4.079 1.00 91.19 344 ALA A N 1
ATOM 2792 C CA . ALA A 1 344 ? -3.306 -8.458 5.448 1.00 91.19 344 ALA A CA 1
ATOM 2793 C C . ALA A 1 344 ? -3.612 -9.646 6.374 1.00 91.19 344 ALA A C 1
ATOM 2795 O O . ALA A 1 344 ? -4.750 -9.847 6.793 1.00 91.19 344 ALA A O 1
ATOM 2796 N N . ASN A 1 345 ? -2.600 -10.467 6.674 1.00 85.88 345 ASN A N 1
ATOM 2797 C CA . ASN A 1 345 ? -2.744 -11.636 7.548 1.00 85.88 345 ASN A CA 1
ATOM 2798 C C . ASN A 1 345 ? -2.359 -11.311 9.012 1.00 85.88 345 ASN A C 1
ATOM 2800 O O . ASN A 1 345 ? -1.177 -11.066 9.277 1.00 85.88 345 ASN A O 1
ATOM 2804 N N . PRO A 1 346 ? -3.293 -11.393 9.985 1.00 76.06 346 PRO A N 1
ATOM 2805 C CA . PRO A 1 346 ? -3.016 -11.092 11.395 1.00 76.06 346 PRO A CA 1
ATOM 2806 C C . PRO A 1 346 ? -1.963 -11.998 12.051 1.00 76.06 346 PRO A C 1
ATOM 2808 O O . PRO A 1 346 ? -1.333 -11.603 13.029 1.00 76.06 346 PRO A O 1
ATOM 2811 N N . MET A 1 347 ? -1.764 -13.215 11.534 1.00 75.88 347 MET A N 1
ATOM 2812 C CA . MET A 1 347 ? -0.797 -14.187 12.061 1.00 75.88 347 MET A CA 1
ATOM 2813 C C . MET A 1 347 ? 0.631 -13.932 11.563 1.00 75.88 347 MET A C 1
ATOM 2815 O O . MET A 1 347 ? 1.589 -14.454 12.132 1.00 75.88 347 MET A O 1
ATOM 2819 N N . LYS A 1 348 ? 0.807 -13.103 10.527 1.00 70.56 348 LYS A N 1
ATOM 2820 C CA . LYS A 1 348 ? 2.119 -12.770 9.959 1.00 70.56 348 LYS A CA 1
ATOM 2821 C C . LYS A 1 348 ? 2.715 -11.576 10.707 1.00 70.56 348 LYS A C 1
ATOM 2823 O O . LYS A 1 348 ? 2.722 -10.465 10.190 1.00 70.56 348 LYS A O 1
ATOM 2828 N N . SER A 1 349 ? 3.196 -11.812 11.928 1.00 53.38 349 SER A N 1
ATOM 2829 C CA . SER A 1 349 ? 3.423 -10.830 13.012 1.00 53.38 349 SER A CA 1
ATOM 2830 C C . SER A 1 349 ? 4.195 -9.526 12.713 1.00 53.38 349 SER A C 1
ATOM 2832 O O . SER A 1 349 ? 4.226 -8.663 13.587 1.00 53.38 349 SER A O 1
ATOM 2834 N N . GLN A 1 350 ? 4.771 -9.313 11.525 1.00 56.31 350 GLN A N 1
ATOM 2835 C CA . GLN A 1 350 ? 5.475 -8.067 11.174 1.00 56.31 350 GLN A CA 1
ATOM 2836 C C . GLN A 1 350 ? 5.234 -7.535 9.750 1.00 56.31 350 GLN A C 1
ATOM 2838 O O . GLN A 1 350 ? 5.509 -6.366 9.513 1.00 56.31 350 GLN A O 1
ATOM 2843 N N . ARG A 1 351 ? 4.703 -8.327 8.804 1.00 62.62 351 ARG A N 1
ATOM 2844 C CA . ARG A 1 351 ? 4.630 -7.908 7.385 1.00 62.62 351 ARG A CA 1
ATOM 2845 C C . ARG A 1 351 ? 3.283 -7.348 6.941 1.00 62.62 351 ARG A C 1
ATOM 2847 O O . ARG A 1 351 ? 3.243 -6.606 5.973 1.00 62.62 351 ARG A O 1
ATOM 2854 N N . TYR A 1 352 ? 2.185 -7.658 7.634 1.00 67.75 352 TYR A N 1
ATOM 2855 C CA . TYR A 1 352 ? 0.857 -7.221 7.177 1.00 67.75 352 TYR A CA 1
ATOM 2856 C C . TYR A 1 352 ? 0.699 -5.690 7.156 1.00 67.75 352 TYR A C 1
ATOM 2858 O O . TYR A 1 352 ? -0.009 -5.166 6.302 1.00 67.75 352 TYR A O 1
ATOM 2866 N N . LEU A 1 353 ? 1.363 -4.962 8.066 1.00 84.38 353 LEU A N 1
ATOM 2867 C CA . LEU A 1 353 ? 1.352 -3.494 8.047 1.00 84.38 353 LEU A CA 1
ATOM 2868 C C . LEU A 1 353 ? 2.118 -2.939 6.852 1.00 84.38 353 LEU A C 1
ATOM 2870 O O . LEU A 1 353 ? 1.672 -1.958 6.269 1.00 84.38 353 LEU A O 1
ATOM 2874 N N . ASP A 1 354 ? 3.223 -3.578 6.473 1.00 90.12 354 ASP A N 1
ATOM 2875 C CA . ASP A 1 354 ? 4.036 -3.147 5.339 1.00 90.12 354 ASP A CA 1
ATOM 2876 C C . ASP A 1 354 ? 3.288 -3.334 4.019 1.00 90.12 354 ASP A C 1
ATOM 2878 O O . ASP A 1 354 ? 3.386 -2.482 3.144 1.00 90.12 354 ASP A O 1
ATOM 2882 N N . GLU A 1 355 ? 2.484 -4.391 3.890 1.00 91.50 355 GLU A N 1
ATOM 2883 C CA . GLU A 1 355 ? 1.627 -4.616 2.722 1.00 91.50 355 GLU A CA 1
ATOM 2884 C C . GLU A 1 355 ? 0.546 -3.523 2.591 1.00 91.50 355 GLU A C 1
ATOM 2886 O O . GLU A 1 355 ? 0.388 -2.923 1.525 1.00 91.50 355 GLU A O 1
ATOM 2891 N N . ILE A 1 356 ? -0.139 -3.180 3.691 1.00 94.62 356 ILE A N 1
ATOM 2892 C CA . ILE A 1 356 ? -1.120 -2.077 3.716 1.00 94.62 356 ILE A CA 1
ATOM 2893 C C . ILE A 1 356 ? -0.428 -0.728 3.467 1.00 94.62 356 ILE A C 1
ATOM 2895 O O . ILE A 1 356 ? -0.935 0.100 2.711 1.00 94.62 356 ILE A O 1
ATOM 2899 N N . GLN A 1 357 ? 0.748 -0.505 4.059 1.00 95.25 357 GLN A N 1
ATOM 2900 C CA . GLN A 1 357 ? 1.556 0.692 3.830 1.00 95.25 357 GLN A CA 1
ATOM 2901 C C . GLN A 1 357 ? 2.019 0.793 2.378 1.00 95.25 357 GLN A C 1
ATOM 2903 O O . GLN A 1 357 ? 2.002 1.889 1.823 1.00 95.25 357 GLN A O 1
ATOM 2908 N N . ARG A 1 358 ? 2.382 -0.320 1.737 1.00 94.81 358 ARG A N 1
ATOM 2909 C CA . ARG A 1 358 ? 2.761 -0.348 0.323 1.00 94.81 358 ARG A CA 1
ATOM 2910 C C . ARG A 1 358 ? 1.573 0.009 -0.567 1.00 94.81 358 ARG A C 1
ATOM 2912 O O . ARG A 1 358 ? 1.736 0.861 -1.432 1.00 94.81 358 ARG A O 1
ATOM 2919 N N . MET A 1 359 ? 0.388 -0.550 -0.311 1.00 96.50 359 MET A N 1
ATOM 2920 C CA . MET A 1 359 ? -0.849 -0.217 -1.035 1.00 96.50 359 MET A CA 1
ATOM 2921 C C . MET A 1 359 ? -1.221 1.264 -0.901 1.00 96.50 359 MET A C 1
ATOM 2923 O O . MET A 1 359 ? -1.406 1.957 -1.899 1.00 96.50 359 MET A O 1
ATOM 2927 N N . LEU A 1 360 ? -1.298 1.769 0.332 1.00 97.31 360 LEU A N 1
ATOM 2928 C CA . LEU A 1 360 ? -1.643 3.167 0.590 1.00 97.31 360 LEU A CA 1
ATOM 2929 C C . LEU A 1 360 ? -0.560 4.114 0.060 1.00 97.31 360 LEU A C 1
ATOM 2931 O O . LEU A 1 360 ? -0.873 5.134 -0.539 1.00 97.31 360 LEU A O 1
ATOM 2935 N N . GLY A 1 361 ? 0.715 3.767 0.227 1.00 96.00 361 GLY A N 1
ATOM 2936 C CA . GLY A 1 361 ? 1.844 4.533 -0.290 1.00 96.00 361 GLY A CA 1
ATOM 2937 C C . GLY A 1 361 ? 1.857 4.614 -1.813 1.00 96.00 361 GLY A C 1
ATOM 2938 O O . GLY A 1 361 ? 2.059 5.692 -2.366 1.00 96.00 361 GLY A O 1
ATOM 2939 N N . MET A 1 362 ? 1.583 3.495 -2.484 1.00 95.44 362 MET A N 1
ATOM 2940 C CA . MET A 1 362 ? 1.390 3.428 -3.930 1.00 95.44 362 MET A CA 1
ATOM 2941 C C . MET A 1 362 ? 0.229 4.317 -4.371 1.00 95.44 362 MET A C 1
ATOM 2943 O O . MET A 1 362 ? 0.417 5.141 -5.258 1.00 95.44 362 MET A O 1
ATOM 2947 N N . PHE A 1 363 ? -0.940 4.228 -3.733 1.00 96.12 363 PHE A N 1
ATOM 2948 C CA . PHE A 1 363 ? -2.070 5.091 -4.079 1.00 96.12 363 PHE A CA 1
ATOM 2949 C C . PHE A 1 363 ? -1.736 6.582 -3.876 1.00 96.12 363 PHE A C 1
ATOM 2951 O O . PHE A 1 363 ? -1.950 7.391 -4.771 1.00 96.12 363 PHE A O 1
ATOM 2958 N N . LEU A 1 364 ? -1.112 6.944 -2.752 1.00 95.19 364 LEU A N 1
ATOM 2959 C CA . LEU A 1 364 ? -0.756 8.329 -2.417 1.00 95.19 364 LEU A CA 1
ATOM 2960 C C . LEU A 1 364 ? 0.396 8.918 -3.255 1.00 95.19 364 LEU A C 1
ATOM 2962 O O . LEU A 1 364 ? 0.534 10.142 -3.306 1.00 95.19 364 LEU A O 1
ATOM 2966 N N . GLN A 1 365 ? 1.249 8.087 -3.862 1.00 92.62 365 GLN A N 1
ATOM 2967 C CA . GLN A 1 365 ? 2.333 8.532 -4.752 1.00 92.62 365 GLN A CA 1
ATOM 2968 C C . GLN A 1 365 ? 1.966 8.447 -6.238 1.00 92.62 365 GLN A C 1
ATOM 2970 O O . GLN A 1 365 ? 2.373 9.311 -7.008 1.00 92.62 365 GLN A O 1
ATOM 2975 N N . TYR A 1 366 ? 1.251 7.395 -6.636 1.00 90.62 366 TYR A N 1
ATOM 2976 C CA . TYR A 1 366 ? 0.950 7.059 -8.027 1.00 90.62 366 TYR A CA 1
ATOM 2977 C C . TYR A 1 366 ? -0.531 7.273 -8.352 1.00 90.62 366 TYR A C 1
ATOM 2979 O O . TYR A 1 366 ? -0.850 7.967 -9.309 1.00 90.62 366 TYR A O 1
ATOM 2987 N N . GLY A 1 367 ? -1.439 6.718 -7.543 1.00 89.81 367 GLY A N 1
ATOM 2988 C CA . GLY A 1 367 ? -2.882 6.701 -7.823 1.00 89.81 367 GLY A CA 1
ATOM 2989 C C . GLY A 1 367 ? -3.585 8.061 -7.753 1.00 89.81 367 GLY A C 1
ATOM 2990 O O . GLY A 1 367 ? -4.578 8.264 -8.445 1.00 89.81 367 GLY A O 1
ATOM 2991 N N . ILE A 1 368 ? -3.070 9.011 -6.964 1.00 90.81 368 ILE A N 1
ATOM 2992 C CA . ILE A 1 368 ? -3.672 10.352 -6.878 1.00 90.81 368 ILE A CA 1
ATOM 2993 C C . ILE A 1 368 ? -3.381 11.237 -8.100 1.00 90.81 368 ILE A C 1
ATOM 2995 O O . ILE A 1 368 ? -4.037 12.261 -8.275 1.00 90.81 368 ILE A O 1
ATOM 2999 N N . GLU A 1 369 ? -2.397 10.879 -8.927 1.00 86.50 369 GLU A N 1
ATOM 3000 C CA . GLU A 1 369 ? -1.958 11.706 -10.051 1.00 86.50 369 GLU A CA 1
ATOM 3001 C C . GLU A 1 369 ? -2.460 11.185 -11.392 1.00 86.50 369 GLU A C 1
ATOM 3003 O O . GLU A 1 369 ? -2.686 9.991 -11.585 1.00 86.50 369 GLU A O 1
ATOM 3008 N N . ASP A 1 370 ? -2.576 12.100 -12.350 1.00 80.31 370 ASP A N 1
ATOM 3009 C CA . ASP A 1 370 ? -2.729 11.724 -13.745 1.00 80.31 370 ASP A CA 1
ATOM 3010 C C . ASP A 1 370 ? -1.371 11.249 -14.284 1.00 80.31 370 ASP A C 1
ATOM 3012 O O . ASP A 1 370 ? -0.431 12.029 -14.447 1.00 80.31 370 ASP A O 1
ATOM 3016 N N . ASN A 1 371 ? -1.268 9.941 -14.517 1.00 77.69 371 ASN A N 1
ATOM 3017 C CA . ASN A 1 371 ? -0.060 9.295 -15.027 1.00 77.69 371 ASN A CA 1
ATOM 3018 C C . ASN A 1 371 ? -0.054 9.185 -16.558 1.00 77.69 371 ASN A C 1
ATOM 3020 O O . ASN A 1 371 ? 0.745 8.423 -17.113 1.00 77.69 371 ASN A O 1
ATOM 3024 N N . THR A 1 372 ? -0.944 9.906 -17.249 1.00 68.19 372 THR A N 1
ATOM 3025 C CA . THR A 1 372 ? -0.924 9.962 -18.708 1.00 68.19 372 THR A CA 1
ATOM 3026 C C . THR A 1 372 ? 0.409 10.527 -19.208 1.00 68.19 372 THR A C 1
ATOM 3028 O O . THR A 1 372 ? 0.994 11.426 -18.594 1.00 68.19 372 THR A O 1
ATOM 3031 N N . PRO A 1 373 ? 0.932 9.995 -20.328 1.00 61.72 373 PRO A N 1
ATOM 3032 C CA . PRO A 1 373 ? 2.227 10.396 -20.851 1.00 61.72 373 PRO A CA 1
ATOM 3033 C C . PRO A 1 373 ? 2.191 11.842 -21.360 1.00 61.72 373 PRO A C 1
ATOM 3035 O O . PRO A 1 373 ? 1.937 12.103 -22.535 1.00 61.72 373 PRO A O 1
ATOM 3038 N N . SER A 1 374 ? 2.502 12.793 -20.483 1.00 58.09 374 SER A N 1
ATOM 3039 C CA . SER A 1 374 ? 2.769 14.181 -20.846 1.00 58.09 374 SER A CA 1
ATOM 3040 C C . SER A 1 374 ? 4.279 14.393 -20.974 1.00 58.09 374 SER A C 1
ATOM 3042 O O . SER A 1 374 ? 5.076 13.855 -20.206 1.00 58.09 374 SER A O 1
ATOM 3044 N N . ARG A 1 375 ? 4.711 15.157 -21.985 1.00 56.53 375 ARG A N 1
ATOM 3045 C CA . ARG A 1 375 ? 6.119 15.561 -22.135 1.00 56.53 375 ARG A CA 1
ATOM 3046 C C . ARG A 1 375 ? 6.415 16.732 -21.199 1.00 56.53 375 ARG A C 1
ATOM 3048 O O . ARG A 1 375 ? 6.656 17.845 -21.660 1.00 56.53 375 ARG A O 1
ATOM 3055 N N . ALA A 1 376 ? 6.329 16.491 -19.897 1.00 61.00 376 ALA A N 1
ATOM 3056 C CA . ALA A 1 376 ? 6.732 17.468 -18.900 1.00 61.00 376 ALA A CA 1
ATOM 3057 C C . ALA A 1 376 ? 8.256 17.690 -18.947 1.00 61.00 376 ALA A C 1
ATOM 3059 O O . ALA A 1 376 ? 9.034 16.810 -19.324 1.00 61.00 376 ALA A O 1
ATOM 3060 N N . GLU A 1 377 ? 8.703 18.876 -18.538 1.00 63.16 377 GLU A N 1
ATOM 3061 C CA . GLU A 1 377 ? 10.134 19.196 -18.410 1.00 63.16 377 GLU A CA 1
ATOM 3062 C C . GLU A 1 377 ? 10.820 18.413 -17.270 1.00 63.16 377 GLU A C 1
ATOM 3064 O O . GLU A 1 377 ? 12.047 18.374 -17.180 1.00 63.16 377 GLU A O 1
ATOM 3069 N N . SER A 1 378 ? 10.037 17.778 -16.394 1.00 79.88 378 SER A N 1
ATOM 3070 C CA . SER A 1 378 ? 10.486 17.085 -15.187 1.00 79.88 378 SER A CA 1
ATOM 3071 C C . SER A 1 378 ? 9.629 15.845 -14.938 1.00 79.88 378 SER A C 1
ATOM 3073 O O . SER A 1 378 ? 8.412 15.915 -15.079 1.00 79.88 378 SER A O 1
ATOM 3075 N N . ASP A 1 379 ? 10.247 14.749 -14.488 1.00 84.19 379 ASP A N 1
ATOM 3076 C CA . ASP A 1 379 ? 9.550 13.512 -14.094 1.00 84.19 379 ASP A CA 1
ATOM 3077 C C . ASP A 1 379 ? 8.953 13.590 -12.676 1.00 84.19 379 ASP A C 1
ATOM 3079 O O . ASP A 1 379 ? 8.473 12.596 -12.134 1.00 84.19 379 ASP A O 1
ATOM 3083 N N . ASP A 1 380 ? 9.028 14.758 -12.038 1.00 87.06 380 ASP A N 1
ATOM 3084 C CA . ASP A 1 380 ? 8.569 14.972 -10.667 1.00 87.06 380 ASP A CA 1
ATOM 3085 C C . ASP A 1 380 ? 7.044 14.803 -10.509 1.00 87.06 380 ASP A C 1
ATOM 3087 O O . ASP A 1 380 ? 6.267 14.856 -11.459 1.00 87.06 380 ASP A O 1
ATOM 3091 N N . THR A 1 381 ? 6.615 14.609 -9.267 1.00 88.00 381 THR A N 1
ATOM 3092 C CA . THR A 1 381 ? 5.210 14.559 -8.844 1.00 88.00 381 THR A CA 1
ATOM 3093 C C . THR A 1 381 ? 4.585 15.945 -8.782 1.00 88.00 381 THR A C 1
ATOM 3095 O O . THR A 1 381 ? 5.241 16.922 -8.409 1.00 88.00 381 THR A O 1
ATOM 3098 N N . GLN A 1 382 ? 3.313 16.029 -9.179 1.00 89.25 382 GLN A N 1
ATOM 3099 C CA . GLN A 1 382 ? 2.523 17.254 -9.069 1.00 89.25 382 GLN A CA 1
ATOM 3100 C C . GLN A 1 382 ? 2.201 17.555 -7.603 1.00 89.25 382 GLN A C 1
ATOM 3102 O O . GLN A 1 382 ? 2.260 18.707 -7.175 1.00 89.25 382 GLN A O 1
ATOM 3107 N N . ALA A 1 383 ? 1.879 16.524 -6.823 1.00 90.56 383 ALA A N 1
ATOM 3108 C CA . ALA A 1 383 ? 1.657 16.612 -5.391 1.00 90.56 383 ALA A CA 1
ATOM 3109 C C . ALA A 1 383 ? 2.971 16.822 -4.618 1.00 90.56 383 ALA A C 1
ATOM 3111 O O . ALA A 1 383 ? 4.076 16.578 -5.105 1.00 90.56 383 ALA A O 1
ATOM 3112 N N . ILE A 1 384 ? 2.864 17.278 -3.369 1.00 92.00 384 ILE A N 1
ATOM 3113 C CA . ILE A 1 384 ? 4.033 17.431 -2.497 1.00 92.00 384 ILE A CA 1
ATOM 3114 C C . ILE A 1 384 ? 4.633 16.048 -2.209 1.00 92.00 384 ILE A C 1
ATOM 3116 O O . ILE A 1 384 ? 3.937 15.122 -1.773 1.00 92.00 384 ILE A O 1
ATOM 3120 N N . ASN A 1 385 ? 5.935 15.898 -2.456 1.00 92.88 385 ASN A N 1
ATOM 3121 C CA . ASN A 1 385 ? 6.651 14.650 -2.217 1.00 92.88 385 ASN A CA 1
ATOM 3122 C C . ASN A 1 385 ? 6.636 14.308 -0.721 1.00 92.88 385 ASN A C 1
ATOM 3124 O O . ASN A 1 385 ? 6.751 15.173 0.144 1.00 92.88 385 ASN A O 1
ATOM 3128 N N . PHE A 1 386 ? 6.563 13.018 -0.420 1.00 94.94 386 PHE A N 1
ATOM 3129 C CA . PHE A 1 386 ? 6.710 12.499 0.933 1.00 94.94 386 PHE A CA 1
ATOM 3130 C C . PHE A 1 386 ? 7.433 11.155 0.891 1.00 94.94 386 PHE A C 1
ATOM 3132 O O . PHE A 1 386 ? 7.496 10.483 -0.143 1.00 94.94 386 PHE A O 1
ATOM 3139 N N . CYS A 1 387 ? 7.993 10.756 2.025 1.00 94.31 387 CYS A N 1
ATOM 3140 C CA . CYS A 1 387 ? 8.664 9.476 2.150 1.00 94.31 387 CYS A CA 1
ATOM 3141 C C . CYS A 1 387 ? 7.658 8.332 2.348 1.00 94.31 387 CYS A C 1
ATOM 3143 O O . CYS A 1 387 ? 7.010 8.259 3.390 1.00 94.31 387 CYS A O 1
ATOM 3145 N N . VAL A 1 388 ? 7.603 7.368 1.421 1.00 94.06 388 VAL A N 1
ATOM 3146 C CA . VAL A 1 388 ? 6.727 6.184 1.550 1.00 94.06 388 VAL A CA 1
ATOM 3147 C C . VAL A 1 388 ? 7.067 5.300 2.758 1.00 94.06 388 VAL A C 1
ATOM 3149 O O . VAL A 1 388 ? 6.211 4.600 3.284 1.00 94.06 388 VAL A O 1
ATOM 3152 N N . SER A 1 389 ? 8.314 5.345 3.233 1.00 91.88 389 SER A N 1
ATOM 3153 C CA . SER A 1 389 ? 8.791 4.519 4.348 1.00 91.88 389 SER A CA 1
ATOM 3154 C C . SER A 1 389 ? 8.408 5.087 5.720 1.00 91.88 389 SER A C 1
ATOM 3156 O O . SER A 1 389 ? 8.188 4.316 6.655 1.00 91.88 389 SER A O 1
ATOM 3158 N N . CYS A 1 390 ? 8.341 6.415 5.879 1.00 89.88 390 CYS A N 1
ATOM 3159 C CA . CYS A 1 390 ? 8.135 7.038 7.196 1.00 89.88 390 CYS A CA 1
ATOM 3160 C C . CYS A 1 390 ? 7.179 8.237 7.227 1.00 89.88 390 CYS A C 1
ATOM 3162 O O . CYS A 1 390 ? 7.062 8.871 8.276 1.00 89.88 390 CYS A O 1
ATOM 3164 N N . GLY A 1 391 ? 6.564 8.604 6.100 1.00 92.12 391 GLY A N 1
ATOM 3165 C CA . GLY A 1 391 ? 5.585 9.690 6.018 1.00 92.12 391 GLY A CA 1
ATOM 3166 C C . GLY A 1 391 ? 6.152 11.105 6.070 1.00 92.12 391 GLY A C 1
ATOM 3167 O O . GLY A 1 391 ? 5.390 12.055 5.958 1.00 92.12 391 GLY A O 1
ATOM 3168 N N . SER A 1 392 ? 7.466 11.266 6.257 1.00 92.50 392 SER A N 1
ATOM 3169 C CA . SER A 1 392 ? 8.096 12.586 6.382 1.00 92.50 392 SER A CA 1
ATOM 3170 C C . SER A 1 392 ? 8.019 13.376 5.073 1.00 92.50 392 SER A C 1
ATOM 3172 O O . SER A 1 392 ? 8.331 12.852 3.999 1.00 92.50 392 SER A O 1
ATOM 3174 N N . GLU A 1 393 ? 7.677 14.654 5.192 1.00 92.00 393 GLU A N 1
ATOM 3175 C CA . GLU A 1 393 ? 7.755 15.684 4.155 1.00 92.00 393 GLU A CA 1
ATOM 3176 C C . GLU A 1 393 ? 9.195 16.125 3.861 1.00 92.00 393 GLU A C 1
ATOM 3178 O O . GLU A 1 393 ? 9.462 16.766 2.848 1.00 92.00 393 GLU A O 1
ATOM 3183 N N . LYS A 1 394 ? 10.148 15.809 4.752 1.00 93.94 394 LYS A N 1
ATOM 3184 C CA . LYS A 1 394 ? 11.543 16.261 4.658 1.00 93.94 394 LYS A CA 1
ATOM 3185 C C . LYS A 1 394 ? 12.308 15.412 3.655 1.00 93.94 394 LYS A C 1
ATOM 3187 O O . LYS A 1 394 ? 13.178 14.616 4.019 1.00 93.94 394 LYS A O 1
ATOM 3192 N N . VAL A 1 395 ? 11.964 15.569 2.387 1.00 94.00 395 VAL A N 1
ATOM 3193 C CA . VAL A 1 395 ? 12.609 14.911 1.255 1.00 94.00 395 VAL A CA 1
ATOM 3194 C C . VAL A 1 395 ? 13.393 15.940 0.450 1.00 94.00 395 VAL A C 1
ATOM 3196 O O . VAL A 1 395 ? 12.848 16.927 -0.033 1.00 94.00 395 VAL A O 1
ATOM 3199 N N . SER A 1 396 ? 14.700 15.726 0.334 1.00 94.25 396 SER A N 1
ATOM 3200 C CA . SER A 1 396 ? 15.584 16.593 -0.443 1.00 94.25 396 SER A CA 1
ATOM 3201 C C . SER A 1 396 ? 15.786 16.023 -1.837 1.00 94.25 396 SER A C 1
ATOM 3203 O O . SER A 1 396 ? 16.073 14.832 -1.974 1.00 94.25 396 SER A O 1
ATOM 3205 N N . ASP A 1 397 ? 15.681 16.880 -2.851 1.00 92.50 397 ASP A N 1
ATOM 3206 C CA . ASP A 1 397 ? 16.135 16.559 -4.201 1.00 92.50 397 ASP A CA 1
ATOM 3207 C C . ASP A 1 397 ? 17.668 16.424 -4.194 1.00 92.50 397 ASP A C 1
ATOM 3209 O O . ASP A 1 397 ? 18.394 17.325 -3.772 1.00 92.50 397 ASP A O 1
ATOM 3213 N N . VAL A 1 398 ? 18.153 15.256 -4.601 1.00 91.25 398 VAL A N 1
ATOM 3214 C CA . VAL A 1 398 ? 19.573 14.896 -4.713 1.00 91.25 398 VAL A CA 1
ATOM 3215 C C . VAL A 1 398 ? 19.924 14.502 -6.151 1.00 91.25 398 VAL A C 1
ATOM 3217 O O . VAL A 1 398 ? 20.889 13.772 -6.393 1.00 91.25 398 VAL A O 1
ATOM 3220 N N . THR A 1 399 ? 19.118 14.951 -7.116 1.00 85.56 399 THR A N 1
ATOM 3221 C CA . THR A 1 399 ? 19.327 14.715 -8.543 1.00 85.56 399 THR A CA 1
ATOM 3222 C C . THR A 1 399 ? 20.681 15.261 -8.970 1.00 85.56 399 THR A C 1
ATOM 3224 O O . THR A 1 399 ? 20.998 16.434 -8.784 1.00 85.56 399 THR A O 1
ATOM 3227 N N . ASN A 1 400 ? 21.493 14.403 -9.585 1.00 78.81 400 ASN A N 1
ATOM 3228 C CA . ASN A 1 400 ? 22.751 14.832 -10.173 1.00 78.81 400 ASN A CA 1
ATOM 3229 C C . ASN A 1 400 ? 22.489 15.399 -11.575 1.00 78.81 400 ASN A C 1
ATOM 3231 O O . ASN A 1 400 ? 22.244 14.640 -12.515 1.00 78.81 400 ASN A O 1
ATOM 3235 N N . SER A 1 401 ? 22.570 16.724 -11.703 1.00 61.84 401 SER A N 1
ATOM 3236 C CA . SER A 1 401 ? 22.348 17.463 -12.950 1.00 61.84 401 SER A CA 1
ATOM 3237 C C . SER A 1 401 ? 23.355 17.140 -14.062 1.00 61.84 401 SER A C 1
ATOM 3239 O O . SER A 1 401 ? 23.103 17.500 -15.205 1.00 61.84 401 SER A O 1
ATOM 3241 N N . MET A 1 402 ? 24.462 16.445 -13.766 1.00 56.56 402 MET A N 1
ATOM 3242 C CA . MET A 1 402 ? 25.461 16.026 -14.760 1.00 56.56 402 MET A CA 1
ATOM 3243 C C . MET A 1 402 ? 25.128 14.701 -15.469 1.00 56.56 402 MET A C 1
ATOM 3245 O O . MET A 1 402 ? 25.879 14.272 -16.344 1.00 56.56 402 MET A O 1
ATOM 3249 N N . ARG A 1 403 ? 24.040 14.008 -15.099 1.00 59.69 403 ARG A N 1
ATOM 3250 C CA . ARG A 1 403 ? 23.600 12.788 -15.802 1.00 59.69 403 ARG A CA 1
ATOM 3251 C C . ARG A 1 403 ? 22.811 13.144 -17.067 1.00 59.69 403 ARG A C 1
ATOM 3253 O O . ARG A 1 403 ? 22.075 14.119 -17.087 1.00 59.69 403 ARG A O 1
ATOM 3260 N N . SER A 1 404 ? 22.915 12.300 -18.095 1.00 54.22 404 SER A N 1
ATOM 3261 C CA . SER A 1 404 ? 22.334 12.506 -19.434 1.00 54.22 404 SER A CA 1
ATOM 3262 C C . SER A 1 404 ? 20.804 12.630 -19.493 1.00 54.22 404 SER A C 1
ATOM 3264 O O . SER A 1 404 ? 20.281 13.053 -20.520 1.00 54.22 404 SER A O 1
ATOM 3266 N N . ASN A 1 405 ? 20.080 12.270 -18.426 1.00 68.50 405 ASN A N 1
ATOM 3267 C CA . ASN A 1 405 ? 18.630 12.433 -18.337 1.00 68.50 405 ASN A CA 1
ATOM 3268 C C . ASN A 1 405 ? 18.279 13.499 -17.287 1.00 68.50 405 ASN A C 1
ATOM 3270 O O . ASN A 1 405 ? 18.184 13.199 -16.096 1.00 68.50 405 ASN A O 1
ATOM 3274 N N . HIS A 1 406 ? 18.076 14.734 -17.753 1.00 68.56 406 HIS A N 1
ATOM 3275 C CA . HIS A 1 406 ? 17.718 15.886 -16.922 1.00 68.56 406 HIS A CA 1
ATOM 3276 C C . HIS A 1 406 ? 16.265 15.872 -16.422 1.00 68.56 406 HIS A C 1
ATOM 3278 O O . HIS A 1 406 ? 15.931 16.716 -15.593 1.00 68.56 406 HIS A O 1
ATOM 3284 N N . GLN A 1 407 ? 15.406 14.961 -16.892 1.00 81.31 407 GLN A N 1
ATOM 3285 C CA . GLN A 1 407 ? 14.007 14.866 -16.449 1.00 81.31 407 GLN A CA 1
ATOM 3286 C C . GLN A 1 407 ? 13.873 14.016 -15.182 1.00 81.31 407 GLN A C 1
ATOM 3288 O O . GLN A 1 407 ? 13.101 14.370 -14.291 1.00 81.31 407 GLN A O 1
ATOM 3293 N N . LYS A 1 408 ? 14.697 12.969 -15.052 1.00 87.31 408 LYS A N 1
ATOM 3294 C CA . LYS A 1 408 ? 14.710 12.052 -13.905 1.00 87.31 408 LYS A CA 1
ATOM 3295 C C . LYS A 1 408 ? 14.971 12.799 -12.597 1.00 87.31 408 LYS A C 1
ATOM 3297 O O . LYS A 1 408 ? 15.892 13.617 -12.516 1.00 87.31 408 LYS A O 1
ATOM 3302 N N . ARG A 1 409 ? 14.216 12.470 -11.545 1.00 90.19 409 ARG A N 1
ATOM 3303 C CA . ARG A 1 409 ? 14.363 13.083 -10.213 1.00 90.19 409 ARG A CA 1
ATOM 3304 C C . ARG A 1 409 ? 14.671 12.052 -9.140 1.00 90.19 409 ARG A C 1
ATOM 3306 O O . ARG A 1 409 ? 14.065 10.984 -9.102 1.00 90.19 409 ARG A O 1
ATOM 3313 N N . TRP A 1 410 ? 15.616 12.380 -8.266 1.00 91.25 410 TRP A N 1
ATOM 3314 C CA . TRP A 1 410 ? 16.035 11.557 -7.135 1.00 91.25 410 TRP A CA 1
ATOM 3315 C C . TRP A 1 410 ? 15.779 12.308 -5.842 1.00 91.25 410 TRP A C 1
ATOM 3317 O O . TRP A 1 410 ? 16.342 13.373 -5.625 1.00 91.25 410 TRP A O 1
ATOM 3327 N N . TYR A 1 411 ? 15.010 11.709 -4.945 1.00 93.38 411 TYR A N 1
ATOM 3328 C CA . TYR A 1 411 ? 14.756 12.252 -3.620 1.00 93.38 411 TYR A CA 1
ATOM 3329 C C . TYR A 1 411 ? 15.359 11.357 -2.551 1.00 93.38 411 TYR A C 1
ATOM 3331 O O . TYR A 1 411 ? 15.335 10.129 -2.663 1.00 93.38 411 TYR A O 1
ATOM 3339 N N . ARG A 1 412 ? 15.864 11.983 -1.489 1.00 94.31 412 ARG A N 1
ATOM 3340 C CA . ARG A 1 412 ? 16.307 11.311 -0.268 1.00 94.31 412 ARG A CA 1
ATOM 3341 C C . ARG A 1 412 ? 15.542 11.863 0.925 1.00 94.31 412 ARG A C 1
ATOM 3343 O O . ARG A 1 412 ? 15.539 13.070 1.157 1.00 94.31 412 ARG A O 1
ATOM 3350 N N . CYS A 1 413 ? 14.939 10.981 1.714 1.00 94.38 413 CYS A N 1
ATOM 3351 C CA . CYS A 1 413 ? 14.354 11.361 2.994 1.00 94.38 413 CYS A CA 1
ATOM 3352 C C . CYS A 1 413 ? 15.455 11.731 3.996 1.00 94.38 413 CYS A C 1
ATOM 3354 O O . CYS A 1 413 ? 16.359 10.939 4.260 1.00 94.38 413 CYS A O 1
ATOM 3356 N N . ASN A 1 414 ? 15.355 12.908 4.604 1.00 93.69 414 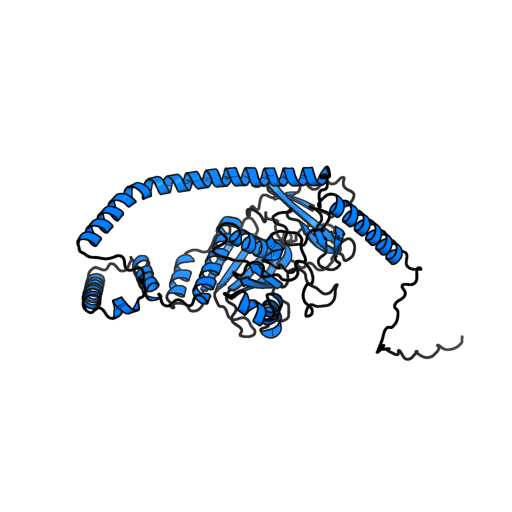ASN A N 1
ATOM 3357 C CA . ASN A 1 414 ? 16.344 13.397 5.565 1.00 93.69 414 ASN A CA 1
ATOM 3358 C C . ASN A 1 414 ? 16.246 12.707 6.932 1.00 93.69 414 ASN A C 1
ATOM 3360 O O . ASN A 1 414 ? 17.191 12.759 7.715 1.00 93.69 414 ASN A O 1
ATOM 3364 N N . GLU A 1 415 ? 15.135 12.023 7.208 1.00 90.69 415 GLU A N 1
ATOM 3365 C CA . GLU A 1 415 ? 14.932 11.306 8.466 1.00 90.69 415 GLU A CA 1
ATOM 3366 C C . GLU A 1 415 ? 15.359 9.840 8.363 1.00 90.69 415 GLU A C 1
ATOM 3368 O O . GLU A 1 415 ? 16.259 9.401 9.077 1.00 90.69 415 GLU A O 1
ATOM 3373 N N . CYS A 1 416 ? 14.753 9.082 7.444 1.00 88.94 416 CYS A N 1
ATOM 3374 C CA . CYS A 1 416 ? 14.992 7.642 7.332 1.00 88.94 416 CYS A CA 1
ATOM 3375 C C . CYS A 1 416 ? 15.917 7.240 6.180 1.00 88.94 416 CYS A C 1
ATOM 3377 O O . CYS A 1 416 ? 16.088 6.051 5.973 1.00 88.94 416 CYS A O 1
ATOM 3379 N N . THR A 1 417 ? 16.469 8.190 5.414 1.00 90.56 417 THR A N 1
ATOM 3380 C CA . THR A 1 417 ? 17.370 7.958 4.257 1.00 90.56 417 THR A CA 1
ATOM 3381 C C . THR A 1 417 ? 16.799 7.160 3.093 1.00 90.56 417 THR A C 1
ATOM 3383 O O . THR A 1 417 ? 17.512 6.946 2.116 1.00 90.56 417 THR A O 1
ATOM 3386 N N . GLN A 1 418 ? 15.514 6.801 3.138 1.00 92.06 418 GLN A N 1
ATOM 3387 C CA . GLN A 1 418 ? 14.822 6.180 2.017 1.00 92.06 418 GLN A CA 1
ATOM 3388 C C . GLN A 1 418 ? 14.979 7.027 0.751 1.00 92.06 418 GLN A C 1
ATOM 3390 O O . GLN A 1 418 ? 14.779 8.247 0.779 1.00 92.06 418 GLN A O 1
ATOM 3395 N N . PHE A 1 419 ? 15.298 6.358 -0.355 1.00 91.38 419 PHE A N 1
ATOM 3396 C CA . PHE A 1 419 ? 15.351 6.972 -1.673 1.00 91.38 419 PHE A CA 1
ATOM 3397 C C . PHE A 1 419 ? 14.069 6.693 -2.454 1.00 91.38 419 PHE A C 1
ATOM 3399 O O . PHE A 1 419 ? 13.522 5.587 -2.402 1.00 91.38 419 PHE A O 1
ATOM 3406 N N . THR A 1 420 ? 13.645 7.698 -3.211 1.00 93.12 420 THR A N 1
ATOM 3407 C CA . THR A 1 420 ? 12.583 7.587 -4.209 1.00 93.12 420 THR A CA 1
ATOM 3408 C C . THR A 1 420 ? 13.075 8.199 -5.509 1.00 93.12 420 THR A C 1
ATOM 3410 O O . THR A 1 420 ? 13.673 9.276 -5.511 1.00 93.12 420 THR A O 1
ATOM 3413 N N . VAL A 1 421 ? 12.836 7.512 -6.618 1.00 91.69 421 VAL A N 1
ATOM 3414 C CA . VAL A 1 421 ? 13.222 7.957 -7.953 1.00 91.69 421 VAL A CA 1
ATOM 3415 C C . VAL A 1 421 ? 11.977 8.040 -8.815 1.00 91.69 421 VAL A C 1
ATOM 3417 O O . VAL A 1 421 ? 11.258 7.050 -8.938 1.00 91.69 421 VAL A O 1
ATOM 3420 N N . TYR A 1 422 ? 11.757 9.199 -9.423 1.00 91.12 422 TYR A N 1
ATOM 3421 C CA . TYR A 1 422 ? 10.691 9.416 -10.394 1.00 91.12 422 TYR A CA 1
ATOM 3422 C C . TYR A 1 422 ? 11.295 9.455 -11.798 1.00 91.12 422 TYR A C 1
ATOM 3424 O O . TYR A 1 422 ? 12.330 10.095 -12.016 1.00 91.12 422 TYR A O 1
ATOM 3432 N N . ASN A 1 423 ? 10.693 8.704 -12.716 1.00 88.75 423 ASN A N 1
ATOM 3433 C CA . ASN A 1 423 ? 11.142 8.551 -14.096 1.00 88.75 423 ASN A CA 1
ATOM 3434 C C . ASN A 1 423 ? 9.949 8.226 -15.010 1.00 88.75 423 ASN A C 1
ATOM 3436 O O . ASN A 1 423 ? 8.888 7.826 -14.532 1.00 88.75 423 ASN A O 1
ATOM 3440 N N . HIS A 1 424 ? 10.148 8.286 -16.322 1.00 87.44 424 HIS A N 1
ATOM 3441 C CA . HIS A 1 424 ? 9.216 7.723 -17.301 1.00 87.44 424 HIS A CA 1
ATOM 3442 C C . HIS A 1 424 ? 9.861 6.589 -18.101 1.00 87.44 424 HIS A C 1
ATOM 3444 O O . HIS A 1 424 ? 11.083 6.489 -18.245 1.00 87.44 424 HIS A O 1
ATOM 3450 N N . CYS A 1 425 ? 9.029 5.684 -18.613 1.00 84.81 425 CYS A N 1
ATOM 3451 C CA . CYS A 1 425 ? 9.480 4.618 -19.493 1.00 84.81 425 CYS A CA 1
ATOM 3452 C C . CYS A 1 425 ? 9.930 5.194 -20.841 1.00 84.81 425 CYS A C 1
ATOM 3454 O O . CYS A 1 425 ? 9.142 5.820 -21.540 1.00 84.81 425 CYS A O 1
ATOM 3456 N N . GLY A 1 426 ? 11.154 4.897 -21.281 1.00 80.62 426 GLY A N 1
ATOM 3457 C CA . GLY A 1 426 ? 11.644 5.368 -22.584 1.00 80.62 426 GLY A CA 1
ATOM 3458 C C . GLY A 1 426 ? 10.881 4.825 -23.804 1.00 80.62 426 GLY A C 1
ATOM 3459 O O . GLY A 1 426 ? 11.031 5.363 -24.897 1.00 80.62 426 GLY A O 1
ATOM 3460 N N . THR A 1 427 ? 10.077 3.766 -23.642 1.00 83.31 427 THR A N 1
ATOM 3461 C CA . THR A 1 427 ? 9.341 3.114 -24.740 1.00 83.31 427 THR A CA 1
ATOM 3462 C C . THR A 1 427 ? 7.910 3.624 -24.876 1.00 83.31 427 THR A C 1
ATOM 3464 O O . THR A 1 427 ? 7.497 3.976 -25.976 1.00 83.31 427 THR A O 1
ATOM 3467 N N . CYS A 1 428 ? 7.147 3.654 -23.780 1.00 81.00 428 CYS A N 1
ATOM 3468 C CA . CYS A 1 428 ? 5.730 4.040 -23.794 1.00 81.00 428 CYS A CA 1
ATOM 3469 C C . CYS A 1 428 ? 5.434 5.321 -23.002 1.00 81.00 428 CYS A C 1
ATOM 3471 O O . CYS A 1 428 ? 4.284 5.736 -22.923 1.00 81.00 428 CYS A O 1
ATOM 3473 N N . ASN A 1 429 ? 6.457 5.939 -22.405 1.00 83.00 429 ASN A N 1
ATOM 3474 C CA . ASN A 1 429 ? 6.345 7.123 -21.555 1.00 83.00 429 ASN A CA 1
ATOM 3475 C C . ASN A 1 429 ? 5.402 6.955 -20.349 1.00 83.00 429 ASN A C 1
ATOM 3477 O O . ASN A 1 429 ? 4.997 7.942 -19.749 1.00 83.00 429 ASN A O 1
ATOM 3481 N N . ALA A 1 430 ? 5.071 5.718 -19.963 1.00 84.88 430 ALA A N 1
ATOM 3482 C CA . ALA A 1 430 ? 4.356 5.452 -18.722 1.00 84.88 430 ALA A CA 1
ATOM 3483 C C . ALA A 1 430 ? 5.211 5.879 -17.528 1.00 84.88 430 ALA A C 1
ATOM 3485 O O . ALA A 1 430 ? 6.427 5.652 -17.511 1.00 84.88 430 ALA A O 1
ATOM 3486 N N . ARG A 1 431 ? 4.576 6.483 -16.528 1.00 86.94 431 ARG A N 1
ATOM 3487 C CA . ARG A 1 431 ? 5.259 6.931 -15.320 1.00 86.94 431 ARG A CA 1
ATOM 3488 C C . ARG A 1 431 ? 5.756 5.765 -14.484 1.00 86.94 431 ARG A C 1
ATOM 3490 O O . ARG A 1 431 ? 5.076 4.750 -14.341 1.00 86.94 431 ARG A O 1
ATOM 3497 N N . LEU A 1 432 ? 6.930 5.951 -13.892 1.00 88.94 432 LEU A N 1
ATOM 3498 C CA . LEU A 1 432 ? 7.626 4.976 -13.076 1.00 88.94 432 LEU A CA 1
ATOM 3499 C C . LEU A 1 432 ? 8.135 5.620 -11.788 1.00 88.94 432 LEU A C 1
ATOM 3501 O O . LEU A 1 432 ? 8.840 6.630 -11.806 1.00 88.94 432 LEU A O 1
ATOM 3505 N N . ILE A 1 433 ? 7.811 4.992 -10.662 1.00 90.94 433 ILE A N 1
ATOM 3506 C CA . ILE A 1 433 ? 8.280 5.409 -9.343 1.00 90.94 433 ILE A CA 1
ATOM 3507 C C . ILE A 1 433 ? 9.000 4.224 -8.715 1.00 90.94 433 ILE A C 1
ATOM 3509 O O . ILE A 1 433 ? 8.437 3.142 -8.562 1.00 90.94 433 ILE A O 1
ATOM 3513 N N . LYS A 1 434 ? 10.261 4.431 -8.348 1.00 91.00 434 LYS A N 1
ATOM 3514 C CA . LYS A 1 434 ? 11.092 3.427 -7.685 1.00 91.00 434 LYS A CA 1
ATOM 3515 C C . LYS A 1 434 ? 11.353 3.852 -6.247 1.00 91.00 434 LYS A C 1
ATOM 3517 O O . LYS A 1 434 ? 11.903 4.924 -6.013 1.00 91.00 434 LYS A O 1
ATOM 3522 N N . ASN A 1 435 ? 11.031 2.982 -5.294 1.00 90.81 435 ASN A N 1
ATOM 3523 C CA . ASN A 1 435 ? 11.183 3.212 -3.853 1.00 90.81 435 ASN A CA 1
ATOM 3524 C C . ASN A 1 435 ? 12.209 2.249 -3.214 1.00 90.81 435 ASN A C 1
ATOM 3526 O O . ASN A 1 435 ? 12.001 1.751 -2.109 1.00 90.81 435 ASN A O 1
ATOM 3530 N N . GLY A 1 436 ? 13.310 1.954 -3.911 1.00 84.81 436 GLY A N 1
ATOM 3531 C CA . GLY A 1 436 ? 14.228 0.869 -3.525 1.00 84.81 436 GLY A CA 1
ATOM 3532 C C . GLY A 1 436 ? 13.604 -0.522 -3.704 1.00 84.81 436 GLY A C 1
ATOM 3533 O O . GLY A 1 436 ? 12.495 -0.640 -4.219 1.00 84.81 436 GLY A O 1
ATOM 3534 N N . GLU A 1 437 ? 14.306 -1.570 -3.289 1.00 82.44 437 GLU A N 1
ATOM 3535 C CA . GLU A 1 437 ? 13.886 -2.972 -3.396 1.00 82.44 437 GLU A CA 1
ATOM 3536 C C . GLU A 1 437 ? 12.709 -3.279 -2.455 1.00 82.44 437 GLU A C 1
ATOM 3538 O O . GLU A 1 437 ? 11.730 -3.908 -2.853 1.00 82.44 437 GLU A O 1
ATOM 3543 N N . TYR A 1 438 ? 12.754 -2.778 -1.216 1.00 87.31 438 TYR A N 1
ATOM 3544 C CA . TYR A 1 438 ? 11.773 -3.141 -0.183 1.00 87.31 438 TYR A CA 1
ATOM 3545 C C . TYR A 1 438 ? 10.381 -2.505 -0.368 1.00 87.31 438 TYR A C 1
ATOM 3547 O O . TYR A 1 438 ? 9.345 -3.161 -0.200 1.00 87.31 438 TYR A O 1
ATOM 3555 N N . TRP A 1 439 ? 10.349 -1.206 -0.687 1.00 90.75 439 TRP A N 1
ATOM 3556 C CA . TRP A 1 439 ? 9.117 -0.408 -0.773 1.00 90.75 439 TRP A CA 1
ATOM 3557 C C . TRP A 1 439 ? 8.593 -0.247 -2.202 1.00 90.75 439 TRP A C 1
ATOM 3559 O O . TRP A 1 439 ? 7.594 0.445 -2.406 1.00 90.75 439 TRP A O 1
ATOM 3569 N N . THR A 1 440 ? 9.235 -0.862 -3.201 1.00 89.88 440 THR A N 1
ATOM 3570 C CA . THR A 1 440 ? 8.685 -0.857 -4.560 1.00 89.88 440 THR A CA 1
ATOM 3571 C C . THR A 1 440 ? 7.362 -1.617 -4.611 1.00 89.88 440 THR A C 1
ATOM 3573 O O . THR A 1 440 ? 7.205 -2.680 -4.009 1.00 89.88 440 THR A O 1
ATOM 3576 N N . TYR A 1 441 ? 6.427 -1.059 -5.367 1.00 91.69 441 TYR A N 1
ATOM 3577 C CA . TYR A 1 441 ? 5.148 -1.668 -5.729 1.00 91.69 441 TYR A CA 1
ATOM 3578 C C . TYR A 1 441 ? 5.091 -2.049 -7.212 1.00 91.69 441 TYR A C 1
ATOM 3580 O O . TYR A 1 441 ? 4.152 -2.708 -7.630 1.00 91.69 441 TYR A O 1
ATOM 3588 N N . LEU A 1 442 ? 6.099 -1.672 -8.006 1.00 90.75 442 LEU A N 1
ATOM 3589 C CA . LEU A 1 442 ? 6.267 -2.140 -9.382 1.00 90.75 442 LEU A CA 1
ATOM 3590 C C . LEU A 1 442 ? 7.183 -3.368 -9.408 1.00 90.75 442 LEU A C 1
ATOM 3592 O O . LEU A 1 442 ? 8.120 -3.462 -8.609 1.00 90.75 442 LEU A O 1
ATOM 3596 N N . SER A 1 443 ? 6.938 -4.296 -10.337 1.00 89.81 443 SER A N 1
ATOM 3597 C CA . SER A 1 443 ? 7.757 -5.504 -10.501 1.00 89.81 443 SER A CA 1
ATOM 3598 C C . SER A 1 443 ? 9.209 -5.137 -10.799 1.00 89.81 443 SER A C 1
ATOM 3600 O O . SER A 1 443 ? 9.474 -4.306 -11.667 1.00 89.81 443 SER A O 1
ATOM 3602 N N . LEU A 1 444 ? 10.161 -5.811 -10.153 1.00 88.94 444 LEU A N 1
ATOM 3603 C CA . LEU A 1 444 ? 11.568 -5.727 -10.541 1.00 88.94 444 LEU A CA 1
ATOM 3604 C C . LEU A 1 444 ? 11.854 -6.622 -11.751 1.00 88.94 444 LEU A C 1
ATOM 3606 O O . LEU A 1 444 ? 11.096 -7.540 -12.091 1.00 88.94 444 LEU A O 1
ATOM 3610 N N . MET A 1 445 ? 12.965 -6.342 -12.420 1.00 84.00 445 MET A N 1
ATOM 3611 C CA . MET A 1 445 ? 13.530 -7.204 -13.449 1.00 84.00 445 MET A CA 1
ATOM 3612 C C . MET A 1 445 ? 14.082 -8.490 -12.810 1.00 84.00 445 MET A C 1
ATOM 3614 O O . MET A 1 445 ? 14.811 -8.400 -11.831 1.00 84.00 445 MET A O 1
ATOM 3618 N N . PRO A 1 446 ? 13.856 -9.692 -13.375 1.00 78.00 446 PRO A N 1
ATOM 3619 C CA . PRO A 1 446 ? 14.328 -10.939 -12.756 1.00 78.00 446 PRO A CA 1
ATOM 3620 C C . PRO A 1 446 ? 15.853 -11.012 -12.590 1.00 78.00 446 PRO A C 1
ATOM 3622 O O . PRO A 1 446 ? 16.353 -11.715 -11.723 1.00 78.00 446 PRO A O 1
ATOM 3625 N N . MET A 1 447 ? 16.585 -10.284 -13.438 1.00 77.81 447 MET A N 1
ATOM 3626 C CA . MET A 1 447 ? 18.049 -10.279 -13.502 1.00 77.81 447 MET A CA 1
ATOM 3627 C C . MET A 1 447 ? 18.675 -9.037 -12.850 1.00 77.81 447 MET A C 1
ATOM 3629 O O . MET A 1 447 ? 19.858 -8.783 -13.050 1.00 77.81 447 MET A O 1
ATOM 3633 N N . SER A 1 448 ? 17.892 -8.215 -12.146 1.00 77.62 448 SER A N 1
ATOM 3634 C CA . SER A 1 448 ? 18.383 -7.000 -11.493 1.00 77.62 448 SER A CA 1
ATOM 3635 C C . SER A 1 448 ? 17.618 -6.747 -10.203 1.00 77.62 448 SER A C 1
ATOM 3637 O O . SER A 1 448 ? 16.392 -6.709 -10.207 1.00 77.62 448 SER A O 1
ATOM 3639 N N . SER A 1 449 ? 18.335 -6.491 -9.111 1.00 72.56 449 SER A N 1
ATOM 3640 C CA . SER A 1 449 ? 17.708 -6.123 -7.834 1.00 72.56 449 SER A CA 1
ATOM 3641 C C . SER A 1 449 ? 17.253 -4.660 -7.786 1.00 72.56 449 SER A C 1
ATOM 3643 O O . SER A 1 449 ? 16.674 -4.222 -6.798 1.00 72.56 449 SER A O 1
ATOM 3645 N N . ILE A 1 450 ? 17.529 -3.884 -8.840 1.00 77.31 450 ILE A N 1
ATOM 3646 C CA . ILE A 1 450 ? 17.378 -2.426 -8.831 1.00 77.31 450 ILE A CA 1
ATOM 3647 C C . ILE A 1 450 ? 16.450 -1.907 -9.933 1.00 77.31 450 ILE A C 1
ATOM 3649 O O . ILE A 1 450 ? 15.789 -0.889 -9.739 1.00 77.31 450 ILE A O 1
ATOM 3653 N N . ASN A 1 451 ? 16.383 -2.561 -11.088 1.00 84.19 451 ASN A N 1
ATOM 3654 C CA . ASN A 1 451 ? 15.614 -2.043 -12.218 1.00 84.19 451 ASN A CA 1
ATOM 3655 C C . ASN A 1 451 ? 14.169 -2.529 -12.161 1.00 84.19 451 ASN A C 1
ATOM 3657 O O . ASN A 1 451 ? 13.909 -3.711 -11.932 1.00 84.19 451 ASN A O 1
ATOM 3661 N N . ILE A 1 452 ? 13.236 -1.613 -12.404 1.00 88.19 452 ILE A N 1
ATOM 3662 C CA . ILE A 1 452 ? 11.802 -1.908 -12.440 1.00 88.19 452 ILE A CA 1
ATOM 3663 C C . ILE A 1 452 ? 11.367 -2.213 -13.872 1.00 88.19 452 ILE A C 1
ATOM 3665 O O . ILE A 1 452 ? 11.915 -1.691 -14.845 1.00 88.19 452 ILE A O 1
ATOM 3669 N N . LYS A 1 453 ? 10.362 -3.072 -14.004 1.00 88.50 453 LYS A N 1
ATOM 3670 C CA . LYS A 1 453 ? 9.645 -3.288 -15.256 1.00 88.50 453 LYS A CA 1
ATOM 3671 C C . LYS A 1 453 ? 8.615 -2.189 -15.433 1.00 88.50 453 LYS A C 1
ATOM 3673 O O . LYS A 1 453 ? 7.906 -1.832 -14.493 1.00 88.50 453 LYS A O 1
ATOM 3678 N N . CYS A 1 454 ? 8.496 -1.688 -16.655 1.00 87.31 454 CYS A N 1
ATOM 3679 C CA . CYS A 1 454 ? 7.369 -0.839 -16.992 1.00 87.31 454 CYS A CA 1
ATOM 3680 C C . CYS A 1 454 ? 6.062 -1.654 -16.950 1.00 87.31 454 CYS A C 1
ATOM 3682 O O . CYS A 1 454 ? 5.982 -2.661 -17.652 1.00 87.31 454 CYS A O 1
ATOM 3684 N N . PRO A 1 455 ? 5.027 -1.219 -16.212 1.00 85.94 455 PRO A N 1
ATOM 3685 C CA . PRO A 1 455 ? 3.767 -1.955 -16.137 1.00 85.94 455 PRO A CA 1
ATOM 3686 C C . PRO A 1 455 ? 2.999 -1.984 -17.470 1.00 85.94 455 PRO A C 1
ATOM 3688 O O . PRO A 1 455 ? 2.224 -2.900 -17.714 1.00 85.94 455 PRO A O 1
ATOM 3691 N N . SER A 1 456 ? 3.234 -1.013 -18.361 1.00 83.69 456 SER A N 1
ATOM 3692 C CA . SER A 1 456 ? 2.487 -0.877 -19.622 1.00 83.69 456 SER A CA 1
ATOM 3693 C C . SER A 1 456 ? 3.135 -1.570 -20.825 1.00 83.69 456 SER A C 1
ATOM 3695 O O . SER A 1 456 ? 2.450 -1.833 -21.812 1.00 83.69 456 SER A O 1
ATOM 3697 N N . CYS A 1 457 ? 4.451 -1.809 -20.808 1.00 81.56 457 CYS A N 1
ATOM 3698 C CA . CYS A 1 457 ? 5.165 -2.425 -21.939 1.00 81.56 457 CYS A CA 1
ATOM 3699 C C . CYS A 1 457 ? 6.267 -3.415 -21.535 1.00 81.56 457 CYS A C 1
ATOM 3701 O O . CYS A 1 457 ? 7.047 -3.829 -22.393 1.00 81.56 457 CYS A O 1
ATOM 3703 N N . GLU A 1 458 ? 6.399 -3.718 -20.240 1.00 82.38 458 GLU A N 1
ATOM 3704 C CA . GLU A 1 458 ? 7.407 -4.615 -19.651 1.00 82.38 458 GLU A CA 1
ATOM 3705 C C . GLU A 1 458 ? 8.869 -4.307 -20.009 1.00 82.38 458 GLU A C 1
ATOM 3707 O O . GLU A 1 458 ? 9.785 -5.084 -19.730 1.00 82.38 458 GLU A O 1
ATOM 3712 N N . SER A 1 459 ? 9.126 -3.132 -20.586 1.00 78.75 459 SER A N 1
ATOM 3713 C CA . SER A 1 459 ? 10.479 -2.706 -20.911 1.00 78.75 459 SER A CA 1
ATOM 3714 C C . SER A 1 459 ? 11.276 -2.454 -19.624 1.00 78.75 459 SER A C 1
ATOM 3716 O O . SER A 1 459 ? 10.730 -1.869 -18.683 1.00 78.75 459 SER A O 1
ATOM 3718 N N . PRO A 1 460 ? 12.551 -2.883 -19.568 1.00 69.75 460 PRO A N 1
ATOM 3719 C CA . PRO A 1 460 ? 13.421 -2.618 -18.426 1.00 69.75 460 PRO A CA 1
ATOM 3720 C C . PRO A 1 460 ? 13.764 -1.131 -18.344 1.00 69.75 460 PRO A C 1
ATOM 3722 O O . PRO A 1 460 ? 14.078 -0.533 -19.379 1.00 69.75 460 PRO A O 1
ATOM 3725 N N . VAL A 1 461 ? 13.746 -0.562 -17.133 1.00 61.25 461 VAL A N 1
ATOM 3726 C CA . VAL A 1 461 ? 14.070 0.854 -16.882 1.00 61.25 461 VAL A CA 1
ATOM 3727 C C . VAL A 1 461 ? 15.038 1.045 -15.727 1.00 61.25 461 VAL A C 1
ATOM 3729 O O . VAL A 1 461 ? 14.859 0.375 -14.684 1.00 61.25 461 VAL A O 1
#

Radius of gyration: 27.96 Å; chains: 1; bounding box: 60×49×111 Å

pLDDT: mean 80.83, std 16.01, range [35.12, 98.44]